Protein 3KD8 (pdb70)

Radius of gyration: 29.37 Å; Cα contacts (8 Å, |Δi|>4): 1627; chains: 2; bounding box: 70×63×68 Å

Solvent-accessible surface area: 33430 Å² total

Organism: Thermoplasma acidophilum (strain ATCC 25905 / DSM 1728 / JCM 9062 / NBRC 15155 / AMRC-C165) (NCBI:txid273075)

CATH classification: 3.40.720.10

InterPro domains:
  IPR004456 2,3-bisphosphoglycerate-independent phosphoglycerate mutase [PF10143] (39-205)
  IPR004456 2,3-bisphosphoglycerate-independent phosphoglycerate mutase [PIRSF006392] (2-398)
  IPR004456 2,3-bisphosphoglycerate-independent phosphoglycerate mutase [PTHR31209] (3-398)
  IPR004456 2,3-bisphosphoglycerate-independent phosphoglycerate mutase [TIGR00306] (5-393)
  IPR004456 2,3-bisphosphoglycerate-independent phosphoglycerate mutase [cd16011] (2-396)
  IPR006124 Metalloenzyme [PF01676] (3-393)
  IPR017850 Alkaline-phosphatase-like, core domain superfamily [G3DSA:3.40.720.10] (170-397)
  IPR017850 Alkaline-phosphatase-like, core domain superfamily [SSF53649] (1-396)
  IPR023665 2,3-bisphosphoglycerate-independent phosphoglycerate mutase, prokaryotes [MF_01402_A] (3-395)
  IPR042253 2,3-bisphosphoglycerate-independent phosphoglycerate mutase superfamily [G3DSA:3.30.70.2130] (76-169)

Structure (mmCIF, N/CA/C/O backbone):
data_3KD8
#
_entry.id   3KD8
#
_cell.length_a   87.911
_cell.length_b   137.081
_cell.length_c   67.088
_cell.angle_alpha   90.00
_cell.angle_beta   90.00
_cell.angle_gamma   90.00
#
_symmetry.space_group_name_H-M   'P 21 21 2'
#
loop_
_entity.id
_entity.type
_entity.pdbx_description
1 polymer '2,3-bisphosphoglycerate-independent phosphoglycerate mutase'
2 water water
#
loop_
_atom_site.group_PDB
_atom_site.id
_atom_site.type_symbol
_atom_site.label_atom_id
_atom_site.label_alt_id
_atom_site.label_comp_id
_atom_site.label_asym_id
_atom_site.label_entity_id
_atom_site.label_seq_id
_atom_site.pdbx_PDB_ins_code
_atom_site.Cartn_x
_atom_site.Cartn_y
_atom_site.Cartn_z
_atom_site.occupancy
_atom_site.B_iso_or_equiv
_atom_site.auth_seq_id
_atom_site.auth_comp_id
_atom_site.auth_asym_id
_atom_site.auth_atom_id
_atom_site.pdbx_PDB_model_num
ATOM 9 N N . LYS A 1 5 ? 40.753 42.062 97.686 1.00 44.17 2 LYS A N 1
ATOM 10 C CA . LYS A 1 5 ? 41.498 40.839 97.409 1.00 41.49 2 LYS A CA 1
ATOM 11 C C . LYS A 1 5 ? 40.699 39.598 97.731 1.00 40.42 2 LYS A C 1
ATOM 12 O O . LYS A 1 5 ? 39.826 39.610 98.603 1.00 40.22 2 LYS A O 1
ATOM 18 N N . SER A 1 6 ? 41.009 38.520 97.028 1.00 38.63 3 SER A N 1
ATOM 19 C CA . SER A 1 6 ? 40.481 37.227 97.389 1.00 37.30 3 SER A CA 1
ATOM 20 C C . SER A 1 6 ? 41.137 36.744 98.695 1.00 35.87 3 SER A C 1
ATOM 21 O O . SER A 1 6 ? 42.259 37.124 99.024 1.00 35.35 3 SER A O 1
ATOM 24 N N . ILE A 1 7 ? 40.411 35.914 99.436 1.00 33.95 4 ILE A N 1
ATOM 25 C CA . ILE A 1 7 ? 40.907 35.336 100.667 1.00 31.42 4 ILE A CA 1
ATOM 26 C C . ILE A 1 7 ? 40.972 33.825 100.480 1.00 30.14 4 ILE A C 1
ATOM 27 O O . ILE A 1 7 ? 40.056 33.237 99.897 1.00 29.04 4 ILE A O 1
ATOM 32 N N . ILE A 1 8 ? 42.078 33.229 100.944 1.00 28.41 5 ILE A N 1
ATOM 33 C CA . ILE A 1 8 ? 42.273 31.779 100.981 1.00 27.11 5 ILE A CA 1
ATOM 34 C C . ILE A 1 8 ? 42.674 31.312 102.397 1.00 26.91 5 ILE A C 1
ATOM 35 O O . ILE A 1 8 ? 43.811 31.565 102.873 1.00 25.99 5 ILE A O 1
ATOM 40 N N . LEU A 1 9 ? 41.746 30.606 103.042 1.00 25.84 6 LEU A N 1
ATOM 41 C CA . LEU A 1 9 ? 42.020 29.973 104.330 1.00 25.60 6 LEU A CA 1
ATOM 42 C C . LEU A 1 9 ? 42.365 28.484 104.172 1.00 25.40 6 LEU A C 1
ATOM 43 O O . LEU A 1 9 ? 41.625 27.740 103.574 1.00 24.91 6 LEU A O 1
ATOM 48 N N . ILE A 1 10 ? 43.514 28.082 104.694 1.00 25.90 7 ILE A N 1
ATOM 49 C CA . ILE A 1 10 ? 43.986 26.703 104.594 1.00 26.87 7 ILE A CA 1
ATOM 50 C C . ILE A 1 10 ? 44.131 26.091 105.988 1.00 27.62 7 ILE A C 1
ATOM 51 O O . ILE A 1 10 ? 44.923 26.572 106.815 1.00 27.19 7 ILE A O 1
ATOM 56 N N . VAL A 1 11 ? 43.358 25.033 106.215 1.00 28.30 8 VAL A N 1
ATOM 57 C CA . VAL A 1 11 ? 43.291 24.360 107.488 1.00 29.11 8 VAL A CA 1
ATOM 58 C C . VAL A 1 11 ? 43.983 23.017 107.362 1.00 30.75 8 VAL A C 1
ATOM 59 O O . VAL A 1 11 ? 43.522 22.124 106.637 1.00 30.44 8 VAL A O 1
ATOM 63 N N . LEU A 1 12 ? 45.108 22.911 108.065 1.00 32.51 9 LEU A N 1
ATOM 64 C CA . LEU A 1 12 ? 45.878 21.695 108.156 1.00 34.40 9 LEU A CA 1
ATOM 65 C C . LEU A 1 12 ? 45.295 20.883 109.294 1.00 36.89 9 LEU A C 1
ATOM 66 O O . LEU A 1 12 ? 45.544 21.161 110.459 1.00 37.19 9 LEU A O 1
ATOM 71 N N . ASP A 1 13 ? 44.498 19.882 108.948 1.00 40.10 10 ASP A N 1
ATOM 72 C CA . ASP A 1 13 ? 43.824 19.060 109.936 1.00 42.85 10 ASP A CA 1
ATOM 73 C C . ASP A 1 13 ? 44.845 18.133 110.622 1.00 44.35 10 ASP A C 1
ATOM 74 O O . ASP A 1 13 ? 45.605 17.411 109.948 1.00 44.64 10 ASP A O 1
ATOM 79 N N . GLY A 1 14 ? 44.879 18.179 111.957 1.00 45.71 11 GLY A N 1
ATOM 80 C CA . GLY A 1 14 ? 45.762 17.307 112.740 1.00 47.13 11 GLY A CA 1
ATOM 81 C C . GLY A 1 14 ? 46.975 18.029 113.302 1.00 48.48 11 GLY A C 1
ATOM 82 O O . GLY A 1 14 ? 47.253 17.939 114.514 1.00 49.03 11 GLY A O 1
ATOM 83 N N . LEU A 1 15 ? 47.683 18.733 112.405 1.00 48.93 12 LEU A N 1
ATOM 84 C CA . LEU A 1 15 ? 48.862 19.618 112.675 1.00 49.15 12 LEU A CA 1
ATOM 85 C C . LEU A 1 15 ? 49.754 19.465 113.928 1.00 49.45 12 LEU A C 1
ATOM 86 O O . LEU A 1 15 ? 50.680 18.625 113.918 1.00 49.41 12 LEU A O 1
ATOM 91 N N . GLY A 1 16 ? 49.511 20.323 114.943 1.00 49.46 13 GLY A N 1
ATOM 92 C CA . GLY A 1 16 ? 50.363 20.458 116.159 1.00 49.33 13 GLY A CA 1
ATOM 93 C C . GLY A 1 16 ? 50.490 19.153 116.921 1.00 49.12 13 GLY A C 1
ATOM 94 O O . GLY A 1 16 ? 49.524 18.407 117.023 1.00 49.50 13 GLY A O 1
ATOM 95 N N . ASP A 1 17 ? 51.666 18.840 117.447 1.00 49.14 14 ASP A N 1
ATOM 96 C CA . ASP A 1 17 ? 51.896 17.425 117.776 1.00 49.51 14 ASP A CA 1
ATOM 97 C C . ASP A 1 17 ? 52.545 16.964 119.076 1.00 48.79 14 ASP A C 1
ATOM 98 O O . ASP A 1 17 ? 52.330 15.799 119.466 1.00 49.48 14 ASP A O 1
ATOM 103 N N . ARG A 1 18 ? 53.318 17.815 119.746 1.00 46.75 15 ARG A N 1
ATOM 104 C CA . ARG A 1 18 ? 54.143 17.323 120.871 1.00 45.61 15 ARG A CA 1
ATOM 105 C C . ARG A 1 18 ? 55.527 16.891 120.407 1.00 43.34 15 ARG A C 1
ATOM 106 O O . ARG A 1 18 ? 55.650 16.094 119.478 1.00 43.50 15 ARG A O 1
ATOM 114 N N . PRO A 1 19 ? 56.574 17.406 121.059 1.00 41.41 16 PRO A N 1
ATOM 115 C CA . PRO A 1 19 ? 57.938 17.019 120.708 1.00 40.35 16 PRO A CA 1
ATOM 116 C C . PRO A 1 19 ? 58.146 15.492 120.768 1.00 39.16 16 PRO A C 1
ATOM 117 O O . PRO A 1 19 ? 57.621 14.800 121.647 1.00 38.86 16 PRO A O 1
ATOM 121 N N . GLY A 1 20 ? 58.877 14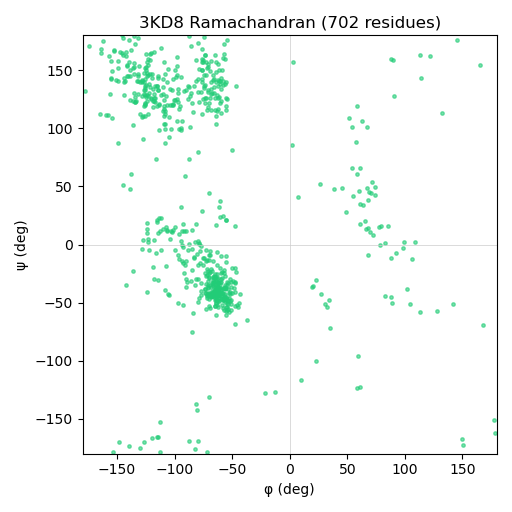.978 119.798 1.00 37.90 17 GLY A N 1
ATOM 122 C CA . GLY A 1 20 ? 59.028 13.558 119.643 1.00 36.26 17 GLY A CA 1
ATOM 123 C C . GLY A 1 20 ? 60.490 13.249 119.639 1.00 35.59 17 GLY A C 1
ATOM 124 O O . GLY A 1 20 ? 61.296 13.951 119.008 1.00 35.72 17 GLY A O 1
ATOM 125 N N . SER A 1 21 ? 60.833 12.191 120.351 1.00 34.58 18 SER A N 1
ATOM 126 C CA . SER A 1 21 ? 62.203 11.744 120.428 1.00 33.64 18 SER A CA 1
ATOM 127 C C . SER A 1 21 ? 62.782 11.352 119.056 1.00 32.46 18 SER A C 1
ATOM 128 O O . SER A 1 21 ? 63.947 11.623 118.772 1.00 31.26 18 SER A O 1
ATOM 131 N N . ASP A 1 22 ? 61.946 10.734 118.212 1.00 31.33 19 ASP A N 1
ATOM 132 C CA . ASP A 1 22 ? 62.367 10.244 116.899 1.00 30.27 19 ASP A CA 1
ATOM 133 C C . ASP A 1 22 ? 62.812 11.350 115.961 1.00 29.88 19 ASP A C 1
ATOM 134 O O . ASP A 1 22 ? 63.453 11.058 114.929 1.00 30.36 19 ASP A O 1
ATOM 139 N N . LEU A 1 23 ? 62.444 12.602 116.279 1.00 28.52 20 LEU A N 1
ATOM 140 C CA . LEU A 1 23 ? 62.870 13.748 115.474 1.00 27.59 20 LEU A CA 1
ATOM 141 C C . LEU A 1 23 ? 63.804 14.651 116.247 1.00 27.35 20 LEU A C 1
ATOM 142 O O . LEU A 1 23 ? 63.963 15.825 115.908 1.00 26.96 20 LEU A O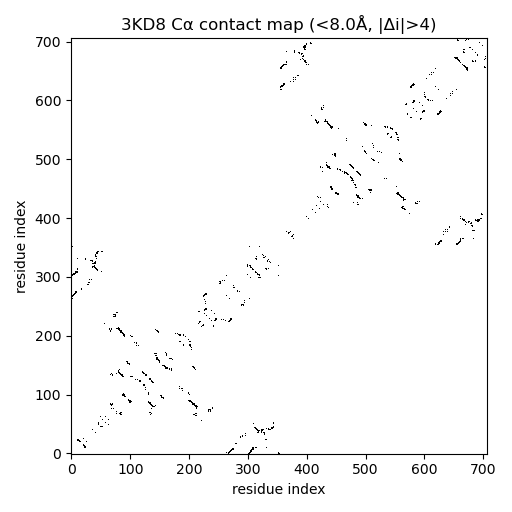 1
ATOM 147 N N . GLN A 1 24 ? 64.445 14.081 117.264 1.00 27.37 21 GLN A N 1
ATOM 148 C CA . GLN A 1 24 ? 65.497 14.756 118.043 1.00 27.55 21 GLN A CA 1
ATOM 149 C C . GLN A 1 24 ? 64.890 15.856 118.895 1.00 28.44 21 GLN A C 1
ATOM 150 O O . GLN A 1 24 ? 65.406 16.972 118.942 1.00 29.41 21 GLN A O 1
ATOM 156 N N . ASN A 1 25 ? 63.763 15.525 119.531 1.00 29.01 22 ASN A N 1
ATOM 157 C CA . ASN A 1 25 ? 63.013 16.421 120.420 1.00 29.81 22 ASN A CA 1
ATOM 158 C C . ASN A 1 25 ? 62.318 17.613 119.690 1.00 29.57 22 ASN A C 1
ATOM 159 O O . ASN A 1 25 ? 62.348 18.777 120.138 1.00 30.48 22 ASN A O 1
ATOM 164 N N . ARG A 1 26 ? 61.675 17.286 118.570 1.00 27.81 23 ARG A N 1
ATOM 165 C CA . ARG A 1 26 ? 61.014 18.260 117.719 1.00 26.14 23 ARG A CA 1
ATOM 166 C C . ARG A 1 26 ? 59.668 17.704 117.313 1.00 24.80 23 ARG A C 1
ATOM 167 O O . ARG A 1 26 ? 59.492 16.483 117.258 1.00 24.81 23 ARG A O 1
ATOM 175 N N . THR A 1 27 ? 58.713 18.591 117.057 1.00 23.00 24 THR A N 1
ATOM 176 C CA . THR A 1 27 ? 57.441 18.192 116.490 1.00 21.96 24 THR A CA 1
ATOM 177 C C . THR A 1 27 ? 57.664 17.905 114.990 1.00 21.38 24 THR A C 1
ATOM 178 O O . THR A 1 27 ? 58.639 18.385 114.381 1.00 20.44 24 THR A O 1
ATOM 182 N N . PRO A 1 28 ? 56.767 17.121 114.378 1.00 21.11 25 PRO A N 1
ATOM 183 C CA . PRO A 1 28 ? 56.865 16.993 112.923 1.00 21.12 25 PRO A CA 1
ATOM 184 C C . PRO A 1 28 ? 57.117 18.326 112.241 1.00 21.25 25 PRO A C 1
ATOM 185 O O . PRO A 1 28 ? 57.977 18.410 111.334 1.00 21.79 25 PRO A O 1
ATOM 189 N N . LEU A 1 29 ? 56.409 19.356 112.707 1.00 20.79 26 LEU A N 1
ATOM 190 C CA . LEU A 1 29 ? 56.366 20.641 112.029 1.00 20.12 26 LEU A CA 1
ATOM 191 C C . LEU A 1 29 ? 57.724 21.292 112.063 1.00 20.11 26 LEU A C 1
ATOM 192 O O . LEU A 1 29 ? 58.209 21.784 111.037 1.00 19.19 26 LEU A O 1
ATOM 197 N N . GLN A 1 30 ? 58.354 21.265 113.237 1.00 20.37 27 GLN A N 1
ATOM 198 C CA . GLN A 1 30 ? 59.679 21.847 113.365 1.00 20.83 27 GLN A CA 1
ATOM 199 C C . GLN A 1 30 ? 60.657 21.047 112.531 1.00 21.14 27 GLN A C 1
ATOM 200 O O . GLN A 1 30 ? 61.653 21.578 112.078 1.00 22.19 27 GLN A O 1
ATOM 206 N N . ALA A 1 31 ? 60.390 19.764 112.338 1.00 21.05 28 ALA A N 1
ATOM 207 C CA . ALA A 1 31 ? 61.391 18.905 111.751 1.00 21.13 28 ALA A CA 1
ATOM 208 C C . ALA A 1 31 ? 61.295 18.998 110.261 1.00 21.31 28 ALA A C 1
ATOM 209 O O . ALA A 1 31 ? 62.280 18.866 109.565 1.00 21.53 28 ALA A O 1
ATOM 211 N N . ALA A 1 32 ? 60.091 19.224 109.767 1.00 21.87 29 ALA A N 1
ATOM 212 C CA . ALA A 1 32 ? 59.876 19.245 108.341 1.00 22.19 29 ALA A CA 1
ATOM 213 C C . ALA A 1 32 ? 60.667 20.353 107.669 1.00 23.49 29 ALA A C 1
ATOM 214 O O . ALA A 1 32 ? 60.711 21.514 108.157 1.00 23.81 29 ALA A O 1
ATOM 216 N N . PHE A 1 33 ? 61.281 19.993 106.540 1.00 23.83 30 PHE A N 1
ATOM 217 C CA . PHE A 1 33 ? 61.687 20.958 105.534 1.00 23.48 30 PHE A CA 1
ATOM 218 C C . PHE A 1 33 ? 60.402 21.586 104.996 1.00 23.69 30 PHE A C 1
ATOM 219 O O . PHE A 1 33 ? 59.604 20.906 104.391 1.00 23.38 30 PHE A O 1
ATOM 227 N N . ARG A 1 34 ? 60.184 22.866 105.310 1.00 24.73 31 ARG A N 1
ATOM 228 C CA . ARG A 1 34 ? 59.053 23.668 104.795 1.00 24.80 31 ARG A CA 1
ATOM 229 C C . ARG A 1 34 ? 59.393 25.093 104.376 1.00 25.04 31 ARG A C 1
ATOM 230 O O . ARG A 1 34 ? 58.799 26.049 104.907 1.00 26.10 31 ARG A O 1
ATOM 238 N N . PRO A 1 35 ? 60.296 25.257 103.394 1.00 24.54 32 PRO A N 1
ATOM 239 C CA . PRO A 1 35 ? 60.619 26.605 102.896 1.00 23.99 32 PRO A CA 1
ATOM 240 C C . PRO A 1 35 ? 59.375 27.418 102.511 1.00 23.64 32 PRO A C 1
ATOM 241 O O . PRO A 1 35 ? 59.378 28.643 102.643 1.00 23.99 32 PRO A O 1
ATOM 245 N N . ASN A 1 36 ? 58.327 26.762 102.024 1.00 23.47 33 ASN A N 1
ATOM 246 C CA . ASN A 1 36 ? 57.172 27.517 101.527 1.00 23.91 33 ASN A CA 1
ATOM 247 C C . ASN A 1 36 ? 56.352 28.150 102.659 1.00 24.14 33 ASN A C 1
ATOM 248 O O . ASN A 1 36 ? 56.184 29.390 102.692 1.00 24.51 33 ASN A O 1
ATOM 253 N N . LEU A 1 37 ? 55.907 27.312 103.607 1.00 23.49 34 LEU A N 1
ATOM 254 C CA . LEU A 1 37 ? 55.338 27.788 104.869 1.00 22.67 34 LEU A CA 1
ATOM 255 C C . LEU A 1 37 ? 56.284 28.739 105.556 1.00 22.53 34 LEU A C 1
ATOM 256 O O . LEU A 1 37 ? 55.822 29.704 106.159 1.00 22.43 34 LEU A O 1
ATOM 261 N N . ASN A 1 38 ? 57.590 28.480 105.494 1.00 22.38 35 ASN A N 1
ATOM 262 C CA . ASN A 1 38 ? 58.528 29.428 106.132 1.00 23.37 35 ASN A CA 1
ATOM 263 C C . ASN A 1 38 ? 58.579 30.774 105.419 1.00 23.96 35 ASN A C 1
ATOM 264 O O . ASN A 1 38 ? 58.633 31.828 106.069 1.00 23.35 35 ASN A O 1
ATOM 269 N N . TRP A 1 39 ? 58.479 30.735 104.092 1.00 24.76 36 TRP A N 1
ATOM 270 C CA . TRP A 1 39 ? 58.402 31.959 103.318 1.00 25.96 36 TRP A CA 1
ATOM 271 C C . TRP A 1 39 ? 57.197 32.813 103.760 1.00 25.52 36 TRP A C 1
ATOM 272 O O . TRP A 1 39 ? 57.338 34.011 104.013 1.00 25.95 36 TRP A O 1
ATOM 283 N N . LEU A 1 40 ? 56.031 32.187 103.884 1.00 24.70 37 LEU A N 1
ATOM 284 C CA . LEU A 1 40 ? 54.848 32.884 104.308 1.00 24.23 37 LEU A CA 1
ATOM 285 C C . LEU A 1 40 ? 54.999 33.455 105.712 1.00 24.65 37 LEU A C 1
ATOM 286 O O . LEU A 1 40 ? 54.394 34.464 106.039 1.00 24.81 37 LEU A O 1
ATOM 291 N N . ALA A 1 41 ? 55.799 32.831 106.559 1.00 24.74 38 ALA A N 1
ATOM 292 C CA . ALA A 1 41 ? 55.918 33.357 107.913 1.00 24.95 38 ALA A CA 1
ATOM 293 C C . ALA A 1 41 ? 56.809 34.583 107.877 1.00 24.89 38 ALA A C 1
ATOM 294 O O . ALA A 1 41 ? 56.547 35.589 108.510 1.00 24.12 38 ALA A O 1
ATOM 296 N N . SER A 1 42 ? 57.848 34.470 107.069 1.00 26.02 39 SER A N 1
ATOM 297 C CA . SER A 1 42 ? 58.895 35.463 106.924 1.00 26.77 39 SER A CA 1
ATOM 298 C C . SER A 1 42 ? 58.360 36.755 106.364 1.00 27.08 39 SER A C 1
ATOM 299 O O . SER A 1 42 ? 58.864 37.822 106.675 1.00 27.44 39 SER A O 1
ATOM 302 N N . HIS A 1 43 ? 57.337 36.638 105.530 1.00 27.64 40 HIS A N 1
ATOM 303 C CA . HIS A 1 43 ? 56.781 37.762 104.818 1.00 28.00 40 HIS A CA 1
ATOM 304 C C . HIS A 1 43 ? 55.398 38.082 105.308 1.00 27.84 40 HIS A C 1
ATOM 305 O O . HIS A 1 43 ? 54.632 38.715 104.573 1.00 28.34 40 HIS A O 1
ATOM 312 N N . GLY A 1 44 ? 55.074 37.668 106.541 1.00 27.22 41 GLY A N 1
ATOM 313 C CA . GLY A 1 44 ? 53.693 37.686 107.017 1.00 26.27 41 GLY A CA 1
ATOM 314 C C . GLY A 1 44 ? 53.558 37.998 108.478 1.00 26.77 41 GLY A C 1
ATOM 315 O O . GLY A 1 44 ? 54.552 38.252 109.166 1.00 26.85 41 GLY A O 1
ATOM 316 N N . ILE A 1 45 ? 52.324 38.030 108.974 1.00 27.07 42 ILE A N 1
ATOM 317 C CA . ILE A 1 45 ? 52.161 38.186 110.411 1.00 27.33 42 ILE A CA 1
ATOM 318 C C . ILE A 1 45 ? 51.889 36.827 111.010 1.00 27.61 42 ILE A C 1
ATOM 319 O O . ILE A 1 45 ? 51.344 35.956 110.342 1.00 28.00 42 ILE A O 1
ATOM 324 N N . ASN A 1 46 ? 52.296 36.631 112.256 1.00 27.73 43 ASN A N 1
ATOM 325 C CA . ASN A 1 46 ? 52.341 35.298 112.820 1.00 28.03 43 ASN A CA 1
ATOM 326 C C . ASN A 1 46 ? 51.769 35.253 114.197 1.00 28.67 43 ASN A C 1
ATOM 327 O O . ASN A 1 46 ? 51.777 36.248 114.896 1.00 28.48 43 ASN A O 1
ATOM 332 N N . GLY A 1 47 ? 51.315 34.077 114.609 1.00 29.96 44 GLY A N 1
ATOM 333 C CA . GLY A 1 47 ? 50.939 33.897 115.993 1.00 31.95 44 GLY A CA 1
ATOM 334 C C . GLY A 1 47 ? 50.398 32.532 116.341 1.00 33.58 44 GLY A C 1
ATOM 335 O O . GLY A 1 47 ? 50.578 31.551 115.615 1.00 33.12 44 GLY A O 1
ATOM 336 N N . ILE A 1 48 ? 49.729 32.502 117.484 1.00 35.36 45 ILE A N 1
ATOM 337 C CA . ILE A 1 48 ? 49.127 31.309 118.051 1.00 37.03 45 ILE A CA 1
ATOM 338 C C . ILE A 1 48 ? 47.643 31.561 118.047 1.00 37.89 45 ILE A C 1
ATOM 339 O O . ILE A 1 48 ? 47.196 32.618 118.468 1.00 38.08 45 ILE A O 1
ATOM 352 N N . HIS A 1 50 ? 44.104 30.169 119.612 1.00 45.75 47 HIS A N 1
ATOM 353 C CA . HIS A 1 50 ? 43.445 29.321 120.590 1.00 48.73 47 HIS A CA 1
ATOM 354 C C . HIS A 1 50 ? 42.040 29.027 120.079 1.00 50.75 47 HIS A C 1
ATOM 355 O O . HIS A 1 50 ? 41.232 29.940 119.963 1.00 50.77 47 HIS A O 1
ATOM 362 N N . PRO A 1 51 ? 41.756 27.765 119.699 1.00 53.14 48 PRO A N 1
ATOM 363 C CA . PRO A 1 51 ? 40.370 27.575 119.251 1.00 55.15 48 PRO A CA 1
ATOM 364 C C . PRO A 1 51 ? 39.378 27.528 120.426 1.00 57.08 48 PRO A C 1
ATOM 365 O O . PRO A 1 51 ? 39.723 27.021 121.494 1.00 56.78 48 PRO A O 1
ATOM 369 N N . ILE A 1 52 ? 38.212 28.158 120.232 1.00 59.46 49 ILE A N 1
ATOM 370 C CA . ILE A 1 52 ? 36.948 27.820 120.918 1.00 61.69 49 ILE A CA 1
ATOM 371 C C . ILE A 1 52 ? 36.948 27.890 122.465 1.00 63.08 49 ILE A C 1
ATOM 372 O O . ILE A 1 52 ? 37.687 27.165 123.144 1.00 63.53 49 ILE A O 1
ATOM 377 N N . SER A 1 53 ? 36.101 28.753 123.020 1.00 64.50 50 SER A N 1
ATOM 378 C CA . SER A 1 53 ? 35.913 28.798 124.483 1.00 65.89 50 SER A CA 1
ATOM 379 C C . SER A 1 53 ? 34.970 27.674 125.017 1.00 66.68 50 SER A C 1
ATOM 380 O O . SER A 1 53 ? 34.404 26.907 124.218 1.00 66.85 50 SER A O 1
ATOM 383 N N . PRO A 1 54 ? 34.841 27.535 126.365 1.00 67.26 51 PRO A N 1
ATOM 384 C CA . PRO A 1 54 ? 33.877 26.576 126.939 1.00 67.46 51 PRO A CA 1
ATOM 385 C C . PRO A 1 54 ? 32.461 26.686 126.354 1.00 67.39 51 PRO A C 1
ATOM 386 O O . PRO A 1 54 ? 31.817 25.664 126.112 1.00 67.17 51 PRO A O 1
ATOM 390 N N . ASP A 1 61 ? 33.442 19.450 114.539 1.00 55.26 58 ASP A N 1
ATOM 391 C CA . ASP A 1 61 ? 32.212 20.001 115.111 1.00 55.48 58 ASP A CA 1
ATOM 392 C C . ASP A 1 61 ? 32.303 21.537 115.276 1.00 55.04 58 ASP A C 1
ATOM 393 O O . ASP A 1 61 ? 32.044 22.285 114.311 1.00 55.33 58 ASP A O 1
ATOM 398 N N . THR A 1 62 ? 32.663 21.995 116.481 1.00 53.93 59 THR A N 1
ATOM 399 C CA . THR A 1 62 ? 32.984 23.405 116.713 1.00 52.98 59 THR A CA 1
ATOM 400 C C . THR A 1 62 ? 34.457 23.642 116.329 1.00 52.30 59 THR A C 1
ATOM 401 O O . THR A 1 62 ? 35.370 23.074 116.963 1.00 52.70 59 THR A O 1
ATOM 405 N N . SER A 1 63 ? 34.668 24.441 115.273 1.00 50.36 60 SER A N 1
ATOM 406 C CA . SER A 1 63 ? 36.006 24.850 114.819 1.00 48.22 60 SER A CA 1
ATOM 407 C C . SER A 1 63 ? 36.005 25.501 113.437 1.00 46.43 60 SER A C 1
ATOM 408 O O . SER A 1 63 ? 36.267 26.684 113.295 1.00 45.83 60 SER A O 1
ATOM 411 N N . HIS A 1 64 ? 35.735 24.703 112.415 1.00 44.61 61 HIS A N 1
ATOM 412 C CA . HIS A 1 64 ? 35.630 25.226 111.072 1.00 42.94 61 HIS A CA 1
ATOM 413 C C . HIS A 1 64 ? 34.505 26.229 110.976 1.00 42.27 61 HIS A C 1
ATOM 414 O O . HIS A 1 64 ? 34.598 27.193 110.242 1.00 41.86 61 HIS A O 1
ATOM 429 N N . SER A 1 66 ? 33.553 28.166 113.315 1.00 39.59 63 SER A N 1
ATOM 430 C CA . SER A 1 66 ? 34.112 29.320 114.001 1.00 38.49 63 SER A CA 1
ATOM 431 C C . SER A 1 66 ? 35.007 30.185 113.084 1.00 37.24 63 SER A C 1
ATOM 432 O O . SER A 1 66 ? 34.800 31.384 112.934 1.00 36.30 63 SER A O 1
ATOM 435 N N . LEU A 1 67 ? 35.984 29.548 112.456 1.00 36.11 64 LEU A N 1
ATOM 436 C CA . LEU A 1 67 ? 36.754 30.173 111.391 1.00 35.18 64 LEU A CA 1
ATOM 437 C C . LEU A 1 67 ? 35.882 30.848 110.325 1.00 34.92 64 LEU A C 1
ATOM 438 O O . LEU A 1 67 ? 36.236 31.919 109.843 1.00 35.19 64 LEU A O 1
ATOM 443 N N . LEU A 1 68 ? 34.741 30.251 109.980 1.00 34.50 65 LEU A N 1
ATOM 444 C CA . LEU A 1 68 ? 33.882 30.813 108.927 1.00 34.46 65 LEU A CA 1
ATOM 445 C C . LEU A 1 68 ? 33.030 31.987 109.401 1.00 34.61 65 LEU A C 1
ATOM 446 O O . LEU A 1 68 ? 32.247 32.556 108.640 1.00 34.52 65 LEU A O 1
ATOM 451 N N . GLY A 1 69 ? 33.183 32.333 110.669 1.00 35.07 66 GLY A N 1
ATOM 452 C CA . GLY A 1 69 ? 32.474 33.458 111.233 1.00 35.63 66 GLY A CA 1
ATOM 453 C C . GLY A 1 69 ? 31.227 33.139 112.038 1.00 35.73 66 GLY A C 1
ATOM 454 O O . GLY A 1 69 ? 30.570 34.071 112.513 1.00 35.78 66 GLY A O 1
ATOM 455 N N . TYR A 1 70 ? 30.891 31.856 112.208 1.00 35.63 67 TYR A N 1
ATOM 456 C CA . TYR A 1 70 ? 29.676 31.511 112.966 1.00 35.73 67 TYR A CA 1
ATOM 457 C C . TYR A 1 70 ? 29.987 31.076 114.365 1.00 36.55 67 TYR A C 1
ATOM 458 O O . TYR A 1 70 ? 30.698 30.111 114.556 1.00 36.97 67 TYR A O 1
ATOM 467 N N . ASP A 1 71 ? 29.445 31.787 115.341 1.00 37.80 68 ASP A N 1
ATOM 468 C CA . ASP A 1 71 ? 29.642 31.439 116.743 1.00 39.17 68 ASP A CA 1
ATOM 469 C C . ASP A 1 71 ? 28.831 30.170 117.054 1.00 39.80 68 ASP A C 1
ATOM 470 O O . ASP A 1 71 ? 27.600 30.177 116.953 1.00 39.70 68 ASP A O 1
ATOM 475 N N . PRO A 1 72 ? 29.526 29.074 117.407 1.00 40.55 69 PRO A N 1
ATOM 476 C CA . PRO A 1 72 ? 28.953 27.737 117.664 1.00 41.40 69 PRO A CA 1
ATOM 477 C C . PRO A 1 72 ? 27.971 27.710 118.833 1.00 42.23 69 PRO A C 1
ATOM 478 O O . PRO A 1 72 ? 26.895 27.090 118.751 1.00 42.08 69 PRO A O 1
ATOM 482 N N . LYS A 1 73 ? 28.334 28.388 119.912 1.00 42.95 70 LYS A N 1
ATOM 483 C CA . LYS A 1 73 ? 27.395 28.581 120.998 1.00 43.95 70 LYS A CA 1
ATOM 484 C C . LYS A 1 73 ? 26.035 29.038 120.447 1.00 43.82 70 LYS A C 1
ATOM 485 O O . LYS A 1 73 ? 25.002 28.816 121.079 1.00 43.86 70 LYS A O 1
ATOM 491 N N . VAL A 1 74 ? 26.044 29.644 119.257 1.00 43.49 71 VAL A N 1
ATOM 492 C CA . VAL A 1 74 ? 24.830 30.209 118.662 1.00 43.24 71 VAL A CA 1
ATOM 493 C C . VAL A 1 74 ? 24.338 29.386 117.486 1.00 43.01 71 VAL A C 1
ATOM 494 O O . VAL A 1 74 ? 23.140 29.219 117.321 1.00 43.08 71 VAL A O 1
ATOM 498 N N . TYR A 1 75 ? 25.247 28.874 116.665 1.00 43.24 72 TYR A N 1
ATOM 499 C CA . TYR A 1 75 ? 24.835 28.305 115.374 1.00 43.51 72 TYR A CA 1
ATOM 500 C C . TYR A 1 75 ? 24.979 26.807 115.234 1.00 43.71 72 TYR A C 1
ATOM 501 O O . TYR A 1 75 ? 24.570 26.256 114.203 1.00 43.89 72 TYR A O 1
ATOM 510 N N . TYR A 1 76 ? 25.548 26.144 116.243 1.00 43.57 73 TYR A N 1
ATOM 511 C CA . TYR A 1 76 ? 25.677 24.680 116.208 1.00 43.60 73 TYR A CA 1
ATOM 512 C C . TYR A 1 76 ? 24.305 23.962 116.108 1.00 43.07 73 TYR A C 1
ATOM 513 O O . TYR A 1 76 ? 23.415 24.153 116.959 1.00 42.76 73 TYR A O 1
ATOM 522 N N . PRO A 1 77 ? 24.135 23.151 115.048 1.00 42.32 74 PRO A N 1
ATOM 523 C CA . PRO A 1 77 ? 22.898 22.442 114.696 1.00 41.90 74 PRO A CA 1
ATOM 524 C C . PRO A 1 77 ? 22.479 21.286 115.618 1.00 41.33 74 PRO A C 1
ATOM 525 O O . PRO A 1 77 ? 21.291 20.967 115.678 1.00 41.81 74 PRO A O 1
ATOM 529 N N . GLY A 1 78 ? 23.427 20.678 116.328 1.00 40.73 75 GLY A N 1
ATOM 530 C CA . GLY A 1 78 ? 23.155 19.569 117.253 1.00 39.85 75 GLY A CA 1
ATOM 531 C C . GLY A 1 78 ? 23.771 18.267 116.757 1.00 39.73 75 GLY A C 1
ATOM 532 O O . GLY A 1 78 ? 24.114 18.156 115.581 1.00 39.37 75 GLY A O 1
ATOM 533 N N . ARG A 1 79 ? 23.900 17.278 117.650 1.00 39.89 76 ARG A N 1
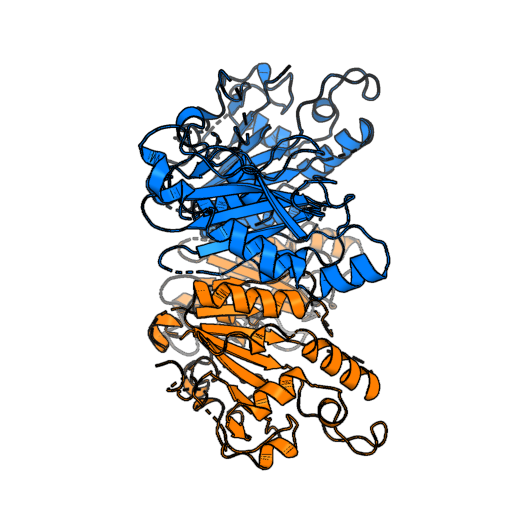ATOM 534 C CA . ARG A 1 79 ? 24.449 15.944 117.303 1.00 39.74 76 ARG A CA 1
ATOM 535 C C . ARG A 1 79 ? 23.643 15.290 116.193 1.00 38.56 76 ARG A C 1
ATOM 536 O O . ARG A 1 79 ? 24.208 14.773 115.245 1.00 38.91 76 ARG A O 1
ATOM 544 N N . GLY A 1 80 ? 22.320 15.301 116.329 1.00 37.61 77 GLY A N 1
ATOM 545 C CA . GLY A 1 80 ? 21.438 14.781 115.301 1.00 36.33 77 GLY A CA 1
ATOM 546 C C . GLY A 1 80 ? 21.812 15.291 113.920 1.00 35.81 77 GLY A C 1
ATOM 547 O O . GLY A 1 80 ? 22.280 14.523 113.087 1.00 36.12 77 GLY A O 1
ATOM 548 N N . PRO A 1 81 ? 21.623 16.597 113.667 1.00 35.35 78 PRO A N 1
ATOM 549 C CA . PRO A 1 81 ? 21.932 17.133 112.349 1.00 35.05 78 PRO A CA 1
ATOM 550 C C . PRO A 1 81 ? 23.354 16.838 111.889 1.00 35.35 78 PRO A C 1
ATOM 551 O O . PRO A 1 81 ? 23.585 16.664 110.682 1.00 34.36 78 PRO A O 1
ATOM 555 N N . PHE A 1 82 ? 24.293 16.769 112.835 1.00 36.11 79 PHE A N 1
ATOM 556 C CA . PHE A 1 82 ? 25.674 16.363 112.493 1.00 37.40 79 PHE A CA 1
ATOM 557 C C . PHE A 1 82 ? 25.850 14.956 111.964 1.00 37.38 79 PHE A C 1
ATOM 558 O O . PHE A 1 82 ? 26.699 14.734 111.086 1.00 37.61 79 PHE A O 1
ATOM 566 N N . GLU A 1 83 ? 25.061 14.014 112.474 1.00 36.87 80 GLU A N 1
ATOM 567 C CA . GLU A 1 83 ? 25.129 12.686 111.939 1.00 37.48 80 GLU A CA 1
ATOM 568 C C . GLU A 1 83 ? 24.669 12.718 110.489 1.00 37.22 80 GLU A C 1
ATOM 569 O O . GLU A 1 83 ? 25.316 12.112 109.615 1.00 38.05 80 GLU A O 1
ATOM 575 N N . ALA A 1 84 ? 23.582 13.442 110.231 1.00 36.27 81 ALA A N 1
ATOM 576 C CA . ALA A 1 84 ? 23.055 13.584 108.886 1.00 35.86 81 ALA A CA 1
ATOM 577 C C . ALA A 1 84 ? 24.132 14.085 107.945 1.00 35.91 81 ALA A C 1
ATOM 578 O O . ALA A 1 84 ? 24.405 13.462 106.914 1.00 36.54 81 ALA A O 1
ATOM 580 N N . LEU A 1 85 ? 24.759 15.199 108.312 1.00 35.72 82 LEU A N 1
ATOM 581 C CA . LEU A 1 85 ? 25.839 15.766 107.518 1.00 35.91 82 LEU A CA 1
ATOM 582 C C . LEU A 1 85 ? 26.956 14.766 107.283 1.00 35.74 82 LEU A C 1
ATOM 583 O O . LEU A 1 85 ? 27.407 14.613 106.155 1.00 34.85 82 LEU A O 1
ATOM 588 N N . GLY A 1 86 ? 27.367 14.074 108.348 1.00 36.08 83 GLY A N 1
ATOM 589 C CA . GLY A 1 86 ? 28.452 13.090 108.273 1.00 36.48 83 GLY A CA 1
ATOM 590 C C . GLY A 1 86 ? 28.176 11.965 107.301 1.00 36.90 83 GLY A C 1
ATOM 591 O O . GLY A 1 86 ? 29.062 11.156 106.989 1.00 37.31 83 GLY A O 1
ATOM 592 N N . LEU A 1 87 ? 26.941 11.915 106.816 1.00 37.12 84 LEU A N 1
ATOM 593 C CA . LEU A 1 87 ? 26.491 10.830 105.962 1.00 37.61 84 LEU A CA 1
ATOM 594 C C . LEU A 1 87 ? 26.168 11.399 104.611 1.00 37.90 84 LEU A C 1
ATOM 595 O O . LEU A 1 87 ? 25.415 10.812 103.824 1.00 38.10 84 LEU A O 1
ATOM 600 N N . GLY A 1 88 ? 26.748 12.568 104.361 1.00 38.49 85 GLY A N 1
ATOM 601 C CA . GLY A 1 88 ? 26.557 13.304 103.121 1.00 38.36 85 GLY A CA 1
ATOM 602 C C . GLY A 1 88 ? 25.107 13.625 102.849 1.00 38.64 85 GLY A C 1
ATOM 603 O O . GLY A 1 88 ? 24.712 13.727 101.683 1.00 38.84 85 GLY A O 1
ATOM 612 N N . ASP A 1 90 ? 21.606 16.189 103.254 1.00 38.76 87 ASP A N 1
ATOM 613 C CA . ASP A 1 90 ? 21.258 17.600 103.311 1.00 39.59 87 ASP A CA 1
ATOM 614 C C . ASP A 1 90 ? 20.453 17.915 104.546 1.00 39.36 87 ASP A C 1
ATOM 615 O O . ASP A 1 90 ? 19.555 17.164 104.907 1.00 39.80 87 ASP A O 1
ATOM 620 N N . ILE A 1 91 ? 20.795 19.020 105.198 1.00 39.14 88 ILE A N 1
ATOM 621 C CA . ILE A 1 91 ? 19.907 19.666 106.158 1.00 39.31 88 ILE A CA 1
ATOM 622 C C . ILE A 1 91 ? 19.665 21.147 105.818 1.00 38.84 88 ILE A C 1
ATOM 623 O O . ILE A 1 91 ? 20.531 21.812 105.240 1.00 38.70 88 ILE A O 1
ATOM 628 N N . ARG A 1 92 ? 18.479 21.642 106.187 1.00 38.48 89 ARG A N 1
ATOM 629 C CA . ARG A 1 92 ? 18.106 23.068 106.109 1.00 37.80 89 ARG A CA 1
ATOM 630 C C . ARG A 1 92 ? 17.655 23.565 107.488 1.00 36.00 89 ARG A C 1
ATOM 631 O O . ARG A 1 92 ? 17.227 22.765 108.310 1.00 35.59 89 ARG A O 1
ATOM 639 N N . PRO A 1 93 ? 17.730 24.886 107.747 1.00 34.49 90 PRO A N 1
ATOM 640 C CA . PRO A 1 93 ? 17.165 25.378 109.021 1.00 33.59 90 PRO A CA 1
ATOM 641 C C . PRO A 1 93 ? 15.670 25.101 109.172 1.00 32.60 90 PRO A C 1
ATOM 642 O O . PRO A 1 93 ? 14.912 25.229 108.209 1.00 32.31 90 PRO A O 1
ATOM 646 N N . GLY A 1 94 ? 15.257 24.693 110.371 1.00 31.96 91 GLY A N 1
ATOM 647 C CA . GLY A 1 94 ? 13.875 24.223 110.596 1.00 30.44 91 GLY A CA 1
ATOM 648 C C . GLY A 1 94 ? 13.702 22.721 110.439 1.00 29.47 91 GLY A C 1
ATOM 649 O O . GLY A 1 94 ? 12.638 22.177 110.709 1.00 30.71 91 GLY A O 1
ATOM 650 N N . ASP A 1 95 ? 14.742 22.038 109.985 1.00 28.39 92 ASP A N 1
ATOM 651 C CA . ASP A 1 95 ? 14.704 20.592 109.863 1.00 27.24 92 ASP A CA 1
ATOM 652 C C . ASP A 1 95 ? 14.867 19.941 111.248 1.00 26.74 92 ASP A C 1
ATOM 653 O O . ASP A 1 95 ? 15.518 20.497 112.157 1.00 27.28 92 ASP A O 1
ATOM 658 N N . LEU A 1 96 ? 14.274 18.773 111.411 1.00 25.40 93 LEU A N 1
ATOM 659 C CA . LEU A 1 96 ? 14.512 17.982 112.597 1.00 24.70 93 LEU A CA 1
ATOM 660 C C . LEU A 1 96 ? 15.323 16.748 112.195 1.00 24.46 93 LEU A C 1
ATOM 661 O O . LEU A 1 96 ? 14.981 16.069 111.236 1.00 25.00 93 LEU A O 1
ATOM 666 N N . ALA A 1 97 ? 16.415 16.496 112.899 1.00 23.88 94 ALA A N 1
ATOM 667 C CA . ALA A 1 97 ? 17.313 15.395 112.580 1.00 24.01 94 ALA A CA 1
ATOM 668 C C . ALA A 1 97 ? 17.628 14.559 113.796 1.00 24.13 94 ALA A C 1
ATOM 669 O O . ALA A 1 97 ? 17.831 15.090 114.897 1.00 24.52 94 ALA A O 1
ATOM 671 N N . PHE A 1 98 ? 17.671 13.243 113.589 1.00 23.91 95 PHE A N 1
ATOM 672 C CA . PHE A 1 98 ? 18.009 12.300 114.655 1.00 22.82 95 PHE A CA 1
ATOM 673 C C . PHE A 1 98 ? 19.176 11.362 114.298 1.00 22.61 95 PHE A C 1
ATOM 674 O O . PHE A 1 98 ? 19.383 11.032 113.127 1.00 22.07 95 PHE A O 1
ATOM 682 N N . ARG A 1 99 ? 19.901 10.919 115.324 1.00 22.10 96 ARG A N 1
ATOM 683 C CA . ARG A 1 99 ? 20.719 9.737 115.197 1.00 22.40 96 ARG A CA 1
ATOM 684 C C . ARG A 1 99 ? 19.768 8.545 115.204 1.00 21.28 96 ARG A C 1
ATOM 685 O O . ARG A 1 99 ? 18.767 8.560 115.926 1.00 21.21 96 ARG A O 1
ATOM 693 N N . ALA A 1 100 ? 20.116 7.515 114.442 1.00 19.79 97 ALA A N 1
ATOM 694 C CA . ALA A 1 100 ? 19.299 6.345 114.282 1.00 19.31 97 ALA A CA 1
ATOM 695 C C . ALA A 1 100 ? 20.105 5.017 114.231 1.00 19.43 97 ALA A C 1
ATOM 696 O O . ALA A 1 100 ? 21.289 4.992 113.828 1.00 18.61 97 ALA A O 1
ATOM 698 N N . ASN A 1 101 ? 19.437 3.926 114.635 1.00 18.88 98 ASN A N 1
ATOM 699 C CA . ASN A 1 101 ? 19.937 2.551 114.516 1.00 18.76 98 ASN A CA 1
ATOM 700 C C . ASN A 1 101 ? 18.922 1.666 113.805 1.00 19.49 98 ASN A C 1
ATOM 701 O O . ASN A 1 101 ? 17.734 1.648 114.154 1.00 19.56 98 ASN A O 1
ATOM 706 N N . PHE A 1 102 ? 19.383 0.892 112.843 1.00 19.46 99 PHE A N 1
ATOM 707 C CA . PHE A 1 102 ? 18.607 -0.241 112.418 1.00 19.46 99 PHE A CA 1
ATOM 708 C C . PHE A 1 102 ? 18.724 -1.300 113.516 1.00 20.17 99 PHE A C 1
ATOM 709 O O . PHE A 1 102 ? 19.842 -1.683 113.882 1.00 20.84 99 PHE A O 1
ATOM 717 N N . ALA A 1 103 ? 17.580 -1.778 114.023 1.00 20.28 100 ALA A N 1
ATOM 718 C CA . ALA A 1 103 ? 17.539 -2.689 115.160 1.00 20.37 100 ALA A CA 1
ATOM 719 C C . ALA A 1 103 ? 16.520 -3.824 114.972 1.00 20.82 100 ALA A C 1
ATOM 720 O O . ALA A 1 103 ? 15.671 -3.782 114.073 1.00 20.77 100 ALA A O 1
ATOM 722 N N . THR A 1 104 ? 16.597 -4.834 115.835 1.00 21.06 101 THR A N 1
ATOM 723 C CA . THR A 1 104 ? 15.692 -5.962 115.746 1.00 21.70 101 THR A CA 1
ATOM 724 C C . THR A 1 104 ? 14.586 -5.943 116.814 1.00 22.34 101 THR A C 1
ATOM 725 O O . THR A 1 104 ? 14.873 -5.941 118.005 1.00 22.18 101 THR A O 1
ATOM 729 N N . ASN A 1 105 ? 13.335 -5.909 116.350 1.00 23.78 102 ASN A N 1
ATOM 730 C CA . ASN A 1 105 ? 12.124 -5.962 117.172 1.00 26.02 102 ASN A CA 1
ATOM 731 C C . ASN A 1 105 ? 11.450 -7.323 116.975 1.00 27.64 102 ASN A C 1
ATOM 732 O O . ASN A 1 105 ? 10.976 -7.609 115.866 1.00 27.91 102 ASN A O 1
ATOM 737 N N . ARG A 1 106 ? 11.379 -8.154 118.023 1.00 29.28 103 ARG A N 1
ATOM 738 C CA . ARG A 1 106 ? 10.982 -9.574 117.820 1.00 31.01 103 ARG A CA 1
ATOM 739 C C . ARG A 1 106 ? 9.510 -9.853 118.079 1.00 32.19 103 ARG A C 1
ATOM 740 O O . ARG A 1 106 ? 8.830 -10.472 117.227 1.00 33.45 103 ARG A O 1
ATOM 748 N N . ASP A 1 107 ? 9.008 -9.415 119.230 1.00 32.74 104 ASP A N 1
ATOM 749 C CA . ASP A 1 107 ? 7.557 -9.483 119.513 1.00 33.48 104 ASP A CA 1
ATOM 750 C C . ASP A 1 107 ? 7.200 -8.254 120.339 1.00 32.57 104 ASP A C 1
ATOM 751 O O . ASP A 1 107 ? 6.608 -8.354 121.420 1.00 32.36 104 ASP A O 1
ATOM 756 N N . GLY A 1 108 ? 7.604 -7.094 119.828 1.00 31.23 105 GLY A N 1
ATOM 757 C CA . GLY A 1 108 ? 7.476 -5.849 120.561 1.00 29.69 105 GLY A CA 1
ATOM 758 C C . GLY A 1 108 ? 8.545 -5.611 121.618 1.00 28.43 105 GLY A C 1
ATOM 759 O O . GLY A 1 108 ? 8.352 -4.766 122.487 1.00 28.78 105 GLY A O 1
ATOM 760 N N . VAL A 1 109 ? 9.645 -6.360 121.564 1.00 26.59 106 VAL A N 1
ATOM 761 C CA . VAL A 1 109 ? 10.812 -6.081 122.394 1.00 25.23 106 VAL A CA 1
ATOM 762 C C . VAL A 1 109 ? 12.018 -5.862 121.484 1.00 24.32 106 VAL A C 1
ATOM 763 O O . VAL A 1 109 ? 12.196 -6.547 120.473 1.00 24.82 106 VAL A O 1
ATOM 767 N N . ILE A 1 110 ? 12.830 -4.877 121.808 1.00 22.74 107 ILE A N 1
ATOM 768 C CA . ILE A 1 110 ? 14.068 -4.729 121.093 1.00 21.81 107 ILE A CA 1
ATOM 769 C C . ILE A 1 110 ? 15.004 -5.803 121.621 1.00 22.51 107 ILE A C 1
ATOM 770 O O . ILE A 1 110 ? 15.426 -5.767 122.793 1.00 22.71 107 ILE A O 1
ATOM 775 N N . VAL A 1 111 ? 15.326 -6.764 120.761 1.00 22.03 108 VAL A N 1
ATOM 776 C CA . VAL A 1 111 ? 16.240 -7.827 121.154 1.00 21.36 108 VAL A CA 1
ATOM 777 C C . VAL A 1 111 ? 17.643 -7.488 120.707 1.00 21.47 108 VAL A C 1
ATOM 778 O O . VAL A 1 111 ? 18.596 -8.118 121.148 1.00 21.53 108 VAL A O 1
ATOM 782 N N . ASP A 1 112 ? 17.782 -6.483 119.846 1.00 21.09 109 ASP A N 1
ATOM 783 C CA . ASP A 1 112 ? 19.121 -6.050 119.438 1.00 20.85 109 ASP A CA 1
ATOM 784 C C . ASP A 1 112 ? 19.108 -4.633 118.878 1.00 19.99 109 ASP A C 1
ATOM 785 O O . ASP A 1 112 ? 18.582 -4.385 117.782 1.00 19.70 109 ASP A O 1
ATOM 790 N N . ARG A 1 113 ? 19.717 -3.705 119.608 1.00 19.56 110 ARG A N 1
ATOM 791 C CA . ARG A 1 113 ? 19.627 -2.309 119.220 1.00 19.38 110 ARG A CA 1
ATOM 792 C C . ARG A 1 113 ? 20.412 -2.022 117.944 1.00 20.11 110 ARG A C 1
ATOM 793 O O . ARG A 1 113 ? 20.283 -0.932 117.368 1.00 19.45 110 ARG A O 1
ATOM 801 N N . ARG A 1 114 ? 21.195 -3.010 117.484 1.00 20.50 111 ARG A N 1
ATOM 802 C CA . ARG A 1 114 ? 22.036 -2.830 116.301 1.00 20.58 111 ARG A CA 1
ATOM 803 C C . ARG A 1 114 ? 21.720 -3.747 115.102 1.00 21.13 111 ARG A C 1
ATOM 804 O O . ARG A 1 114 ? 22.379 -3.673 114.066 1.00 21.65 111 ARG A O 1
ATOM 812 N N . ALA A 1 115 ? 20.663 -4.555 115.215 1.00 21.30 112 ALA A N 1
ATOM 813 C CA . ALA A 1 115 ? 20.399 -5.664 114.280 1.00 20.57 112 ALA A CA 1
ATOM 814 C C . ALA A 1 115 ? 21.680 -6.437 114.022 1.00 20.47 112 ALA A C 1
ATOM 815 O O . ALA A 1 115 ? 22.038 -6.717 112.888 1.00 19.75 112 ALA A O 1
ATOM 817 N N . GLY A 1 116 ? 22.361 -6.768 115.108 1.00 21.26 113 GLY A N 1
ATOM 818 C CA . GLY A 1 116 ? 23.607 -7.533 115.069 1.00 22.52 113 GLY A CA 1
ATOM 819 C C . GLY A 1 116 ? 24.763 -6.904 114.309 1.00 23.58 113 GLY A C 1
ATOM 820 O O . GLY A 1 116 ? 25.716 -7.605 113.962 1.00 23.91 113 GLY A O 1
ATOM 821 N N . ARG A 1 117 ? 24.692 -5.593 114.064 1.00 24.07 114 ARG A N 1
ATOM 822 C CA . ARG A 1 117 ? 25.687 -4.869 113.239 1.00 24.75 114 ARG A CA 1
ATOM 823 C C . ARG A 1 117 ? 25.691 -5.225 111.752 1.00 24.63 114 ARG A C 1
ATOM 824 O O . ARG A 1 117 ? 26.620 -4.874 111.048 1.00 24.06 114 ARG A O 1
ATOM 832 N N . GLU A 1 118 ? 24.652 -5.900 111.278 1.00 25.31 115 GLU A N 1
ATOM 833 C CA . GLU A 1 118 ? 24.524 -6.233 109.856 1.00 26.50 115 GLU A CA 1
ATOM 834 C C . GLU A 1 118 ? 24.477 -4.967 108.991 1.00 27.53 115 GLU A C 1
ATOM 835 O O . GLU A 1 118 ? 23.855 -3.963 109.378 1.00 27.64 115 GLU A O 1
ATOM 841 N N . ASN A 1 119 ? 25.137 -4.998 107.834 1.00 28.66 116 ASN A N 1
ATOM 842 C CA . ASN A 1 119 ? 25.136 -3.819 106.954 1.00 29.63 116 ASN A CA 1
ATOM 843 C C . ASN A 1 119 ? 24.515 -4.044 105.586 1.00 30.06 116 ASN A C 1
ATOM 844 O O . ASN A 1 119 ? 23.942 -3.132 105.005 1.00 30.25 116 ASN A O 1
ATOM 849 N N . LYS A 1 120 ? 24.611 -5.270 105.098 1.00 30.88 117 LYS A N 1
ATOM 850 C CA . LYS A 1 120 ? 24.159 -5.642 103.765 1.00 31.97 117 LYS A CA 1
ATOM 851 C C . LYS A 1 120 ? 22.660 -5.384 103.547 1.00 32.13 117 LYS A C 1
ATOM 852 O O . LYS A 1 120 ? 21.823 -5.894 104.298 1.00 31.64 117 LYS A O 1
ATOM 858 N N . GLY A 1 121 ? 22.354 -4.596 102.510 1.00 32.19 118 GLY A N 1
ATOM 859 C CA . GLY A 1 121 ? 20.987 -4.189 102.200 1.00 32.46 118 GLY A CA 1
ATOM 860 C C . GLY A 1 121 ? 20.455 -2.986 102.986 1.00 33.16 118 GLY A C 1
ATOM 861 O O . GLY A 1 121 ? 19.300 -2.596 102.789 1.00 33.69 118 GLY A O 1
ATOM 862 N N . ASN A 1 122 ? 21.272 -2.382 103.859 1.00 32.53 119 ASN A N 1
ATOM 863 C CA . ASN A 1 122 ? 20.798 -1.283 104.693 1.00 31.96 119 ASN A CA 1
ATOM 864 C C . ASN A 1 122 ? 20.438 -0.040 103.939 1.00 32.23 119 ASN A C 1
ATOM 865 O O . ASN A 1 122 ? 19.538 0.690 104.363 1.00 32.85 119 ASN A O 1
ATOM 870 N N . GLU A 1 123 ? 21.123 0.220 102.834 1.00 32.00 120 GLU A N 1
ATOM 871 C CA . GLU A 1 123 ? 20.755 1.357 101.964 1.00 32.13 120 GLU A CA 1
ATOM 872 C C . GLU A 1 123 ? 19.372 1.205 101.326 1.00 31.50 120 GLU A C 1
ATOM 873 O O . GLU A 1 123 ? 18.590 2.146 101.255 1.00 31.08 120 GLU A O 1
ATOM 879 N N . GLU A 1 124 ? 19.067 -0.003 100.895 1.00 31.67 121 GLU A N 1
ATOM 880 C CA . GLU A 1 124 ? 17.761 -0.303 100.367 1.00 32.33 121 GLU A CA 1
ATOM 881 C C . GLU A 1 124 ? 16.725 -0.143 101.480 1.00 31.57 121 GLU A C 1
ATOM 882 O O . GLU A 1 124 ? 15.612 0.334 101.239 1.00 31.52 121 GLU A O 1
ATOM 888 N N . LEU A 1 125 ? 17.101 -0.519 102.704 1.00 30.74 122 LEU A N 1
ATOM 889 C CA . LEU A 1 125 ? 16.214 -0.338 103.863 1.00 29.79 122 LEU A CA 1
ATOM 890 C C . LEU A 1 125 ? 15.940 1.131 104.085 1.00 29.30 122 LEU A C 1
ATOM 891 O O . LEU A 1 125 ? 14.777 1.561 104.135 1.00 28.60 122 LEU A O 1
ATOM 896 N N . ALA A 1 126 ? 17.032 1.883 104.192 1.00 28.93 123 ALA A N 1
ATOM 897 C CA . ALA A 1 126 ? 17.007 3.322 104.317 1.00 28.89 123 ALA A CA 1
ATOM 898 C C . ALA A 1 126 ? 16.172 3.953 103.232 1.00 29.38 123 ALA A C 1
ATOM 899 O O . ALA A 1 126 ? 15.412 4.883 103.494 1.00 29.16 123 ALA A O 1
ATOM 901 N N . ASP A 1 127 ? 16.296 3.431 102.011 1.00 30.65 124 ASP A N 1
ATOM 902 C CA . ASP A 1 127 ? 15.560 3.996 100.880 1.00 31.36 124 ASP A CA 1
ATOM 903 C C . ASP A 1 127 ? 14.088 3.750 101.071 1.00 30.31 124 ASP A C 1
ATOM 904 O O . ASP A 1 127 ? 13.296 4.654 100.874 1.00 30.90 124 ASP A O 1
ATOM 909 N N . ALA A 1 128 ? 13.731 2.531 101.470 1.00 29.40 125 ALA A N 1
ATOM 910 C CA . ALA A 1 128 ? 12.326 2.140 101.588 1.00 28.53 125 ALA A CA 1
ATOM 911 C C . ALA A 1 128 ? 11.531 2.995 102.579 1.00 28.56 125 ALA A C 1
ATOM 912 O O . ALA A 1 128 ? 10.301 3.124 102.460 1.00 28.04 125 ALA A O 1
ATOM 914 N N . ILE A 1 129 ? 12.236 3.596 103.541 1.00 29.04 126 ILE A N 1
ATOM 915 C CA . ILE A 1 129 ? 11.579 4.363 104.617 1.00 29.05 126 ILE A CA 1
ATOM 916 C C . ILE A 1 129 ? 11.816 5.868 104.510 1.00 29.49 126 ILE A C 1
ATOM 917 O O . ILE A 1 129 ? 11.530 6.649 105.436 1.00 29.59 126 ILE A O 1
ATOM 922 N N . SER A 1 130 ? 12.315 6.257 103.352 1.00 29.63 127 SER A N 1
ATOM 923 C CA . SER A 1 130 ? 12.335 7.637 102.959 1.00 30.75 127 SER A CA 1
ATOM 924 C C . SER A 1 130 ? 11.064 7.908 102.141 1.00 31.34 127 SER A C 1
ATOM 925 O O . SER A 1 130 ? 10.958 7.484 101.001 1.00 32.09 127 SER A O 1
ATOM 928 N N . LEU A 1 131 ? 10.113 8.616 102.744 1.00 31.93 128 LEU A N 1
ATOM 929 C CA . LEU A 1 131 ? 8.781 8.825 102.180 1.00 32.32 128 LEU A CA 1
ATOM 930 C C . LEU A 1 131 ? 8.182 10.139 102.712 1.00 32.75 128 LEU A C 1
ATOM 931 O O . LEU A 1 131 ? 8.841 10.837 103.493 1.00 32.16 128 LEU A O 1
ATOM 936 N N . ASP A 1 132 ? 6.943 10.455 102.296 1.00 33.44 129 ASP A N 1
ATOM 937 C CA . ASP A 1 132 ? 6.203 11.624 102.806 1.00 34.20 129 ASP A CA 1
ATOM 938 C C . ASP A 1 132 ? 4.908 11.229 103.470 1.00 34.54 129 ASP A C 1
ATOM 939 O O . ASP A 1 132 ? 4.315 10.228 103.130 1.00 34.87 129 ASP A O 1
ATOM 952 N N . GLY A 1 134 ? 1.632 13.594 104.602 1.00 37.65 131 GLY A N 1
ATOM 953 C CA . GLY A 1 134 ? 1.093 14.953 104.620 1.00 37.43 131 GLY A CA 1
ATOM 954 C C . GLY A 1 134 ? 2.160 15.988 104.298 1.00 37.78 131 GLY A C 1
ATOM 955 O O . GLY A 1 134 ? 2.873 15.878 103.288 1.00 37.80 131 GLY A O 1
ATOM 956 N N . GLU A 1 135 ? 2.274 16.980 105.187 1.00 37.72 132 GLU A N 1
ATOM 957 C CA . GLU A 1 135 ? 3.202 18.104 105.057 1.00 37.25 132 GLU A CA 1
ATOM 958 C C . GLU A 1 135 ? 4.617 17.761 105.516 1.00 35.90 132 GLU A C 1
ATOM 959 O O . GLU A 1 135 ? 5.524 18.593 105.492 1.00 35.82 132 GLU A O 1
ATOM 965 N N . TYR A 1 136 ? 4.817 16.518 105.908 1.00 34.75 133 TYR A N 1
ATOM 966 C CA . TYR A 1 136 ? 6.111 16.099 106.408 1.00 33.34 133 TYR A CA 1
ATOM 967 C C . TYR A 1 136 ? 6.778 15.178 105.438 1.00 32.69 133 TYR A C 1
ATOM 968 O O . TYR A 1 136 ? 6.113 14.387 104.780 1.00 33.13 133 TYR A O 1
ATOM 977 N N . SER A 1 137 ? 8.086 15.316 105.318 1.00 31.93 134 SER A N 1
ATOM 978 C CA . SER A 1 137 ? 8.867 14.365 104.557 1.00 32.00 134 SER A CA 1
ATOM 979 C C . SER A 1 137 ? 9.932 13.752 105.473 1.00 31.41 134 SER A C 1
ATOM 980 O O . SER A 1 137 ? 10.428 14.413 106.378 1.00 31.86 134 SER A O 1
ATOM 983 N N . PHE A 1 138 ? 10.254 12.485 105.245 1.00 30.72 135 PHE A N 1
ATOM 984 C CA . PHE A 1 138 ? 11.242 11.775 106.037 1.00 30.03 135 PHE A CA 1
ATOM 985 C C . PHE A 1 138 ? 12.346 11.195 105.173 1.00 29.94 135 PHE A C 1
ATOM 986 O O . PHE A 1 138 ? 12.073 10.417 104.247 1.00 29.78 135 PHE A O 1
ATOM 994 N N . ARG A 1 139 ? 13.588 11.575 105.489 1.00 29.57 136 ARG A N 1
ATOM 995 C CA . ARG A 1 139 ? 14.771 11.057 104.805 1.00 29.50 136 ARG A CA 1
ATOM 996 C C . ARG A 1 139 ? 15.757 10.333 105.725 1.00 29.19 136 ARG A C 1
ATOM 997 O O . ARG A 1 139 ? 16.221 10.880 106.739 1.00 28.94 136 ARG A O 1
ATOM 1005 N N . VAL A 1 140 ? 16.069 9.092 105.345 1.00 28.75 137 VAL A N 1
ATOM 1006 C CA . VAL A 1 140 ? 17.023 8.266 106.034 1.00 28.40 137 VAL A CA 1
ATOM 1007 C C . VAL A 1 140 ? 18.126 7.870 105.049 1.00 29.65 137 VAL A C 1
ATOM 1008 O O . VAL A 1 140 ? 17.846 7.490 103.900 1.00 30.70 137 VAL A O 1
ATOM 1012 N N . LYS A 1 141 ? 19.377 7.949 105.494 1.00 30.15 138 LYS A N 1
ATOM 1013 C CA . LYS A 1 141 ? 20.492 7.316 104.795 1.00 30.61 138 LYS A CA 1
ATOM 1014 C C . LYS A 1 141 ? 21.238 6.386 105.798 1.00 30.10 138 LYS A C 1
ATOM 1015 O O . LYS A 1 141 ? 21.212 6.594 107.016 1.00 29.65 138 LYS A O 1
ATOM 1021 N N . SER A 1 142 ? 21.882 5.350 105.271 1.00 29.70 139 SER A N 1
ATOM 1022 C CA . SER A 1 142 ? 22.532 4.326 106.076 1.00 28.52 139 SER A CA 1
ATOM 1023 C C . SER A 1 142 ? 23.989 4.633 106.173 1.00 27.62 139 SER A C 1
ATOM 1024 O O . SER A 1 142 ? 24.572 5.110 105.205 1.00 27.23 139 SER A O 1
ATOM 1027 N N . GLY A 1 143 ? 24.579 4.313 107.325 1.00 27.01 140 GLY A N 1
ATOM 1028 C CA . GLY A 1 143 ? 26.020 4.503 107.566 1.00 26.37 140 GLY A CA 1
ATOM 1029 C C . GLY A 1 143 ? 26.789 3.198 107.712 1.00 26.16 140 GLY A C 1
ATOM 1030 O O . GLY A 1 143 ? 26.396 2.166 107.154 1.00 25.90 140 GLY A O 1
ATOM 1031 N N . VAL A 1 144 ? 27.892 3.240 108.459 1.00 26.04 141 VAL A N 1
ATOM 1032 C CA . VAL A 1 144 ? 28.630 2.028 108.783 1.00 26.33 141 VAL A CA 1
ATOM 1033 C C . VAL A 1 144 ? 27.845 1.157 109.777 1.00 25.73 141 VAL A C 1
ATOM 1034 O O . VAL A 1 144 ? 27.349 1.644 110.801 1.00 25.66 141 VAL A O 1
ATOM 1038 N N . GLU A 1 145 ? 27.733 -0.128 109.459 1.00 24.96 142 GLU A N 1
ATOM 1039 C CA . GLU A 1 145 ? 27.003 -1.093 110.288 1.00 24.17 142 GLU A CA 1
ATOM 1040 C C . GLU A 1 145 ? 25.543 -0.698 110.492 1.00 23.50 142 GLU A C 1
ATOM 1041 O O . GLU A 1 145 ? 24.792 -0.525 109.519 1.00 23.43 142 GLU A O 1
ATOM 1047 N N . HIS A 1 146 ? 25.134 -0.565 111.751 1.00 22.35 143 HIS A N 1
ATOM 1048 C CA . HIS A 1 146 ? 23.740 -0.313 112.079 1.00 21.58 143 HIS A CA 1
ATOM 1049 C C . HIS A 1 146 ? 23.384 1.177 112.009 1.00 21.49 143 HIS A C 1
ATOM 1050 O O . HIS A 1 146 ? 22.234 1.551 112.211 1.00 20.97 143 HIS A O 1
ATOM 1057 N N . ARG A 1 147 ? 24.375 2.025 111.748 1.00 21.45 144 ARG A N 1
ATOM 1058 C CA . ARG A 1 147 ? 24.194 3.473 111.914 1.00 21.49 144 ARG A CA 1
ATOM 1059 C C . ARG A 1 147 ? 23.351 4.126 110.813 1.00 21.33 144 ARG A C 1
ATOM 1060 O O . ARG A 1 147 ? 23.510 3.817 109.638 1.00 22.34 144 ARG A O 1
ATOM 1068 N N . ALA A 1 148 ? 22.444 5.008 111.205 1.00 19.98 145 ALA A N 1
ATOM 1069 C CA . ALA A 1 148 ? 21.759 5.840 110.255 1.00 19.61 145 ALA A CA 1
ATOM 1070 C C . ALA A 1 148 ? 21.486 7.235 110.840 1.00 19.39 145 ALA A C 1
ATOM 1071 O O . ALA A 1 148 ? 21.798 7.534 111.999 1.00 18.68 145 ALA A O 1
ATOM 1073 N N . ALA A 1 149 ? 20.902 8.086 110.007 1.00 19.38 146 ALA A N 1
ATOM 1074 C CA . ALA A 1 149 ? 20.394 9.391 110.407 1.00 19.09 146 ALA A CA 1
ATOM 1075 C C . ALA A 1 149 ? 19.100 9.622 109.689 1.00 19.20 146 ALA A C 1
ATOM 1076 O O . ALA A 1 149 ? 18.904 9.194 108.546 1.00 18.07 146 ALA A O 1
ATOM 1078 N N . LEU A 1 150 ? 18.204 10.290 110.393 1.00 20.70 147 LEU A N 1
ATOM 1079 C CA . LEU A 1 150 ? 16.882 10.616 109.875 1.00 21.07 147 LEU A CA 1
ATOM 1080 C C . LEU A 1 150 ? 16.771 12.114 110.005 1.00 22.07 147 LEU A C 1
ATOM 1081 O O . LEU A 1 150 ? 17.053 12.675 111.085 1.00 21.83 147 LEU A O 1
ATOM 1086 N N . VAL A 1 151 ? 16.389 12.731 108.884 1.00 22.86 148 VAL A N 1
ATOM 1087 C CA . VAL A 1 151 ? 16.113 14.149 108.767 1.00 22.56 148 VAL A CA 1
ATOM 1088 C C . VAL A 1 151 ? 14.661 14.308 108.400 1.00 23.06 148 VAL A C 1
ATOM 1089 O O . VAL A 1 151 ? 14.200 13.711 107.440 1.00 22.65 148 VAL A O 1
ATOM 1093 N N . VAL A 1 152 ? 13.953 15.108 109.196 1.00 23.74 149 VAL A N 1
ATOM 1094 C CA . VAL A 1 152 ? 12.548 15.407 108.962 1.00 24.32 149 VAL A CA 1
ATOM 1095 C C . VAL A 1 152 ? 12.343 16.885 108.641 1.00 25.29 149 VAL A C 1
ATOM 1096 O O . VAL A 1 152 ? 12.900 17.770 109.283 1.00 25.12 149 VAL A O 1
ATOM 1100 N N . SER A 1 153 ? 11.509 17.124 107.641 1.00 26.31 150 SER A N 1
ATOM 1101 C CA . SER A 1 153 ? 11.238 18.450 107.151 1.00 26.87 150 SER A CA 1
ATOM 1102 C C . SER A 1 153 ? 9.773 18.693 107.173 1.00 26.67 150 SER A C 1
ATOM 1103 O O . SER A 1 153 ? 8.992 17.812 106.858 1.00 26.98 150 SER A O 1
ATOM 1106 N N . GLY A 1 154 ? 9.394 19.915 107.513 1.00 27.36 151 GLY A N 1
ATOM 1107 C CA . GLY A 1 154 ? 8.000 20.305 107.491 1.00 26.64 151 GLY A CA 1
ATOM 1108 C C . GLY A 1 154 ? 7.809 21.361 108.526 1.00 27.12 151 GLY A C 1
ATOM 1109 O O . GLY A 1 154 ? 8.772 21.828 109.111 1.00 26.40 151 GLY A O 1
ATOM 1110 N N . PRO A 1 155 ? 6.554 21.732 108.766 1.00 28.25 152 PRO A N 1
ATOM 1111 C CA . PRO A 1 155 ? 6.190 22.926 109.527 1.00 29.12 152 PRO A CA 1
ATOM 1112 C C . PRO A 1 155 ? 6.200 22.734 111.034 1.00 30.04 152 PRO A C 1
ATOM 1113 O O . PRO A 1 155 ? 5.675 21.735 111.522 1.00 30.88 152 PRO A O 1
ATOM 1117 N N . ASP A 1 156 ? 6.758 23.697 111.760 1.00 30.90 153 ASP A N 1
ATOM 1118 C CA . ASP A 1 156 ? 6.669 23.750 113.238 1.00 32.16 153 ASP A CA 1
ATOM 1119 C C . ASP A 1 156 ? 7.280 22.553 113.985 1.00 31.67 153 ASP A C 1
ATOM 1120 O O . ASP A 1 156 ? 6.755 22.139 115.022 1.00 32.11 153 ASP A O 1
ATOM 1125 N N . LEU A 1 157 ? 8.369 21.994 113.462 1.00 30.76 154 LEU A N 1
ATOM 1126 C CA . LEU A 1 157 ? 9.069 20.909 114.140 1.00 29.68 154 LEU A CA 1
ATOM 1127 C C . LEU A 1 157 ? 9.744 21.387 115.434 1.00 30.03 154 LEU A C 1
ATOM 1128 O O . LEU A 1 157 ? 10.297 22.504 115.498 1.00 29.91 154 LEU A O 1
ATOM 1133 N N . SER A 1 158 ? 9.670 20.545 116.467 1.00 29.77 155 SER A N 1
ATOM 1134 C CA . SER A 1 158 ? 10.281 20.815 117.764 1.00 29.08 155 SER A CA 1
ATOM 1135 C C . SER A 1 158 ? 11.248 19.694 118.155 1.00 29.80 155 SER A C 1
ATOM 1136 O O . SER A 1 158 ? 11.024 18.510 117.865 1.00 29.68 155 SER A O 1
ATOM 1139 N N . ASP A 1 159 ? 12.319 20.058 118.847 1.00 30.30 156 ASP A N 1
ATOM 1140 C CA . ASP A 1 159 ? 13.202 19.029 119.390 1.00 30.23 156 ASP A CA 1
ATOM 1141 C C . ASP A 1 159 ? 12.973 18.855 120.882 1.00 29.79 156 ASP A C 1
ATOM 1142 O O . ASP A 1 159 ? 13.815 18.292 121.598 1.00 29.31 156 ASP A O 1
ATOM 1155 N N . ILE A 1 161 ? 11.312 16.695 122.426 1.00 27.65 158 ILE A N 1
ATOM 1156 C CA . ILE A 1 161 ? 10.761 15.349 122.385 1.00 26.10 158 ILE A CA 1
ATOM 1157 C C . ILE A 1 161 ? 11.792 14.334 122.909 1.00 25.72 158 ILE A C 1
ATOM 1158 O O . ILE A 1 161 ? 12.993 14.610 122.957 1.00 25.35 158 ILE A O 1
ATOM 1163 N N . GLY A 1 162 ? 11.308 13.168 123.324 1.00 25.23 159 GLY A N 1
ATOM 1164 C CA . GLY A 1 162 ? 12.182 12.092 123.796 1.00 24.02 159 GLY A CA 1
ATOM 1165 C C . GLY A 1 162 ? 12.662 11.202 122.662 1.00 23.72 159 GLY A C 1
ATOM 1166 O O . GLY A 1 162 ? 12.333 11.423 121.489 1.00 23.34 159 GLY A O 1
ATOM 1167 N N . ASP A 1 163 ? 13.478 10.208 123.020 1.00 23.35 160 ASP A N 1
ATOM 1168 C CA . ASP A 1 163 ? 13.985 9.202 122.084 1.00 21.88 160 ASP A CA 1
ATOM 1169 C C . ASP A 1 163 ? 12.940 8.074 121.851 1.00 21.09 160 ASP A C 1
ATOM 1170 O O . ASP A 1 163 ? 12.023 7.885 122.679 1.00 20.96 160 ASP A O 1
ATOM 1175 N N . SER A 1 164 ? 13.055 7.336 120.742 1.00 19.88 161 SER A N 1
ATOM 1176 C CA . SER A 1 164 ? 12.305 6.081 120.611 1.00 19.30 161 SER A CA 1
ATOM 1177 C C . SER A 1 164 ? 13.191 4.957 121.164 1.00 19.70 161 SER A C 1
ATOM 1178 O O . SER A 1 164 ? 12.704 3.953 121.702 1.00 19.52 161 SER A O 1
ATOM 1181 N N . ASP A 1 165 ? 14.493 5.147 121.038 1.00 19.65 162 ASP A N 1
ATOM 1182 C CA . ASP A 1 165 ? 15.457 4.212 121.571 1.00 21.05 162 ASP A CA 1
ATOM 1183 C C . ASP A 1 165 ? 15.227 3.971 123.076 1.00 21.60 162 ASP A C 1
ATOM 1184 O O . ASP A 1 165 ? 15.176 4.913 123.859 1.00 22.48 162 ASP A O 1
ATOM 1189 N N . PRO A 1 166 ? 15.090 2.702 123.493 1.00 22.21 163 PRO A N 1
ATOM 1190 C CA . PRO A 1 166 ? 14.950 2.516 124.941 1.00 22.22 163 PRO A CA 1
ATOM 1191 C C . PRO A 1 166 ? 16.319 2.375 125.619 1.00 22.58 163 PRO A C 1
ATOM 1192 O O . PRO A 1 166 ? 16.381 2.302 126.824 1.00 23.56 163 PRO A O 1
ATOM 1196 N N . HIS A 1 167 ? 17.393 2.332 124.827 1.00 22.59 164 HIS A N 1
ATOM 1197 C CA . HIS A 1 167 ? 18.801 2.384 125.270 1.00 22.49 164 HIS A CA 1
ATOM 1198 C C . HIS A 1 167 ? 19.387 1.105 125.826 1.00 22.14 164 HIS A C 1
ATOM 1199 O O . HIS A 1 167 ? 20.569 1.024 126.167 1.00 20.75 164 HIS A O 1
ATOM 1206 N N . ARG A 1 168 ? 18.549 0.086 125.861 1.00 22.39 165 ARG A N 1
ATOM 1207 C CA . ARG A 1 168 ? 19.011 -1.231 126.179 1.00 22.79 165 ARG A CA 1
ATOM 1208 C C . ARG A 1 168 ? 18.053 -2.226 125.562 1.00 23.35 165 ARG A C 1
ATOM 1209 O O . ARG A 1 168 ? 16.908 -1.889 125.243 1.00 22.97 165 ARG A O 1
ATOM 1217 N N . GLU A 1 169 ? 18.573 -3.437 125.368 1.00 23.33 166 GLU A N 1
ATOM 1218 C CA . GLU A 1 169 ? 17.835 -4.562 124.861 1.00 23.51 166 GLU A CA 1
ATOM 1219 C C . GLU A 1 169 ? 16.841 -4.970 125.948 1.00 22.17 166 GLU A C 1
ATOM 1220 O O . GLU A 1 169 ? 17.141 -4.805 127.123 1.00 22.30 166 GLU A O 1
ATOM 1226 N N . GLY A 1 170 ? 15.681 -5.501 125.570 1.00 21.34 167 GLY A N 1
ATOM 1227 C CA . GLY A 1 170 ? 14.757 -6.092 126.529 1.00 20.48 167 GLY A CA 1
ATOM 1228 C C . GLY A 1 170 ? 13.540 -5.224 126.791 1.00 21.00 167 GLY A C 1
ATOM 1229 O O . GLY A 1 170 ? 12.531 -5.662 127.411 1.00 20.51 167 GLY A O 1
ATOM 1230 N N . LEU A 1 171 ? 13.637 -3.981 126.329 1.00 20.50 168 LEU A N 1
ATOM 1231 C CA . LEU A 1 171 ? 12.538 -3.042 126.419 1.00 20.21 168 LEU A CA 1
ATOM 1232 C C . LEU A 1 171 ? 11.872 -2.844 125.045 1.00 20.53 168 LEU A C 1
ATOM 1233 O O . LEU A 1 171 ? 12.526 -2.984 124.025 1.00 21.48 168 LEU A O 1
ATOM 1238 N N . PRO A 1 172 ? 10.571 -2.534 125.005 1.00 20.63 169 PRO A N 1
ATOM 1239 C CA . PRO A 1 172 ? 9.950 -2.122 123.713 1.00 21.21 169 PRO A CA 1
ATOM 1240 C C . PRO A 1 172 ? 10.535 -0.803 123.198 1.00 21.64 169 PRO A C 1
ATOM 1241 O O . PRO A 1 172 ? 11.156 -0.086 123.975 1.00 22.45 169 PRO A O 1
ATOM 1245 N N . PRO A 1 173 ? 10.340 -0.473 121.906 1.00 22.13 170 PRO A N 1
ATOM 1246 C CA . PRO A 1 173 ? 10.661 0.883 121.485 1.00 22.26 170 PRO A CA 1
ATOM 1247 C C . PRO A 1 173 ? 9.724 1.820 122.239 1.00 23.25 170 PRO A C 1
ATOM 1248 O O . PRO A 1 173 ? 8.556 1.488 122.454 1.00 23.50 170 PRO A O 1
ATOM 1252 N N . GLU A 1 174 ? 10.236 2.955 122.693 1.00 24.33 171 GLU A N 1
ATOM 1253 C CA . GLU A 1 174 ? 9.420 3.929 123.426 1.00 25.21 171 GLU A CA 1
ATOM 1254 C C . GLU A 1 174 ? 8.523 4.693 122.452 1.00 25.55 171 GLU A C 1
ATOM 1255 O O . GLU A 1 174 ? 8.876 4.899 121.297 1.00 24.90 171 GLU A O 1
ATOM 1261 N N . LYS A 1 175 ? 7.371 5.132 122.918 1.00 26.78 172 LYS A N 1
ATOM 1262 C CA . LYS A 1 175 ? 6.624 6.091 122.139 1.00 28.63 172 LYS A CA 1
ATOM 1263 C C . LYS A 1 175 ? 7.245 7.458 122.384 1.00 28.84 172 LYS A C 1
ATOM 1264 O O . LYS A 1 175 ? 7.485 7.809 123.523 1.00 29.32 172 LYS A O 1
ATOM 1270 N N . ILE A 1 176 ? 7.522 8.219 121.325 1.00 29.58 173 ILE A N 1
ATOM 1271 C CA . ILE A 1 176 ? 7.980 9.606 121.471 1.00 29.96 173 ILE A CA 1
ATOM 1272 C C . ILE A 1 176 ? 7.002 10.436 122.297 1.00 30.42 173 ILE A C 1
ATOM 1273 O O . ILE A 1 176 ? 5.852 10.559 121.896 1.00 29.80 173 ILE A O 1
ATOM 1278 N N . ARG A 1 177 ? 7.475 10.977 123.436 1.00 31.34 174 ARG A N 1
ATOM 1279 C CA . ARG A 1 177 ? 6.733 11.924 124.309 1.00 32.18 174 ARG A CA 1
ATOM 1280 C C . ARG A 1 177 ? 7.246 13.368 124.211 1.00 31.86 174 ARG A C 1
ATOM 1281 O O . ARG A 1 177 ? 8.458 13.588 124.156 1.00 32.58 174 ARG A O 1
ATOM 1289 N N . PRO A 1 178 ? 6.345 14.369 124.201 1.00 31.65 175 PRO A N 1
ATOM 1290 C CA . PRO A 1 178 ? 6.863 15.747 124.225 1.00 31.40 175 PRO A CA 1
ATOM 1291 C C . PRO A 1 178 ? 7.544 15.988 125.551 1.00 31.56 175 PRO A C 1
ATOM 1292 O O . PRO A 1 178 ? 7.025 15.507 126.561 1.00 31.69 175 PRO A O 1
ATOM 1296 N N . THR A 1 179 ? 8.667 16.711 125.586 1.00 31.39 176 THR A N 1
ATOM 1297 C CA . THR A 1 179 ? 9.266 17.028 126.878 1.00 31.63 176 THR A CA 1
ATOM 1298 C C . THR A 1 179 ? 8.804 18.355 127.408 1.00 31.76 176 THR A C 1
ATOM 1299 O O . THR A 1 179 ? 9.027 18.660 128.580 1.00 32.78 176 THR A O 1
ATOM 1303 N N . ASP A 1 180 ? 8.190 19.155 126.541 1.00 31.73 177 ASP A N 1
ATOM 1304 C CA . ASP A 1 180 ? 7.524 20.402 126.921 1.00 31.39 177 ASP A CA 1
ATOM 1305 C C . ASP A 1 180 ? 6.413 20.655 125.901 1.00 31.33 177 ASP A C 1
ATOM 1306 O O . ASP A 1 180 ? 6.381 20.010 124.862 1.00 31.16 177 ASP A O 1
ATOM 1311 N N . PRO A 1 181 ? 5.486 21.584 126.190 1.00 31.83 178 PRO A N 1
ATOM 1312 C CA . PRO A 1 181 ? 4.336 21.736 125.276 1.00 31.39 178 PRO A CA 1
ATOM 1313 C C . PRO A 1 181 ? 4.611 22.010 123.795 1.00 31.00 178 PRO A C 1
ATOM 1314 O O . PRO A 1 181 ? 3.712 21.851 122.994 1.00 31.36 178 PRO A O 1
ATOM 1318 N N . SER A 1 182 ? 5.814 22.404 123.403 1.00 31.09 179 SER A N 1
ATOM 1319 C CA . SER A 1 182 ? 6.033 22.709 121.973 1.00 30.90 179 SER A CA 1
ATOM 1320 C C . SER A 1 182 ? 6.261 21.446 121.154 1.00 30.68 179 SER A C 1
ATOM 1321 O O . SER A 1 182 ? 6.313 21.498 119.923 1.00 30.22 179 SER A O 1
ATOM 1324 N N . GLY A 1 183 ? 6.389 20.321 121.853 1.00 30.70 180 GLY A N 1
ATOM 1325 C CA . GLY A 1 183 ? 6.728 19.051 121.235 1.00 31.34 180 GLY A CA 1
ATOM 1326 C C . GLY A 1 183 ? 5.550 18.182 120.833 1.00 32.17 180 GLY A C 1
ATOM 1327 O O . GLY A 1 183 ? 5.731 17.251 120.036 1.00 31.88 180 GLY A O 1
ATOM 1328 N N . ASP A 1 184 ? 4.354 18.494 121.360 1.00 32.48 181 ASP A N 1
ATOM 1329 C CA . ASP A 1 184 ? 3.143 17.659 121.164 1.00 33.27 181 ASP A CA 1
ATOM 1330 C C . ASP A 1 184 ? 2.845 17.214 119.735 1.00 32.42 181 ASP A C 1
ATOM 1331 O O . ASP A 1 184 ? 2.675 16.037 119.483 1.00 33.47 181 ASP A O 1
ATOM 1336 N N . ARG A 1 185 ? 2.785 18.142 118.802 1.00 31.92 182 ARG A N 1
ATOM 1337 C CA . ARG A 1 185 ? 2.421 17.798 117.442 1.00 31.24 182 ARG A CA 1
ATOM 1338 C C . ARG A 1 185 ? 3.528 16.958 116.800 1.00 30.54 182 ARG A C 1
ATOM 1339 O O . ARG A 1 185 ? 3.250 15.933 116.160 1.00 31.07 182 ARG A O 1
ATOM 1347 N N . THR A 1 186 ? 4.778 17.389 116.983 1.00 29.15 183 THR A N 1
ATOM 1348 C CA . THR A 1 186 ? 5.941 16.652 116.518 1.00 27.88 183 THR A CA 1
ATOM 1349 C C . THR A 1 186 ? 5.920 15.180 117.014 1.00 27.75 183 THR A C 1
ATOM 1350 O O . THR A 1 186 ? 6.210 14.263 116.247 1.00 26.69 183 THR A O 1
ATOM 1354 N N . ALA A 1 187 ? 5.549 14.963 118.271 1.00 27.41 184 ALA A N 1
ATOM 1355 C CA . ALA A 1 187 ? 5.540 13.607 118.812 1.00 28.19 184 ALA A CA 1
ATOM 1356 C C . ALA A 1 187 ? 4.508 12.746 118.093 1.00 28.80 184 ALA A C 1
ATOM 1357 O O . ALA A 1 187 ? 4.756 11.568 117.815 1.00 29.42 184 ALA A O 1
ATOM 1359 N N . GLU A 1 188 ? 3.363 13.328 117.766 1.00 28.89 185 GLU A N 1
ATOM 1360 C CA . GLU A 1 188 ? 2.363 12.578 117.025 1.00 29.13 185 GLU A CA 1
ATOM 1361 C C . GLU A 1 188 ? 2.865 12.234 115.654 1.00 27.53 185 GLU A C 1
ATOM 1362 O O . GLU A 1 188 ? 2.759 11.118 115.241 1.00 27.48 185 GLU A O 1
ATOM 1368 N N . VAL A 1 189 ? 3.414 13.207 114.957 1.00 27.14 186 VAL A N 1
ATOM 1369 C CA . VAL A 1 189 ? 3.906 12.974 113.612 1.00 27.09 186 VAL A CA 1
ATOM 1370 C C . VAL A 1 189 ? 5.005 11.923 113.584 1.00 27.40 186 VAL A C 1
ATOM 1371 O O . VAL A 1 189 ? 5.093 11.165 112.626 1.00 28.19 186 VAL A O 1
ATOM 1383 N N . ASN A 1 191 ? 5.627 9.312 115.997 1.00 25.37 188 ASN A N 1
ATOM 1384 C CA . ASN A 1 191 ? 5.054 8.010 116.239 1.00 25.10 188 ASN A CA 1
ATOM 1385 C C . ASN A 1 191 ? 4.304 7.495 115.018 1.00 24.77 188 ASN A C 1
ATOM 1386 O O . ASN A 1 191 ? 4.326 6.301 114.734 1.00 25.32 188 ASN A O 1
ATOM 1391 N N . ALA A 1 192 ? 3.639 8.380 114.287 1.00 23.47 189 ALA A N 1
ATOM 1392 C CA . ALA A 1 192 ? 2.937 7.900 113.111 1.00 22.32 189 ALA A CA 1
ATOM 1393 C C . ALA A 1 192 ? 3.979 7.399 112.115 1.00 21.18 189 ALA A C 1
ATOM 1394 O O . ALA A 1 192 ? 3.783 6.356 111.540 1.00 21.36 189 ALA A O 1
ATOM 1396 N N . TYR A 1 193 ? 5.104 8.104 111.990 1.00 19.97 190 TYR A N 1
ATOM 1397 C CA . TYR A 1 193 ? 6.153 7.741 111.051 1.00 19.52 190 TYR A CA 1
ATOM 1398 C C . TYR A 1 193 ? 6.954 6.480 111.427 1.00 20.71 190 TYR A C 1
ATOM 1399 O O . TYR A 1 193 ? 7.272 5.656 110.549 1.00 20.95 190 TYR A O 1
ATOM 1408 N N . LEU A 1 194 ? 7.310 6.335 112.702 1.00 21.05 191 LEU A N 1
ATOM 1409 C CA . LEU A 1 194 ? 7.956 5.112 113.140 1.00 21.78 191 LEU A CA 1
ATOM 1410 C C . LEU A 1 194 ? 7.059 3.880 113.051 1.00 23.06 191 LEU A C 1
ATOM 1411 O O . LEU A 1 194 ? 7.580 2.804 112.794 1.00 23.75 191 LEU A O 1
ATOM 1416 N N . GLU A 1 195 ? 5.745 4.016 113.251 1.00 24.33 192 GLU A N 1
ATOM 1417 C CA . GLU A 1 195 ? 4.808 2.909 112.933 1.00 26.28 192 GLU A CA 1
ATOM 1418 C C . GLU A 1 195 ? 4.954 2.461 111.471 1.00 26.74 192 GLU A C 1
ATOM 1419 O O . GLU A 1 195 ? 5.201 1.276 111.229 1.00 26.70 192 GLU A O 1
ATOM 1425 N N . GLU A 1 196 ? 4.852 3.405 110.519 1.00 26.93 193 GLU A N 1
ATOM 1426 C CA . GLU A 1 196 ? 5.014 3.102 109.087 1.00 28.01 193 GLU A CA 1
ATOM 1427 C C . GLU A 1 196 ? 6.351 2.456 108.769 1.00 28.07 193 GLU A C 1
ATOM 1428 O O . GLU A 1 196 ? 6.436 1.595 107.895 1.00 28.37 193 GLU A O 1
ATOM 1434 N N . ALA A 1 197 ? 7.397 2.900 109.458 1.00 28.34 194 ALA A N 1
ATOM 1435 C CA . ALA A 1 197 ? 8.735 2.387 109.229 1.00 28.26 194 ALA A CA 1
ATOM 1436 C C . ALA A 1 197 ? 8.836 0.944 109.660 1.00 28.22 194 ALA A C 1
ATOM 1437 O O . ALA A 1 197 ? 9.412 0.156 108.930 1.00 29.01 194 ALA A O 1
ATOM 1439 N N . ARG A 1 198 ? 8.248 0.587 110.807 1.00 27.80 195 ARG A N 1
ATOM 1440 C CA . ARG A 1 198 ? 8.222 -0.820 111.253 1.00 27.58 195 ARG A CA 1
ATOM 1441 C C . ARG A 1 198 ? 7.682 -1.717 110.158 1.00 28.01 195 ARG A C 1
ATOM 1442 O O . ARG A 1 198 ? 8.249 -2.767 109.859 1.00 28.53 195 ARG A O 1
ATOM 1450 N N . ARG A 1 199 ? 6.556 -1.304 109.600 1.00 27.73 196 ARG A N 1
ATOM 1451 C CA . ARG A 1 199 ? 5.782 -2.156 108.763 1.00 28.39 196 ARG A CA 1
ATOM 1452 C C . ARG A 1 199 ? 6.483 -2.367 107.456 1.00 28.24 196 ARG A C 1
ATOM 1453 O O . ARG A 1 199 ? 6.565 -3.479 106.967 1.00 28.24 196 ARG A O 1
ATOM 1461 N N . ILE A 1 200 ? 7.013 -1.286 106.908 1.00 28.20 197 ILE A N 1
ATOM 1462 C CA . ILE A 1 200 ? 7.791 -1.362 105.693 1.00 27.87 197 ILE A CA 1
ATOM 1463 C C . ILE A 1 200 ? 9.024 -2.218 105.909 1.00 29.15 197 ILE A C 1
ATOM 1464 O O . ILE A 1 200 ? 9.383 -3.013 105.029 1.00 29.41 197 ILE A O 1
ATOM 1469 N N . LEU A 1 201 ? 9.667 -2.066 107.075 1.00 29.88 198 LEU A N 1
ATOM 1470 C CA . LEU A 1 201 ? 10.922 -2.759 107.316 1.00 30.49 198 LEU A CA 1
ATOM 1471 C C . LEU A 1 201 ? 10.684 -4.253 107.551 1.00 31.37 198 LEU A C 1
ATOM 1472 O O . LEU A 1 201 ? 11.419 -5.094 107.022 1.00 31.36 198 LEU A O 1
ATOM 1477 N N . SER A 1 202 ? 9.647 -4.584 108.313 1.00 32.19 199 SER A N 1
ATOM 1478 C CA . SER A 1 202 ? 9.355 -5.978 108.626 1.00 33.45 199 SER A CA 1
ATOM 1479 C C . SER A 1 202 ? 8.938 -6.730 107.375 1.00 34.42 199 SER A C 1
ATOM 1480 O O . SER A 1 202 ? 9.181 -7.939 107.255 1.00 34.83 199 SER A O 1
ATOM 1483 N N . ASP A 1 203 ? 8.319 -6.016 106.438 1.00 34.98 200 ASP A N 1
ATOM 1484 C CA . ASP A 1 203 ? 7.856 -6.655 105.228 1.00 35.58 200 ASP A CA 1
ATOM 1485 C C . ASP A 1 203 ? 8.838 -6.571 104.059 1.00 35.24 200 ASP A C 1
ATOM 1486 O O . ASP A 1 203 ? 8.551 -7.036 102.955 1.00 35.73 200 ASP A O 1
ATOM 1491 N N . HIS A 1 204 ? 10.002 -5.989 104.292 1.00 34.53 201 HIS A N 1
ATOM 1492 C CA . HIS A 1 204 ? 10.911 -5.752 103.195 1.00 34.27 201 HIS A CA 1
ATOM 1493 C C . HIS A 1 204 ? 11.633 -7.017 102.753 1.00 34.85 201 HIS A C 1
ATOM 1494 O O . HIS A 1 204 ? 12.000 -7.844 103.599 1.00 35.31 201 HIS A O 1
ATOM 1501 N N . ARG A 1 205 ? 11.847 -7.155 101.442 1.00 34.81 202 ARG A N 1
ATOM 1502 C CA . ARG A 1 205 ? 12.632 -8.268 100.884 1.00 35.65 202 ARG A CA 1
ATOM 1503 C C . ARG A 1 205 ? 13.970 -8.519 101.581 1.00 34.35 202 ARG A C 1
ATOM 1504 O O . ARG A 1 205 ? 14.353 -9.678 101.774 1.00 34.14 202 ARG A O 1
ATOM 1512 N N . VAL A 1 206 ? 14.674 -7.441 101.928 1.00 32.96 203 VAL A N 1
ATOM 1513 C CA . VAL A 1 206 ? 15.972 -7.524 102.623 1.00 32.01 203 VAL A CA 1
ATOM 1514 C C . VAL A 1 206 ? 15.906 -8.237 103.991 1.00 31.46 203 VAL A C 1
ATOM 1515 O O . VAL A 1 206 ? 16.792 -9.012 104.349 1.00 30.98 203 VAL A O 1
ATOM 1519 N N . ASN A 1 207 ? 14.839 -7.988 104.736 1.00 30.91 204 ASN A N 1
ATOM 1520 C CA . ASN A 1 207 ? 14.700 -8.574 106.044 1.00 30.30 204 ASN A CA 1
ATOM 1521 C C . ASN A 1 207 ? 14.191 -9.974 106.030 1.00 30.45 204 ASN A C 1
ATOM 1522 O O . ASN A 1 207 ? 14.542 -10.750 106.905 1.00 30.52 204 ASN A O 1
ATOM 1527 N N . LYS A 1 208 ? 13.392 -10.317 105.025 1.00 31.48 205 LYS A N 1
ATOM 1528 C CA . LYS A 1 208 ? 12.884 -11.685 104.874 1.00 32.37 205 LYS A CA 1
ATOM 1529 C C . LYS A 1 208 ? 13.978 -12.689 104.532 1.00 32.27 205 LYS A C 1
ATOM 1530 O O . LYS A 1 208 ? 13.992 -13.772 105.113 1.00 32.02 205 LYS A O 1
ATOM 1536 N N . GLU A 1 209 ? 14.899 -12.305 103.631 1.00 32.49 206 GLU A N 1
ATOM 1537 C CA . GLU A 1 209 ? 16.138 -13.050 103.383 1.00 33.32 206 GLU A CA 1
ATOM 1538 C C . GLU A 1 209 ? 17.073 -13.144 104.590 1.00 33.29 206 GLU A C 1
ATOM 1539 O O . GLU A 1 209 ? 17.749 -14.154 104.721 1.00 34.24 206 GLU A O 1
ATOM 1545 N N . ARG A 1 210 ? 17.143 -12.123 105.450 1.00 32.67 207 ARG A N 1
ATOM 1546 C CA . ARG A 1 210 ? 17.998 -12.200 106.630 1.00 32.70 207 ARG A CA 1
ATOM 1547 C C . ARG A 1 210 ? 17.425 -13.191 107.642 1.00 33.09 207 ARG A C 1
ATOM 1548 O O . ARG A 1 210 ? 18.173 -13.975 108.228 1.00 32.86 207 ARG A O 1
ATOM 1556 N N . VAL A 1 211 ? 16.108 -13.164 107.827 1.00 33.56 208 VAL A N 1
ATOM 1557 C CA . VAL A 1 211 ? 15.425 -14.091 108.733 1.00 34.22 208 VAL A CA 1
ATOM 1558 C C . VAL A 1 211 ? 15.593 -15.518 108.203 1.00 35.50 208 VAL A C 1
ATOM 1559 O O . VAL A 1 211 ? 15.907 -16.447 108.969 1.00 35.30 208 VAL A O 1
ATOM 1563 N N . LYS A 1 212 ? 15.411 -15.675 106.883 1.00 36.54 209 LYS A N 1
ATOM 1564 C CA . LYS A 1 212 ? 15.542 -16.983 106.239 1.00 37.09 209 LYS A CA 1
ATOM 1565 C C . LYS A 1 212 ? 16.981 -17.470 106.326 1.00 36.55 209 LYS A C 1
ATOM 1566 O O . LYS A 1 212 ? 17.227 -18.649 106.482 1.00 37.47 209 LYS A O 1
ATOM 1572 N N . ASN A 1 213 ? 17.937 -16.559 106.268 1.00 35.52 210 ASN A N 1
ATOM 1573 C CA . ASN A 1 213 ? 19.324 -16.956 106.443 1.00 34.19 210 ASN A CA 1
ATOM 1574 C C . ASN A 1 213 ? 19.871 -16.897 107.890 1.00 33.49 210 ASN A C 1
ATOM 1575 O O . ASN A 1 213 ? 21.081 -17.011 108.112 1.00 33.02 210 ASN A O 1
ATOM 1580 N N . GLY A 1 214 ? 18.974 -16.729 108.866 1.00 32.58 211 GLY A N 1
ATOM 1581 C CA . GLY A 1 214 ? 19.375 -16.615 110.274 1.00 31.90 211 GLY A CA 1
ATOM 1582 C C . GLY A 1 214 ? 20.193 -15.385 110.677 1.00 31.47 211 GLY A C 1
ATOM 1583 O O . GLY A 1 214 ? 20.783 -15.343 111.774 1.00 31.75 211 GLY A O 1
ATOM 1584 N N . ARG A 1 215 ? 20.247 -14.392 109.794 1.00 30.06 212 ARG A N 1
ATOM 1585 C CA . ARG A 1 215 ? 20.791 -13.092 110.123 1.00 29.04 212 ARG A CA 1
ATOM 1586 C C . ARG A 1 215 ? 19.724 -12.318 110.905 1.00 28.21 212 ARG A C 1
ATOM 1587 O O . ARG A 1 215 ? 18.510 -12.514 110.688 1.00 27.89 212 ARG A O 1
ATOM 1595 N N . LEU A 1 216 ? 20.163 -11.415 111.784 1.00 26.88 213 LEU A N 1
ATOM 1596 C CA . LEU A 1 216 ? 19.239 -10.519 112.501 1.00 25.33 213 LEU A CA 1
ATOM 1597 C C . LEU A 1 216 ? 18.604 -9.489 111.575 1.00 24.29 213 LEU A C 1
ATOM 1598 O O . LEU A 1 216 ? 19.320 -8.774 110.875 1.00 24.70 213 LEU A O 1
ATOM 1603 N N . PRO A 1 217 ? 17.260 -9.409 111.555 1.00 23.33 214 PRO A N 1
ATOM 1604 C CA . PRO A 1 217 ? 16.637 -8.396 110.666 1.00 22.94 214 PRO A CA 1
ATOM 1605 C C . PRO A 1 217 ? 16.635 -6.991 111.239 1.00 22.43 214 PRO A C 1
ATOM 1606 O O . PRO A 1 217 ? 16.463 -6.791 112.447 1.00 21.93 214 PRO A O 1
ATOM 1610 N N . GLY A 1 218 ? 16.853 -6.015 110.372 1.00 22.59 215 GLY A N 1
ATOM 1611 C CA . GLY A 1 218 ? 16.703 -4.623 110.781 1.00 22.64 215 GLY A CA 1
ATOM 1612 C C . GLY A 1 218 ? 15.272 -4.176 110.604 1.00 22.53 215 GLY A C 1
ATOM 1613 O O . GLY A 1 218 ? 14.984 -3.435 109.663 1.00 22.80 215 GLY A O 1
ATOM 1614 N N . ASN A 1 219 ? 14.367 -4.633 111.475 1.00 22.36 216 ASN A N 1
ATOM 1615 C CA . ASN A 1 219 ? 12.927 -4.463 111.193 1.00 22.71 216 ASN A CA 1
ATOM 1616 C C . ASN A 1 219 ? 12.324 -3.243 111.858 1.00 22.77 216 ASN A C 1
ATOM 1617 O O . ASN A 1 219 ? 11.116 -3.044 111.791 1.00 23.21 216 ASN A O 1
ATOM 1622 N N . GLU A 1 220 ? 13.192 -2.409 112.435 1.00 22.50 217 GLU A N 1
ATOM 1623 C CA . GLU A 1 220 ? 12.816 -1.292 113.280 1.00 21.57 217 GLU A CA 1
ATOM 1624 C C . GLU A 1 220 ? 13.941 -0.274 113.221 1.00 21.56 217 GLU A C 1
ATOM 1625 O O . GLU A 1 220 ? 15.118 -0.653 113.205 1.00 20.56 217 GLU A O 1
ATOM 1631 N N . LEU A 1 221 ? 13.567 1.008 113.225 1.00 21.34 218 LEU A N 1
ATOM 1632 C CA . LEU A 1 221 ? 14.496 2.132 113.297 1.00 21.36 218 LEU A CA 1
ATOM 1633 C C . LEU A 1 221 ? 14.432 2.847 114.651 1.00 21.70 218 LEU A C 1
ATOM 1634 O O . LEU A 1 221 ? 13.496 3.609 114.905 1.00 22.19 218 LEU A O 1
ATOM 1639 N N . LEU A 1 222 ? 15.414 2.610 115.517 1.00 21.60 219 LEU A N 1
ATOM 1640 C CA . LEU A 1 222 ? 15.534 3.351 116.775 1.00 21.19 219 LEU A CA 1
ATOM 1641 C C . LEU A 1 222 ? 16.077 4.784 116.578 1.00 21.97 219 LEU A C 1
ATOM 1642 O O . LEU A 1 222 ? 17.183 5.022 116.016 1.00 21.65 219 LEU A O 1
ATOM 1647 N N . VAL A 1 223 ? 15.313 5.739 117.089 1.00 21.69 220 VAL A N 1
ATOM 1648 C CA . VAL A 1 223 ? 15.642 7.129 116.910 1.00 21.76 220 VAL A CA 1
ATOM 1649 C C . VAL A 1 223 ? 15.985 7.796 118.259 1.00 22.15 220 VAL A C 1
ATOM 1650 O O . VAL A 1 223 ? 15.407 7.475 119.297 1.00 21.24 220 VAL A O 1
ATOM 1654 N N . ARG A 1 224 ? 16.930 8.730 118.213 1.00 23.27 221 ARG A N 1
ATOM 1655 C CA . ARG A 1 224 ? 17.707 9.210 119.393 1.00 24.06 221 ARG A CA 1
ATOM 1656 C C . ARG A 1 224 ? 18.191 10.659 119.067 1.00 24.14 221 ARG A C 1
ATOM 1657 O O . ARG A 1 224 ? 18.517 10.947 117.907 1.00 24.00 221 ARG A O 1
ATOM 1665 N N . SER A 1 225 ? 18.227 11.549 120.061 1.00 24.32 222 SER A N 1
ATOM 1666 C CA . SER A 1 225 ? 18.963 12.830 119.964 1.00 24.94 222 SER A CA 1
ATOM 1667 C C . SER A 1 225 ? 18.372 13.802 118.955 1.00 24.98 222 SER A C 1
ATOM 1668 O O . SER A 1 225 ? 19.081 14.342 118.131 1.00 25.55 222 SER A O 1
ATOM 1671 N N . ALA A 1 226 ? 17.070 14.018 119.013 1.00 25.14 223 ALA A N 1
ATOM 1672 C CA . ALA A 1 226 ? 16.402 14.952 118.141 1.00 24.44 223 ALA A CA 1
ATOM 1673 C C . ALA A 1 226 ? 17.062 16.331 118.241 1.00 24.69 223 ALA A C 1
ATOM 1674 O O . ALA A 1 226 ? 17.195 16.882 119.335 1.00 25.52 223 ALA A O 1
ATOM 1676 N N . GLY A 1 227 ? 17.482 16.886 117.107 1.00 23.88 224 GLY A N 1
ATOM 1677 C CA . GLY A 1 227 ? 17.914 18.268 117.088 1.00 23.51 224 GLY A CA 1
ATOM 1678 C C . GLY A 1 227 ? 17.310 19.078 115.955 1.00 23.62 224 GLY A C 1
ATOM 1679 O O . GLY A 1 227 ? 17.363 18.671 114.806 1.00 22.47 224 GLY A O 1
ATOM 1680 N N . LYS A 1 228 ? 16.747 20.242 116.284 1.00 24.51 225 LYS A N 1
ATOM 1681 C CA . LYS A 1 228 ? 16.203 21.124 115.271 1.00 24.96 225 LYS A CA 1
ATOM 1682 C C . LYS A 1 228 ? 17.308 22.001 114.753 1.00 25.49 225 LYS A C 1
ATOM 1683 O O . LYS A 1 228 ? 18.018 22.637 115.531 1.00 25.69 225 LYS A O 1
ATOM 1689 N N . VAL A 1 229 ? 17.478 22.038 113.436 1.00 26.51 226 VAL A N 1
ATOM 1690 C CA . VAL A 1 229 ? 18.459 22.958 112.848 1.00 26.85 226 VAL A CA 1
ATOM 1691 C C . VAL A 1 229 ? 18.011 24.426 113.017 1.00 27.87 226 VAL A C 1
ATOM 1692 O O . VAL A 1 229 ? 16.973 24.852 112.471 1.00 27.71 226 VAL A O 1
ATOM 1696 N N . PRO A 1 230 ? 18.789 25.209 113.778 1.00 28.54 227 PRO A N 1
ATOM 1697 C CA . PRO A 1 230 ? 18.364 26.576 114.010 1.00 29.47 227 PRO A CA 1
ATOM 1698 C C . PRO A 1 230 ? 18.594 27.422 112.749 1.00 30.38 227 PRO A C 1
ATOM 1699 O O . PRO A 1 230 ? 19.080 26.907 111.754 1.00 30.65 227 PRO A O 1
ATOM 1703 N N . ALA A 1 231 ? 18.231 28.701 112.783 1.00 31.71 228 ALA A N 1
ATOM 1704 C CA . ALA A 1 231 ? 18.368 29.563 111.611 1.00 32.32 228 ALA A CA 1
ATOM 1705 C C . ALA A 1 231 ? 19.840 29.811 111.362 1.00 32.57 228 ALA A C 1
ATOM 1706 O O . ALA A 1 231 ? 20.528 30.282 112.235 1.00 33.48 228 ALA A O 1
ATOM 1708 N N . ILE A 1 232 ? 20.334 29.455 110.189 1.00 32.95 229 ILE A N 1
ATOM 1709 C CA . ILE A 1 232 ? 21.729 29.701 109.871 1.00 32.94 229 ILE A CA 1
ATOM 1710 C C . ILE A 1 232 ? 21.823 30.548 108.603 1.00 32.95 229 ILE A C 1
ATOM 1711 O O . ILE A 1 232 ? 21.477 30.074 107.511 1.00 32.69 229 ILE A O 1
ATOM 1716 N N . PRO A 1 233 ? 22.291 31.801 108.748 1.00 32.65 230 PRO A N 1
ATOM 1717 C CA . PRO A 1 233 ? 22.571 32.630 107.580 1.00 32.81 230 PRO A CA 1
ATOM 1718 C C . PRO A 1 233 ? 23.550 31.956 106.625 1.00 32.81 230 PRO A C 1
ATOM 1719 O O . PRO A 1 233 ? 24.549 31.356 107.058 1.00 32.45 230 PRO A O 1
ATOM 1723 N N . SER A 1 234 ? 23.258 32.067 105.335 1.00 32.61 231 SER A N 1
ATOM 1724 C CA . SER A 1 234 ? 24.169 31.616 104.327 1.00 33.01 231 SER A CA 1
ATOM 1725 C C . SER A 1 234 ? 25.492 32.337 104.536 1.00 32.90 231 SER A C 1
ATOM 1726 O O . SER A 1 234 ? 25.598 33.224 105.369 1.00 32.08 231 SER A O 1
ATOM 1729 N N . PHE A 1 235 ? 26.502 31.932 103.781 1.00 33.76 232 PHE A N 1
ATOM 1730 C CA . PHE A 1 235 ? 27.823 32.525 103.895 1.00 34.53 232 PHE A CA 1
ATOM 1731 C C . PHE A 1 235 ? 27.844 33.980 103.400 1.00 35.57 232 PHE A C 1
ATOM 1732 O O . PHE A 1 235 ? 28.423 34.858 104.050 1.00 35.14 232 PHE A O 1
ATOM 1740 N N . THR A 1 236 ? 27.202 34.205 102.252 1.00 37.16 233 THR A N 1
ATOM 1741 C CA . THR A 1 236 ? 26.934 35.535 101.708 1.00 38.60 233 THR A CA 1
ATOM 1742 C C . THR A 1 236 ? 26.185 36.454 102.693 1.00 39.84 233 THR A C 1
ATOM 1743 O O . THR A 1 236 ? 26.715 37.491 103.075 1.00 40.87 233 THR A O 1
ATOM 1747 N N . GLU A 1 237 ? 24.976 36.087 103.117 1.00 40.60 234 GLU A N 1
ATOM 1748 C CA . GLU A 1 237 ? 24.255 36.889 104.100 1.00 41.31 234 GLU A CA 1
ATOM 1749 C C . GLU A 1 237 ? 25.207 37.259 105.223 1.00 41.55 234 GLU A C 1
ATOM 1750 O O . GLU A 1 237 ? 25.335 38.421 105.557 1.00 42.88 234 GLU A O 1
ATOM 1756 N N . LYS A 1 238 ? 25.889 36.269 105.792 1.00 41.50 235 LYS A N 1
ATOM 1757 C CA . LYS A 1 238 ? 26.628 36.438 107.044 1.00 40.85 235 LYS A CA 1
ATOM 1758 C C . LYS A 1 238 ? 27.883 37.249 106.878 1.00 40.75 235 LYS A C 1
ATOM 1759 O O . LYS A 1 238 ? 28.291 37.945 107.798 1.00 40.46 235 LYS A O 1
ATOM 1765 N N . ASN A 1 239 ? 28.524 37.124 105.725 1.00 40.87 236 ASN A N 1
ATOM 1766 C CA . ASN A 1 239 ? 29.879 37.639 105.582 1.00 41.32 236 ASN A CA 1
ATOM 1767 C C . ASN A 1 239 ? 30.037 38.543 104.394 1.00 41.77 236 ASN A C 1
ATOM 1768 O O . ASN A 1 239 ? 31.136 38.989 104.107 1.00 42.23 236 ASN A O 1
ATOM 1773 N N . ARG A 1 240 ? 28.932 38.802 103.700 1.00 42.36 237 ARG A N 1
ATOM 1774 C CA . ARG A 1 240 ? 28.920 39.647 102.497 1.00 42.76 237 ARG A CA 1
ATOM 1775 C C . ARG A 1 240 ? 29.922 39.183 101.447 1.00 42.26 237 ARG A C 1
ATOM 1776 O O . ARG A 1 240 ? 30.459 39.993 100.698 1.00 41.70 237 ARG A O 1
ATOM 1792 N N . LYS A 1 242 ? 31.156 35.915 98.469 1.00 39.65 239 LYS A N 1
ATOM 1793 C CA . LYS A 1 242 ? 30.915 34.748 97.656 1.00 38.94 239 LYS A CA 1
ATOM 1794 C C . LYS A 1 242 ? 32.031 33.754 97.944 1.00 38.13 239 LYS A C 1
ATOM 1795 O O . LYS A 1 242 ? 33.195 33.984 97.625 1.00 37.93 239 LYS A O 1
ATOM 1801 N N . GLY A 1 243 ? 31.650 32.652 98.574 1.00 37.68 240 GLY A N 1
ATOM 1802 C CA . GLY A 1 243 ? 32.588 31.698 99.145 1.00 36.39 240 GLY A CA 1
ATOM 1803 C C . GLY A 1 243 ? 32.488 30.282 98.610 1.00 35.55 240 GLY A C 1
ATOM 1804 O O . GLY A 1 243 ? 31.450 29.864 98.078 1.00 35.22 240 GLY A O 1
ATOM 1805 N N . ALA A 1 244 ? 33.594 29.555 98.785 1.00 34.45 241 ALA A N 1
ATOM 1806 C CA . ALA A 1 244 ? 33.775 28.214 98.289 1.00 33.29 241 ALA A CA 1
ATOM 1807 C C . ALA A 1 244 ? 34.549 27.373 99.315 1.00 32.83 241 ALA A C 1
ATOM 1808 O O . ALA A 1 244 ? 35.140 27.924 100.249 1.00 32.13 241 ALA A O 1
ATOM 1810 N N . CYS A 1 245 ? 34.517 26.045 99.117 1.00 32.22 242 CYS A N 1
ATOM 1811 C CA . CYS A 1 245 ? 35.176 25.041 99.951 1.00 31.51 242 CYS A CA 1
ATOM 1812 C C . CYS A 1 245 ? 35.850 24.001 99.080 1.00 31.34 242 CYS A C 1
ATOM 1813 O O . CYS A 1 245 ? 35.209 23.346 98.232 1.00 31.26 242 CYS A O 1
ATOM 1816 N N . VAL A 1 246 ? 37.143 23.837 99.274 1.00 30.66 243 VAL A N 1
ATOM 1817 C CA . VAL A 1 246 ? 37.827 22.773 98.592 1.00 30.59 243 VAL A CA 1
ATOM 1818 C C . VAL A 1 246 ? 38.053 21.726 99.651 1.00 31.32 243 VAL A C 1
ATOM 1819 O O . VAL A 1 246 ? 39.058 21.771 100.370 1.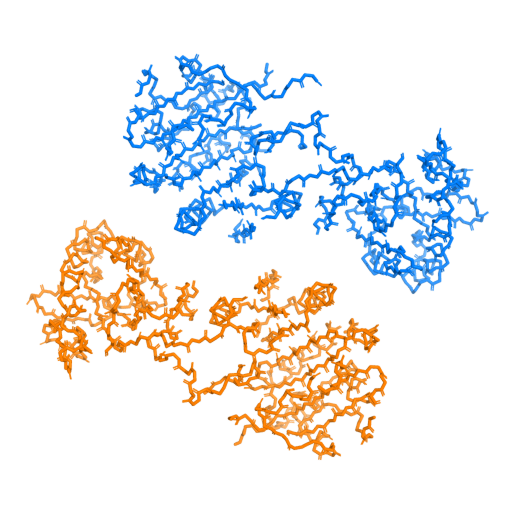00 32.07 243 VAL A O 1
ATOM 1823 N N . VAL A 1 247 ? 37.104 20.796 99.754 1.00 31.43 244 VAL A N 1
ATOM 1824 C CA . VAL A 1 247 ? 37.064 19.857 100.862 1.00 31.43 244 VAL A CA 1
ATOM 1825 C C . VAL A 1 247 ? 36.677 18.433 100.424 1.00 32.41 244 VAL A C 1
ATOM 1826 O O . VAL A 1 247 ? 36.034 18.244 99.396 1.00 32.55 244 VAL A O 1
ATOM 1830 N N . GLY A 1 248 ? 37.057 17.434 101.217 1.00 33.25 245 GLY A N 1
ATOM 1831 C CA . GLY A 1 248 ? 36.694 16.043 100.930 1.00 33.85 245 GLY A CA 1
ATOM 1832 C C . GLY A 1 248 ? 35.753 15.417 101.964 1.00 34.39 245 GLY A C 1
ATOM 1833 O O . GLY A 1 248 ? 34.951 14.535 101.618 1.00 34.58 245 GLY A O 1
ATOM 1834 N N . SER A 1 249 ? 35.843 15.860 103.227 1.00 34.29 246 SER A N 1
ATOM 1835 C CA . SER A 1 249 ? 35.061 15.254 104.308 1.00 34.39 246 SER A CA 1
ATOM 1836 C C . SER A 1 249 ? 33.582 15.444 104.067 1.00 34.81 246 SER A C 1
ATOM 1837 O O . SER A 1 249 ? 33.110 16.570 103.804 1.00 34.69 246 SER A O 1
ATOM 1840 N N . PRO A 1 250 ? 32.840 14.332 104.131 1.00 35.15 247 PRO A N 1
ATOM 1841 C CA . PRO A 1 250 ? 31.422 14.457 103.791 1.00 35.11 247 PRO A CA 1
ATOM 1842 C C . PRO A 1 250 ? 30.725 15.412 104.765 1.00 35.04 247 PRO A C 1
ATOM 1843 O O . PRO A 1 250 ? 29.878 16.210 104.337 1.00 35.42 247 PRO A O 1
ATOM 1847 N N . TRP A 1 251 ? 31.101 15.392 106.043 1.00 34.69 248 TRP A N 1
ATOM 1848 C CA . TRP A 1 251 ? 30.503 16.355 106.964 1.00 35.01 248 TRP A CA 1
ATOM 1849 C C . TRP A 1 251 ? 30.837 17.808 106.593 1.00 33.89 248 TRP A C 1
ATOM 1850 O O . TRP A 1 251 ? 29.953 18.663 106.632 1.00 33.92 248 TRP A O 1
ATOM 1861 N N . LEU A 1 252 ? 32.093 18.070 106.207 1.00 32.81 249 LEU A N 1
ATOM 1862 C CA . LEU A 1 252 ? 32.523 19.382 105.708 1.00 31.31 249 LEU A CA 1
ATOM 1863 C C . LEU A 1 252 ? 31.871 19.797 104.388 1.00 30.79 249 LEU A C 1
ATOM 1864 O O . LEU A 1 252 ? 31.479 20.950 104.236 1.00 29.98 249 LEU A O 1
ATOM 1869 N N . LYS A 1 253 ? 31.779 18.879 103.425 1.00 30.32 250 LYS A N 1
ATOM 1870 C CA . LYS A 1 253 ? 30.955 19.134 102.242 1.00 30.30 250 LYS A CA 1
ATOM 1871 C C . LYS A 1 253 ? 29.542 19.543 102.642 1.00 30.17 250 LYS A C 1
ATOM 1872 O O . LYS A 1 253 ? 28.978 20.502 102.117 1.00 29.84 250 LYS A O 1
ATOM 1878 N N . GLY A 1 254 ? 28.974 18.811 103.588 1.00 30.21 251 GLY A N 1
ATOM 1879 C CA . GLY A 1 254 ? 27.651 19.132 104.063 1.00 30.89 251 GLY A CA 1
ATOM 1880 C C . GLY A 1 254 ? 27.540 20.509 104.691 1.00 31.03 251 GLY A C 1
ATOM 1881 O O . GLY A 1 254 ? 26.625 21.268 104.370 1.00 31.42 251 GLY A O 1
ATOM 1882 N N . LEU A 1 255 ? 28.464 20.825 105.594 1.00 31.20 252 LEU A N 1
ATOM 1883 C CA . LEU A 1 255 ? 28.504 22.130 106.246 1.00 31.51 252 LEU A CA 1
ATOM 1884 C C . LEU A 1 255 ? 28.532 23.251 105.228 1.00 31.88 252 LEU A C 1
ATOM 1885 O O . LEU A 1 255 ? 27.795 24.225 105.342 1.00 31.59 252 LEU A O 1
ATOM 1890 N N . CYS A 1 256 ? 29.406 23.105 104.241 1.00 32.52 253 CYS A N 1
ATOM 1891 C CA . CYS A 1 256 ? 29.520 24.062 103.169 1.00 33.24 253 CYS A CA 1
ATOM 1892 C C . CYS A 1 256 ? 28.224 24.145 102.365 1.00 33.99 253 CYS A C 1
ATOM 1893 O O . CYS A 1 256 ? 27.810 25.242 101.995 1.00 34.34 253 CYS A O 1
ATOM 1896 N N . ARG A 1 257 ? 27.574 23.009 102.104 1.00 34.63 254 ARG A N 1
ATOM 1897 C CA . ARG A 1 257 ? 26.257 23.063 101.463 1.00 35.60 254 ARG A CA 1
ATOM 1898 C C . ARG A 1 257 ? 25.248 23.735 102.383 1.00 35.51 254 ARG A C 1
ATOM 1899 O O . ARG A 1 257 ? 24.434 24.519 101.924 1.00 35.87 254 ARG A O 1
ATOM 1907 N N . LEU A 1 258 ? 25.308 23.456 103.680 1.00 35.64 255 LEU A N 1
ATOM 1908 C CA . LEU A 1 258 ? 24.380 24.095 104.608 1.00 36.35 255 LEU A CA 1
ATOM 1909 C C . LEU A 1 258 ? 24.482 25.597 104.484 1.00 36.82 255 LEU A C 1
ATOM 1910 O O . LEU A 1 258 ? 23.482 26.288 104.602 1.00 38.04 255 LEU A O 1
ATOM 1915 N N . LEU A 1 259 ? 25.688 26.093 104.219 1.00 37.25 256 LEU A N 1
ATOM 1916 C CA . LEU A 1 259 ? 25.964 27.533 104.162 1.00 37.27 256 LEU A CA 1
ATOM 1917 C C . LEU A 1 259 ? 25.868 28.121 102.755 1.00 37.83 256 LEU A C 1
ATOM 1918 O O . LEU A 1 259 ? 26.041 29.317 102.575 1.00 37.74 256 LEU A O 1
ATOM 1923 N N . ARG A 1 260 ? 25.564 27.271 101.778 1.00 38.60 257 ARG A N 1
ATOM 1924 C CA . ARG A 1 260 ? 25.421 27.655 100.362 1.00 39.97 257 ARG A CA 1
ATOM 1925 C C . ARG A 1 260 ? 26.733 28.179 99.808 1.00 39.68 257 ARG A C 1
ATOM 1926 O O . ARG A 1 260 ? 26.754 29.141 99.043 1.00 40.35 257 ARG A O 1
ATOM 1942 N N . ASP A 1 262 ? 29.692 26.966 97.343 1.00 37.67 259 ASP A N 1
ATOM 1943 C CA . ASP A 1 262 ? 30.012 25.925 96.358 1.00 37.60 259 ASP A CA 1
ATOM 1944 C C . ASP A 1 262 ? 31.148 25.027 96.860 1.00 37.33 259 ASP A C 1
ATOM 1945 O O . ASP A 1 262 ? 32.099 25.473 97.511 1.00 37.30 259 ASP A O 1
ATOM 1950 N N . VAL A 1 263 ? 31.024 23.753 96.542 1.00 37.15 260 VAL A N 1
ATOM 1951 C CA . VAL A 1 263 ? 31.873 22.718 97.089 1.00 37.38 260 VAL A CA 1
ATOM 1952 C C . VAL A 1 263 ? 32.644 22.026 95.956 1.00 37.55 260 VAL A C 1
ATOM 1953 O O . VAL A 1 263 ? 32.049 21.679 94.937 1.00 37.35 260 VAL A O 1
ATOM 1957 N N . PHE A 1 264 ? 33.953 21.823 96.138 1.00 37.75 261 PHE A N 1
ATOM 1958 C CA . PHE A 1 264 ? 34.784 21.139 95.130 1.00 38.08 261 PHE A CA 1
ATOM 1959 C C . PHE A 1 264 ? 35.540 19.946 95.726 1.00 39.15 261 PHE A C 1
ATOM 1960 O O . PHE A 1 264 ? 36.286 20.073 96.692 1.00 38.92 261 PHE A O 1
ATOM 1968 N N . ASP A 1 265 ? 35.300 18.770 95.167 1.00 40.67 262 ASP A N 1
ATOM 1969 C CA . ASP A 1 265 ? 35.916 17.569 95.683 1.00 42.33 262 ASP A CA 1
ATOM 1970 C C . ASP A 1 265 ? 36.964 17.133 94.692 1.00 43.18 262 ASP A C 1
ATOM 1971 O O . ASP A 1 265 ? 36.654 16.509 93.671 1.00 43.77 262 ASP A O 1
ATOM 1976 N N . VAL A 1 266 ? 38.207 17.476 94.988 1.00 43.93 263 VAL A N 1
ATOM 1977 C CA . VAL A 1 266 ? 39.315 17.158 94.107 1.00 44.84 263 VAL A CA 1
ATOM 1978 C C . VAL A 1 266 ? 39.689 15.683 94.318 1.00 46.35 263 VAL A C 1
ATOM 1979 O O . VAL A 1 266 ? 39.966 15.268 95.448 1.00 46.75 263 VAL A O 1
ATOM 1983 N N . PRO A 1 267 ? 39.657 14.874 93.238 1.00 47.56 264 PRO A N 1
ATOM 1984 C CA . PRO A 1 267 ? 40.071 13.472 93.343 1.00 48.38 264 PRO A CA 1
ATOM 1985 C C . PRO A 1 267 ? 41.523 13.399 93.809 1.00 49.00 264 PRO A C 1
ATOM 1986 O O . PRO A 1 267 ? 42.321 14.257 93.433 1.00 49.01 264 PRO A O 1
ATOM 1990 N N . GLY A 1 268 ? 41.842 12.412 94.643 1.00 49.73 265 GLY A N 1
ATOM 1991 C CA . GLY A 1 268 ? 43.192 12.255 95.180 1.00 50.57 265 GLY A CA 1
ATOM 1992 C C . GLY A 1 268 ? 43.198 11.633 96.566 1.00 51.25 265 GLY A C 1
ATOM 1993 O O . GLY A 1 268 ? 42.776 12.265 97.545 1.00 51.77 265 GLY A O 1
ATOM 1994 N N . SER A 1 275 ? 47.209 11.795 98.935 1.00 48.02 272 SER A N 1
ATOM 1995 C CA . SER A 1 275 ? 47.937 13.026 98.613 1.00 47.84 272 SER A CA 1
ATOM 1996 C C . SER A 1 275 ? 47.082 14.007 97.798 1.00 47.47 272 SER A C 1
ATOM 1997 O O . SER A 1 275 ? 46.030 14.469 98.270 1.00 47.90 272 SER A O 1
ATOM 2000 N N . ASN A 1 276 ? 47.515 14.293 96.570 1.00 46.34 273 ASN A N 1
ATOM 2001 C CA . ASN A 1 276 ? 46.967 15.414 95.789 1.00 45.22 273 ASN A CA 1
ATOM 2002 C C . ASN A 1 276 ? 46.648 16.688 96.606 1.00 44.02 273 ASN A C 1
ATOM 2003 O O . ASN A 1 276 ? 45.556 17.292 96.503 1.00 43.64 273 ASN A O 1
ATOM 2008 N N . TYR A 1 277 ? 47.635 17.063 97.418 1.00 42.05 274 TYR A N 1
ATOM 2009 C CA . TYR A 1 277 ? 47.683 18.353 98.071 1.00 40.24 274 TYR A CA 1
ATOM 2010 C C . TYR A 1 277 ? 47.746 19.429 96.997 1.00 39.85 274 TYR A C 1
ATOM 2011 O O . TYR A 1 277 ? 47.067 20.468 97.104 1.00 39.58 274 TYR A O 1
ATOM 2020 N N . ARG A 1 278 ? 48.538 19.142 95.957 1.00 38.80 275 ARG A N 1
ATOM 2021 C CA . ARG A 1 278 ? 48.763 20.042 94.845 1.00 38.08 275 ARG A CA 1
ATOM 2022 C C . ARG A 1 278 ? 47.435 20.532 94.289 1.00 37.08 275 ARG A C 1
ATOM 2023 O O . ARG A 1 278 ? 47.182 21.741 94.235 1.00 37.73 275 ARG A O 1
ATOM 2031 N N . GLY A 1 279 ? 46.584 19.591 93.898 1.00 35.69 276 GLY A N 1
ATOM 2032 C CA . GLY A 1 279 ? 45.378 19.888 93.151 1.00 34.16 276 GLY A CA 1
ATOM 2033 C C . GLY A 1 279 ? 44.456 20.772 93.941 1.00 33.67 276 GLY A C 1
ATOM 2034 O O . GLY A 1 279 ? 43.797 21.658 93.377 1.00 33.42 276 GLY A O 1
ATOM 2035 N N . LYS A 1 280 ? 44.419 20.520 95.250 1.00 32.85 277 LYS A N 1
ATOM 2036 C CA . LYS A 1 280 ? 43.635 21.307 96.197 1.00 32.04 277 LYS A CA 1
ATOM 2037 C C . LYS A 1 280 ? 44.134 22.747 96.284 1.00 31.49 277 LYS A C 1
ATOM 2038 O O . LYS A 1 280 ? 43.349 23.693 96.204 1.00 30.55 277 LYS A O 1
ATOM 2044 N N . ILE A 1 281 ? 45.441 22.910 96.432 1.00 31.48 278 ILE A N 1
ATOM 2045 C CA . ILE A 1 281 ? 45.998 24.253 96.471 1.00 31.98 278 ILE A CA 1
ATOM 2046 C C . ILE A 1 281 ? 45.836 24.875 95.098 1.00 33.21 278 ILE A C 1
ATOM 2047 O O . ILE A 1 281 ? 45.397 26.019 94.984 1.00 33.11 278 ILE A O 1
ATOM 2052 N N . GLU A 1 282 ? 46.140 24.103 94.056 1.00 34.61 279 GLU A N 1
ATOM 2053 C CA . GLU A 1 282 ? 45.965 24.599 92.688 1.00 36.55 279 GLU A CA 1
ATOM 2054 C C . GLU A 1 282 ? 44.518 24.993 92.309 1.00 36.53 279 GLU A C 1
ATOM 2055 O O . GLU A 1 282 ? 44.305 26.012 91.656 1.00 37.17 279 GLU A O 1
ATOM 2061 N N . LYS A 1 283 ? 43.548 24.189 92.730 1.00 36.44 280 LYS A N 1
ATOM 2062 C CA . LYS A 1 283 ? 42.143 24.484 92.510 1.00 36.28 280 LYS A CA 1
ATOM 2063 C C . LYS A 1 283 ? 41.717 25.696 93.311 1.00 36.18 280 LYS A C 1
ATOM 2064 O O . LYS A 1 283 ? 41.004 26.571 92.796 1.00 36.47 280 LYS A O 1
ATOM 2070 N N . ALA A 1 284 ? 42.139 25.743 94.568 1.00 35.84 281 ALA A N 1
ATOM 2071 C CA . ALA A 1 284 ? 41.796 26.864 95.423 1.00 35.80 281 ALA A CA 1
ATOM 2072 C C . ALA A 1 284 ? 42.269 28.164 94.791 1.00 35.85 281 ALA A C 1
ATOM 2073 O O . ALA A 1 284 ? 41.516 29.117 94.733 1.00 35.50 281 ALA A O 1
ATOM 2075 N N . VAL A 1 285 ? 43.516 28.187 94.317 1.00 36.41 282 VAL A N 1
ATOM 2076 C CA . VAL A 1 285 ? 44.071 29.345 93.603 1.00 37.38 282 VAL A CA 1
ATOM 2077 C C . VAL A 1 285 ? 43.212 29.773 92.413 1.00 37.64 282 VAL A C 1
ATOM 2078 O O . VAL A 1 285 ? 42.951 30.952 92.251 1.00 37.36 282 VAL A O 1
ATOM 2082 N N . ASP A 1 286 ? 42.776 28.817 91.595 1.00 38.37 283 ASP A N 1
ATOM 2083 C CA . ASP A 1 286 ? 41.930 29.116 90.437 1.00 39.88 283 ASP A CA 1
ATOM 2084 C C . ASP A 1 286 ? 40.581 29.720 90.808 1.00 39.84 283 ASP A C 1
ATOM 2085 O O . ASP A 1 286 ? 39.974 30.426 89.998 1.00 40.23 283 ASP A O 1
ATOM 2090 N N . LEU A 1 287 ? 40.110 29.435 92.020 1.00 39.57 284 LEU A N 1
ATOM 2091 C CA . LEU A 1 287 ? 38.813 29.915 92.456 1.00 39.27 284 LEU A CA 1
ATOM 2092 C C . LEU A 1 287 ? 38.847 31.370 92.901 1.00 39.38 284 LEU A C 1
ATOM 2093 O O . LEU A 1 287 ? 37.797 32.015 92.975 1.00 40.46 284 LEU A O 1
ATOM 2098 N N . THR A 1 288 ? 40.026 31.903 93.187 1.00 38.88 285 THR A N 1
ATOM 2099 C CA . THR A 1 288 ? 40.149 33.333 93.512 1.00 38.74 285 THR A CA 1
ATOM 2100 C C . THR A 1 288 ? 39.650 34.258 92.380 1.00 38.91 285 THR A C 1
ATOM 2101 O O . THR A 1 288 ? 39.268 35.422 92.621 1.00 38.43 285 THR A O 1
ATOM 2105 N N . SER A 1 289 ? 39.657 33.734 91.156 1.00 38.80 286 SER A N 1
ATOM 2106 C CA . SER A 1 289 ? 39.079 34.446 90.034 1.00 39.48 286 SER A CA 1
ATOM 2107 C C . SER A 1 289 ? 37.542 34.513 90.169 1.00 39.58 286 SER A C 1
ATOM 2108 O O . SER A 1 289 ? 36.958 35.580 89.960 1.00 40.26 286 SER A O 1
ATOM 2111 N N . SER A 1 290 ? 36.901 33.415 90.587 1.00 39.12 287 SER A N 1
ATOM 2112 C CA . SER A 1 290 ? 35.430 33.396 90.714 1.00 38.80 287 SER A CA 1
ATOM 2113 C C . SER A 1 290 ? 34.854 33.810 92.066 1.00 38.20 287 SER A C 1
ATOM 2114 O O . SER A 1 290 ? 33.815 34.466 92.101 1.00 38.55 287 SER A O 1
ATOM 2117 N N . HIS A 1 291 ? 35.517 33.451 93.165 1.00 37.40 288 HIS A N 1
ATOM 2118 C CA . HIS A 1 291 ? 34.947 33.661 94.509 1.00 36.21 288 HIS A CA 1
ATOM 2119 C C . HIS A 1 291 ? 35.778 34.601 95.342 1.00 35.46 288 HIS A C 1
ATOM 2120 O O . HIS A 1 291 ? 36.928 34.863 95.005 1.00 35.81 288 HIS A O 1
ATOM 2127 N N . ASP A 1 292 ? 35.214 35.083 96.444 1.00 34.30 289 ASP A N 1
ATOM 2128 C CA . ASP A 1 292 ? 35.933 36.023 97.296 1.00 34.07 289 ASP A CA 1
ATOM 2129 C C . ASP A 1 292 ? 36.698 35.305 98.401 1.00 33.80 289 ASP A C 1
ATOM 2130 O O . ASP A 1 292 ? 37.687 35.839 98.913 1.00 34.25 289 ASP A O 1
ATOM 2135 N N . PHE A 1 293 ? 36.229 34.100 98.753 1.00 32.64 290 PHE A N 1
ATOM 2136 C CA . PHE A 1 293 ? 36.715 33.332 99.889 1.00 31.32 290 PHE A CA 1
ATOM 2137 C C . PHE A 1 293 ? 36.724 31.833 99.576 1.00 31.19 290 PHE A C 1
ATOM 2138 O O . PHE A 1 293 ? 35.729 31.272 99.122 1.00 31.08 290 PHE A O 1
ATOM 2146 N N . VAL A 1 294 ? 37.867 31.197 99.824 1.00 30.67 291 VAL A N 1
ATOM 2147 C CA . VAL A 1 294 ? 38.040 29.770 99.622 1.00 29.89 291 VAL A CA 1
ATOM 2148 C C . VAL A 1 294 ? 38.547 29.181 100.922 1.00 30.09 291 VAL A C 1
ATOM 2149 O O . VAL A 1 294 ? 39.613 29.583 101.425 1.00 30.94 291 VAL A O 1
ATOM 2153 N N . LEU A 1 295 ? 37.796 28.245 101.482 1.00 29.26 292 LEU A N 1
ATOM 2154 C CA . LEU A 1 295 ? 38.320 27.438 102.546 1.00 28.85 292 LEU A CA 1
ATOM 2155 C C . LEU A 1 295 ? 38.918 26.212 101.897 1.00 28.96 292 LEU A C 1
ATOM 2156 O O . LEU A 1 295 ? 38.280 25.603 101.037 1.00 29.73 292 LEU A O 1
ATOM 2161 N N . VAL A 1 296 ? 40.140 25.865 102.284 1.00 28.75 293 VAL A N 1
ATOM 2162 C CA . VAL A 1 296 ? 40.779 24.608 101.899 1.00 28.92 293 VAL A CA 1
ATOM 2163 C C . VAL A 1 296 ? 41.058 23.777 103.146 1.00 29.74 293 VAL A C 1
ATOM 2164 O O . VAL A 1 296 ? 41.725 24.253 104.080 1.00 29.20 293 VAL A O 1
ATOM 2168 N N . ASN A 1 297 ? 40.587 22.534 103.163 1.00 30.66 294 ASN A N 1
ATOM 2169 C CA . ASN A 1 297 ? 40.905 21.655 104.283 1.00 31.96 294 ASN A CA 1
ATOM 2170 C C . ASN A 1 297 ? 41.809 20.521 103.858 1.00 32.78 294 ASN A C 1
ATOM 2171 O O . ASN A 1 297 ? 41.528 19.854 102.894 1.00 33.13 294 ASN A O 1
ATOM 2176 N N . ILE A 1 298 ? 42.904 20.328 104.577 1.00 34.55 295 ILE A N 1
ATOM 2177 C CA . ILE A 1 298 ? 43.912 19.344 104.220 1.00 36.67 295 ILE A CA 1
ATOM 2178 C C . ILE A 1 298 ? 44.120 18.358 105.358 1.00 38.71 295 ILE A C 1
ATOM 2179 O O . ILE A 1 298 ? 44.300 18.775 106.503 1.00 39.22 295 ILE A O 1
ATOM 2184 N N . LYS A 1 299 ? 44.097 17.060 105.040 1.00 41.47 296 LYS A N 1
ATOM 2185 C CA . LYS A 1 299 ? 44.320 15.982 106.031 1.00 43.94 296 LYS A CA 1
ATOM 2186 C C . LYS A 1 299 ? 45.753 15.480 106.055 1.00 45.73 296 LYS A C 1
ATOM 2187 O O . LYS A 1 299 ? 46.259 14.939 105.071 1.00 45.86 296 LYS A O 1
ATOM 2193 N N . ALA A 1 300 ? 46.394 15.681 107.204 1.00 48.29 297 ALA A N 1
ATOM 2194 C CA . ALA A 1 300 ? 47.738 15.194 107.492 1.00 49.90 297 ALA A CA 1
ATOM 2195 C C . ALA A 1 300 ? 47.654 13.836 108.215 1.00 51.44 297 ALA A C 1
ATOM 2196 O O . ALA A 1 300 ? 48.524 13.512 109.046 1.00 52.33 297 ALA A O 1
ATOM 2198 N N . THR A 1 301 ? 46.614 13.050 107.887 1.00 52.63 298 THR A N 1
ATOM 2199 C CA . THR A 1 301 ? 46.255 11.804 108.607 1.00 53.32 298 THR A CA 1
ATOM 2200 C C . THR A 1 301 ? 45.720 10.693 107.677 1.00 53.45 298 THR A C 1
ATOM 2201 O O . THR A 1 301 ? 44.551 10.696 107.265 1.00 53.35 298 THR A O 1
ATOM 2205 N N . GLY A 1 308 ? 50.068 6.119 112.314 1.00 45.07 305 GLY A N 1
ATOM 2206 C CA . GLY A 1 308 ? 51.365 6.454 111.699 1.00 45.21 305 GLY A CA 1
ATOM 2207 C C . GLY A 1 308 ? 52.333 7.216 112.641 1.00 44.76 305 GLY A C 1
ATOM 2208 O O . GLY A 1 308 ? 51.906 8.062 113.447 1.00 45.42 305 GLY A O 1
ATOM 2209 N N . ASN A 1 309 ? 53.626 6.901 112.529 1.00 43.01 306 ASN A N 1
ATOM 2210 C CA . ASN A 1 309 ? 54.663 7.481 113.371 1.00 41.42 306 ASN A CA 1
ATOM 2211 C C . ASN A 1 309 ? 55.130 8.887 112.958 1.00 40.47 306 ASN A C 1
ATOM 2212 O O . ASN A 1 309 ? 54.549 9.530 112.074 1.00 40.22 306 ASN A O 1
ATOM 2217 N N . TYR A 1 310 ? 56.221 9.316 113.580 1.00 39.03 307 TYR A N 1
ATOM 2218 C CA . TYR A 1 310 ? 56.705 10.682 113.509 1.00 38.08 307 TYR A CA 1
ATOM 2219 C C . TYR A 1 310 ? 57.475 11.051 112.233 1.00 36.97 307 TYR A C 1
ATOM 2220 O O . TYR A 1 310 ? 57.199 12.092 111.640 1.00 36.54 307 TYR A O 1
ATOM 2229 N N . PRO A 1 311 ? 58.422 10.200 111.787 1.00 35.94 308 PRO A N 1
ATOM 2230 C CA . PRO A 1 311 ? 59.037 10.494 110.496 1.00 34.92 308 PRO A CA 1
ATOM 2231 C C . PRO A 1 311 ? 58.004 10.623 109.384 1.00 34.30 308 PRO A C 1
ATOM 2232 O O . PRO A 1 311 ? 58.157 11.467 108.506 1.00 33.79 308 PRO A O 1
ATOM 2236 N N . LEU A 1 312 ? 56.961 9.796 109.432 1.00 34.20 309 LEU A N 1
ATOM 2237 C CA . LEU A 1 312 ? 55.929 9.832 108.417 1.00 34.22 309 LEU A CA 1
ATOM 2238 C C . LEU A 1 312 ? 55.200 11.156 108.440 1.00 34.23 309 LEU A C 1
ATOM 2239 O O . LEU A 1 312 ? 55.070 11.798 107.395 1.00 34.92 309 LEU A O 1
ATOM 2244 N N . LYS A 1 313 ? 54.746 11.563 109.630 1.00 33.41 310 LYS A N 1
ATOM 2245 C CA . LYS A 1 313 ? 54.036 12.828 109.816 1.00 32.75 310 LYS A CA 1
ATOM 2246 C C . LYS A 1 313 ? 54.874 14.001 109.306 1.00 31.71 310 LYS A C 1
ATOM 2247 O O . LYS A 1 313 ? 54.373 14.885 108.624 1.00 31.74 310 LYS A O 1
ATOM 2253 N N . ARG A 1 314 ? 56.157 13.992 109.633 1.00 30.25 311 ARG A N 1
ATOM 2254 C CA . ARG A 1 314 ? 57.080 14.973 109.107 1.00 29.34 311 ARG A CA 1
ATOM 2255 C C . ARG A 1 314 ? 57.018 14.976 107.582 1.00 29.25 311 ARG A C 1
ATOM 2256 O O . ARG A 1 314 ? 56.852 16.043 106.967 1.00 29.66 311 ARG A O 1
ATOM 2264 N N . ASP A 1 315 ? 57.131 13.785 106.987 1.00 28.13 312 ASP A N 1
ATOM 2265 C CA . ASP A 1 315 ? 57.146 13.611 105.528 1.00 27.43 312 ASP A CA 1
ATOM 2266 C C . ASP A 1 315 ? 55.872 14.123 104.827 1.00 26.58 312 ASP A C 1
ATOM 2267 O O . ASP A 1 315 ? 55.980 14.692 103.726 1.00 26.46 312 ASP A O 1
ATOM 2272 N N . VAL A 1 316 ? 54.690 13.939 105.439 1.00 24.96 313 VAL A N 1
ATOM 2273 C CA . VAL A 1 316 ? 53.471 14.471 104.833 1.00 23.81 313 VAL A CA 1
ATOM 2274 C C . VAL A 1 316 ? 53.426 16.002 104.932 1.00 23.85 313 VAL A C 1
ATOM 2275 O O . VAL A 1 316 ? 52.929 16.679 104.001 1.00 23.94 313 VAL A O 1
ATOM 2279 N N . ILE A 1 317 ? 53.951 16.551 106.029 1.00 22.74 314 ILE A N 1
ATOM 2280 C CA . ILE A 1 317 ? 54.080 18.000 106.135 1.00 22.07 314 ILE A CA 1
ATOM 2281 C C . ILE A 1 317 ? 54.998 18.541 105.022 1.00 22.64 314 ILE A C 1
ATOM 2282 O O . ILE A 1 317 ? 54.677 19.527 104.351 1.00 21.87 314 ILE A O 1
ATOM 2287 N N . GLU A 1 318 ? 56.106 17.848 104.783 1.00 23.32 315 GLU A N 1
ATOM 2288 C CA . GLU A 1 318 ? 56.990 18.226 103.691 1.00 23.90 315 GLU A CA 1
ATOM 2289 C C . GLU A 1 318 ? 56.291 18.147 102.332 1.00 24.78 315 GLU A C 1
ATOM 2290 O O . GLU A 1 318 ? 56.454 19.058 101.522 1.00 24.76 315 GLU A O 1
ATOM 2296 N N . ASP A 1 319 ? 55.488 17.097 102.115 1.00 25.84 316 ASP A N 1
ATOM 2297 C CA . ASP A 1 319 ? 54.651 16.942 100.906 1.00 27.09 316 ASP A CA 1
ATOM 2298 C C . ASP A 1 319 ? 53.657 18.110 100.791 1.00 27.30 316 ASP A C 1
ATOM 2299 O O . ASP A 1 319 ? 53.457 18.665 99.716 1.00 27.11 316 ASP A O 1
ATOM 2304 N N . ILE A 1 320 ? 53.052 18.491 101.914 1.00 27.76 317 ILE A N 1
ATOM 2305 C CA . ILE A 1 320 ? 52.123 19.621 101.967 1.00 27.77 317 ILE A CA 1
ATOM 2306 C C . ILE A 1 320 ? 52.828 20.967 101.660 1.00 28.21 317 ILE A C 1
ATOM 2307 O O . ILE A 1 320 ? 52.288 21.801 100.932 1.00 27.83 317 ILE A O 1
ATOM 2312 N N . ASP A 1 321 ? 54.024 21.176 102.216 1.00 28.29 318 ASP A N 1
ATOM 2313 C CA . ASP A 1 321 ? 54.797 22.371 101.912 1.00 29.02 318 ASP A CA 1
ATOM 2314 C C . ASP A 1 321 ? 55.071 22.460 100.430 1.00 30.15 318 ASP A C 1
ATOM 2315 O O . ASP A 1 321 ? 54.976 23.526 99.861 1.00 30.84 318 ASP A O 1
ATOM 2320 N N . ARG A 1 322 ? 55.416 21.341 99.801 1.00 31.32 319 ARG A N 1
ATOM 2321 C CA . ARG A 1 322 ? 55.789 21.340 98.402 1.00 31.98 319 ARG A CA 1
ATOM 2322 C C . ARG A 1 322 ? 54.624 21.870 97.610 1.00 32.96 319 ARG A C 1
ATOM 2323 O O . ARG A 1 322 ? 54.809 22.665 96.680 1.00 33.57 319 ARG A O 1
ATOM 2331 N N . ALA A 1 323 ? 53.422 21.467 98.023 1.00 33.82 320 ALA A N 1
ATOM 2332 C CA . ALA A 1 323 ? 52.183 21.752 97.299 1.00 34.72 320 ALA A CA 1
ATOM 2333 C C . ALA A 1 323 ? 51.817 23.222 97.362 1.00 35.45 320 ALA A C 1
ATOM 2334 O O . ALA A 1 323 ? 50.938 23.703 96.635 1.00 35.26 320 ALA A O 1
ATOM 2344 N N . GLU A 1 325 ? 53.688 25.939 96.986 1.00 38.95 322 GLU A N 1
ATOM 2345 C CA . GLU A 1 325 ? 54.514 26.888 96.238 1.00 39.61 322 GLU A CA 1
ATOM 2346 C C . GLU A 1 325 ? 53.761 28.046 95.532 1.00 39.12 322 GLU A C 1
ATOM 2347 O O . GLU A 1 325 ? 54.187 29.188 95.632 1.00 38.96 322 GLU A O 1
ATOM 2353 N N . PRO A 1 326 ? 52.643 27.764 94.828 1.00 39.15 323 PRO A N 1
ATOM 2354 C CA . PRO A 1 326 ? 51.975 28.864 94.119 1.00 39.24 323 PRO A CA 1
ATOM 2355 C C . PRO A 1 326 ? 51.612 29.988 95.035 1.00 39.58 323 PRO A C 1
ATOM 2356 O O . PRO A 1 326 ? 51.727 31.142 94.654 1.00 40.87 323 PRO A O 1
ATOM 2360 N N . LEU A 1 327 ? 51.202 29.668 96.253 1.00 39.37 324 LEU A N 1
ATOM 2361 C CA . LEU A 1 327 ? 50.865 30.705 97.221 1.00 39.31 324 LEU A CA 1
ATOM 2362 C C . LEU A 1 327 ? 51.924 31.816 97.408 1.00 39.37 324 LEU A C 1
ATOM 2363 O O . LEU A 1 327 ? 51.607 32.901 97.891 1.00 39.71 324 LEU A O 1
ATOM 2368 N N . LYS A 1 328 ? 53.171 31.576 97.030 1.00 39.05 325 LYS A N 1
ATOM 2369 C CA . LYS A 1 328 ? 54.152 32.629 97.188 1.00 39.13 325 LYS A CA 1
ATOM 2370 C C . LYS A 1 328 ? 53.884 33.731 96.188 1.00 39.13 325 LYS A C 1
ATOM 2371 O O . LYS A 1 328 ? 54.299 34.861 96.384 1.00 39.23 325 LYS A O 1
ATOM 2377 N N . SER A 1 329 ? 53.192 33.408 95.105 1.00 39.04 326 SER A N 1
ATOM 2378 C CA . SER A 1 329 ? 53.113 34.355 93.996 1.00 38.99 326 SER A CA 1
ATOM 2379 C C . SER A 1 329 ? 51.841 35.234 93.862 1.00 38.15 326 SER A C 1
ATOM 2380 O O . SER A 1 329 ? 51.815 36.109 93.010 1.00 38.10 326 SER A O 1
ATOM 2383 N N . ILE A 1 330 ? 50.824 35.034 94.704 1.00 37.16 327 ILE A N 1
ATOM 2384 C CA . ILE A 1 330 ? 49.500 35.633 94.458 1.00 36.06 327 ILE A CA 1
ATOM 2385 C C . ILE A 1 330 ? 49.044 36.680 95.476 1.00 36.03 327 ILE A C 1
ATOM 2386 O O . ILE A 1 330 ? 47.889 37.124 95.455 1.00 35.03 327 ILE A O 1
ATOM 2391 N N . GLY A 1 331 ? 49.970 37.079 96.348 1.00 36.57 328 GLY A N 1
ATOM 2392 C CA . GLY A 1 331 ? 49.717 38.072 97.393 1.00 36.74 328 GLY A CA 1
ATOM 2393 C C . GLY A 1 331 ? 49.292 39.426 96.854 1.00 37.56 328 GLY A C 1
ATOM 2394 O O . GLY A 1 331 ? 48.687 40.242 97.592 1.00 37.34 328 GLY A O 1
ATOM 2395 N N . ASP A 1 332 ? 49.607 39.678 95.577 1.00 37.84 329 ASP A N 1
ATOM 2396 C CA . ASP A 1 332 ? 49.158 40.914 94.922 1.00 38.58 329 ASP A CA 1
ATOM 2397 C C . ASP A 1 332 ? 47.636 41.010 94.845 1.00 37.96 329 ASP A C 1
ATOM 2398 O O . ASP A 1 332 ? 47.087 42.097 94.972 1.00 38.16 329 ASP A O 1
ATOM 2403 N N . HIS A 1 333 ? 46.967 39.870 94.694 1.00 37.35 330 HIS A N 1
ATOM 2404 C CA . HIS A 1 333 ? 45.510 39.844 94.572 1.00 37.14 330 HIS A CA 1
ATOM 2405 C C . HIS A 1 333 ? 44.793 38.975 95.595 1.00 35.78 330 HIS A C 1
ATOM 2406 O O . HIS A 1 333 ? 43.598 38.726 95.484 1.00 36.14 330 HIS A O 1
ATOM 2413 N N . ALA A 1 334 ? 45.513 38.561 96.627 1.00 34.35 331 ALA A N 1
ATOM 2414 C CA . ALA A 1 334 ? 44.966 37.602 97.571 1.00 32.57 331 ALA A CA 1
ATOM 2415 C C . ALA A 1 334 ? 45.584 37.676 98.957 1.00 31.36 331 ALA A C 1
ATOM 2416 O O . ALA A 1 334 ? 46.741 38.048 99.115 1.00 30.33 331 ALA A O 1
ATOM 2418 N N . VAL A 1 335 ? 44.773 37.344 99.955 1.00 30.72 332 VAL A N 1
ATOM 2419 C CA . VAL A 1 335 ? 45.246 37.091 101.317 1.00 31.11 332 VAL A CA 1
ATOM 2420 C C . VAL A 1 335 ? 45.353 35.588 101.591 1.00 30.79 332 VAL A C 1
ATOM 2421 O O . VAL A 1 335 ? 44.376 34.874 101.451 1.00 32.15 332 VAL A O 1
ATOM 2425 N N . ILE A 1 336 ? 46.521 35.108 101.995 1.00 30.04 333 ILE A N 1
ATOM 2426 C CA . ILE A 1 336 ? 46.672 33.707 102.376 1.00 29.25 333 ILE A CA 1
ATOM 2427 C C . ILE A 1 336 ? 46.697 33.493 103.899 1.00 28.88 333 ILE A C 1
ATOM 2428 O O . ILE A 1 336 ? 47.418 34.193 104.625 1.00 28.98 333 ILE A O 1
ATOM 2433 N N . CYS A 1 337 ? 45.922 32.519 104.375 1.00 28.04 334 CYS A N 1
ATOM 2434 C CA . CYS A 1 337 ? 45.992 32.104 105.774 1.00 27.37 334 CYS A CA 1
ATOM 2435 C C . CYS A 1 337 ? 46.247 30.608 105.911 1.00 26.86 334 CYS A C 1
ATOM 2436 O O . CYS A 1 337 ? 45.540 29.795 105.313 1.00 26.94 334 CYS A O 1
ATOM 2439 N N . VAL A 1 338 ? 47.246 30.241 106.702 1.00 26.27 335 VAL A N 1
ATOM 2440 C CA . VAL A 1 338 ? 47.456 28.833 107.031 1.00 26.05 335 VAL A CA 1
ATOM 2441 C C . VAL A 1 338 ? 47.299 28.605 108.527 1.00 26.55 335 VAL A C 1
ATOM 2442 O O . VAL A 1 338 ? 48.005 29.195 109.324 1.00 26.32 335 VAL A O 1
ATOM 2446 N N . THR A 1 339 ? 46.390 27.730 108.915 1.00 27.54 336 THR A N 1
ATOM 2447 C CA . THR A 1 339 ? 46.347 27.347 110.313 1.00 29.01 336 THR A CA 1
ATOM 2448 C C . THR A 1 339 ? 46.089 25.863 110.471 1.00 30.50 336 THR A C 1
ATOM 2449 O O . THR A 1 339 ? 45.920 25.151 109.480 1.00 29.65 336 THR A O 1
ATOM 2453 N N . GLY A 1 340 ? 46.107 25.393 111.717 1.00 32.95 337 GLY A N 1
ATOM 2454 C CA . GLY A 1 340 ? 45.790 23.992 112.052 1.00 36.11 337 GLY A CA 1
ATOM 2455 C C . GLY A 1 340 ? 44.503 23.902 112.843 1.00 38.44 337 GLY A C 1
ATOM 2456 O O . GLY A 1 340 ? 43.877 24.916 113.095 1.00 38.23 337 GLY A O 1
ATOM 2457 N N . ASP A 1 341 ? 44.105 22.701 113.251 1.00 41.60 338 ASP A N 1
ATOM 2458 C CA . ASP A 1 341 ? 42.938 22.559 114.126 1.00 45.12 338 ASP A CA 1
ATOM 2459 C C . ASP A 1 341 ? 43.047 21.366 115.058 1.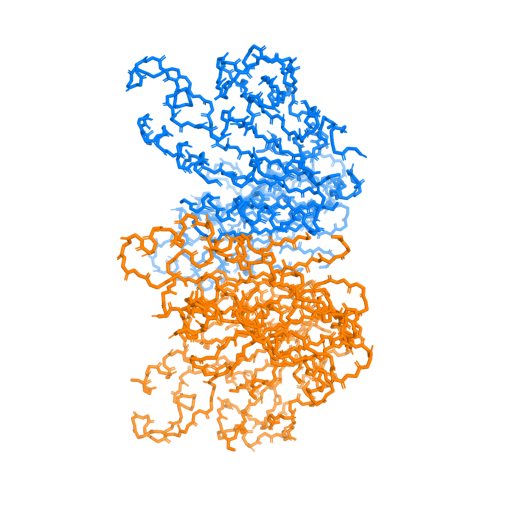00 46.79 338 ASP A C 1
ATOM 2460 O O . ASP A 1 341 ? 43.878 20.471 114.842 1.00 46.91 338 ASP A O 1
ATOM 2465 N N . GLY A 1 353 ? 48.463 21.513 126.265 1.00 47.26 350 GLY A N 1
ATOM 2466 C CA . GLY A 1 353 ? 47.997 21.384 124.871 1.00 47.43 350 GLY A CA 1
ATOM 2467 C C . GLY A 1 353 ? 46.669 22.067 124.514 1.00 47.31 350 GLY A C 1
ATOM 2468 O O . GLY A 1 353 ? 45.829 22.337 125.411 1.00 47.11 350 GLY A O 1
ATOM 2469 N N . ASP A 1 354 ? 46.514 22.353 123.200 1.00 46.56 351 ASP A N 1
ATOM 2470 C CA . ASP A 1 354 ? 45.285 22.898 122.518 1.00 44.89 351 ASP A CA 1
ATOM 2471 C C . ASP A 1 354 ? 45.597 23.933 121.398 1.00 42.62 351 ASP A C 1
ATOM 2472 O O . ASP A 1 354 ? 45.105 23.793 120.280 1.00 42.98 351 ASP A O 1
ATOM 2477 N N . PRO A 1 355 ? 46.414 24.971 121.689 1.00 40.06 352 PRO A N 1
ATOM 2478 C CA . PRO A 1 355 ? 46.643 26.071 120.723 1.00 37.60 352 PRO A CA 1
ATOM 2479 C C . PRO A 1 355 ? 47.521 25.750 119.469 1.00 35.01 352 PRO A C 1
ATOM 2480 O O . PRO A 1 355 ? 48.357 24.855 119.484 1.00 34.51 352 PRO A O 1
ATOM 2484 N N . VAL A 1 356 ? 47.349 26.521 118.406 1.00 31.94 353 VAL A N 1
ATOM 2485 C CA . VAL A 1 356 ? 47.821 26.108 117.088 1.00 29.34 353 VAL A CA 1
ATOM 2486 C C . VAL A 1 356 ? 48.531 27.257 116.344 1.00 27.46 353 VAL A C 1
ATOM 2487 O O . VAL A 1 356 ? 48.197 28.400 116.519 1.00 27.07 353 VAL A O 1
ATOM 2491 N N . PRO A 1 357 ? 49.539 26.958 115.529 1.00 26.36 354 PRO A N 1
ATOM 2492 C CA . PRO A 1 357 ? 50.206 28.059 114.815 1.00 25.10 354 PRO A CA 1
ATOM 2493 C C . PRO A 1 357 ? 49.328 28.656 113.714 1.00 23.74 354 PRO A C 1
ATOM 2494 O O . PRO A 1 357 ? 48.445 27.962 113.197 1.00 23.20 354 PRO A O 1
ATOM 2498 N N . ILE A 1 358 ? 49.585 29.918 113.361 1.00 22.10 355 ILE A N 1
ATOM 2499 C CA . ILE A 1 358 ? 48.821 30.607 112.309 1.00 21.23 355 ILE A CA 1
ATOM 2500 C C . ILE A 1 358 ? 49.665 31.641 111.563 1.00 21.00 355 ILE A C 1
ATOM 2501 O O . ILE A 1 358 ? 50.500 32.315 112.173 1.00 21.42 355 ILE A O 1
ATOM 2506 N N . VAL A 1 359 ? 49.482 31.732 110.251 1.00 20.64 356 VAL A N 1
ATOM 2507 C CA . VAL A 1 359 ? 50.109 32.782 109.450 1.00 21.05 356 VAL A CA 1
ATOM 2508 C C . VAL A 1 359 ? 49.122 33.423 108.530 1.00 21.88 356 VAL A C 1
ATOM 2509 O O . VAL A 1 359 ? 48.298 32.734 107.903 1.00 21.67 356 VAL A O 1
ATOM 2513 N N . PHE A 1 360 ? 49.257 34.744 108.415 1.00 22.73 357 PHE A N 1
ATOM 2514 C CA . PHE A 1 360 ? 48.537 35.544 107.436 1.00 23.46 357 PHE A CA 1
ATOM 2515 C C . PHE A 1 360 ? 49.571 36.176 106.546 1.00 24.16 357 PHE A C 1
ATOM 2516 O O . PHE A 1 360 ? 50.483 36.854 107.018 1.00 24.46 357 PHE A O 1
ATOM 2524 N N . TYR A 1 361 ? 49.461 35.947 105.257 1.00 25.35 358 TYR A N 1
ATOM 2525 C CA . TYR A 1 361 ? 50.335 36.655 104.351 1.00 27.56 358 TYR A CA 1
ATOM 2526 C C . TYR A 1 361 ? 49.521 37.365 103.286 1.00 28.77 358 TYR A C 1
ATOM 2527 O O . TYR A 1 361 ? 48.644 36.768 102.655 1.00 29.13 358 TYR A O 1
ATOM 2536 N N . THR A 1 362 ? 49.787 38.646 103.101 1.00 29.75 359 THR A N 1
ATOM 2537 C CA . THR A 1 362 ? 49.393 39.258 101.857 1.00 31.31 359 THR A CA 1
ATOM 2538 C C . THR A 1 362 ? 50.438 40.237 101.432 1.00 32.58 359 THR A C 1
ATOM 2539 O O . THR A 1 362 ? 51.255 40.681 102.234 1.00 32.84 359 THR A O 1
ATOM 2543 N N . ASP A 1 363 ? 50.406 40.592 100.163 1.00 34.10 360 ASP A N 1
ATOM 2544 C CA . ASP A 1 363 ? 51.511 41.340 99.622 1.00 35.57 360 ASP A CA 1
ATOM 2545 C C . ASP A 1 363 ? 51.876 42.675 100.320 1.00 35.77 360 ASP A C 1
ATOM 2546 O O . ASP A 1 363 ? 53.026 43.077 100.244 1.00 37.40 360 ASP A O 1
ATOM 2551 N N . GLY A 1 364 ? 50.968 43.375 100.983 1.00 35.23 361 GLY A N 1
ATOM 2552 C CA . GLY A 1 364 ? 51.418 44.619 101.626 1.00 35.23 361 GLY A CA 1
ATOM 2553 C C . GLY A 1 364 ? 51.975 44.524 103.043 1.00 35.56 361 GLY A C 1
ATOM 2554 O O . GLY A 1 364 ? 52.358 45.521 103.645 1.00 35.80 361 GLY A O 1
ATOM 2555 N N . VAL A 1 365 ? 52.031 43.324 103.593 1.00 35.83 362 VAL A N 1
ATOM 2556 C CA . VAL A 1 365 ? 52.084 43.176 105.040 1.00 35.69 362 VAL A CA 1
ATOM 2557 C C . VAL A 1 365 ? 53.479 43.367 105.672 1.00 35.25 362 VAL A C 1
ATOM 2558 O O . VAL A 1 365 ? 54.516 43.190 105.035 1.00 34.82 362 VAL A O 1
ATOM 2570 N N . ASN A 1 367 ? 55.990 42.066 108.220 1.00 31.73 364 ASN A N 1
ATOM 2571 C CA . ASN A 1 367 ? 56.380 40.939 109.002 1.00 29.88 364 ASN A CA 1
ATOM 2572 C C . ASN A 1 367 ? 56.614 41.384 110.449 1.00 28.74 364 ASN A C 1
ATOM 2573 O O . ASN A 1 367 ? 57.016 42.521 110.692 1.00 28.30 364 ASN A O 1
ATOM 2578 N N . ASP A 1 368 ? 56.311 40.507 111.407 1.00 27.34 365 ASP A N 1
ATOM 2579 C CA . ASP A 1 368 ? 56.368 40.878 112.815 1.00 25.65 365 ASP A CA 1
ATOM 2580 C C . ASP A 1 368 ? 57.626 40.330 113.444 1.00 25.93 365 ASP A C 1
ATOM 2581 O O . ASP A 1 368 ? 57.789 40.348 114.665 1.00 25.79 365 ASP A O 1
ATOM 2586 N N . GLY A 1 369 ? 58.523 39.827 112.596 1.00 25.75 366 GLY A N 1
ATOM 2587 C CA . GLY A 1 369 ? 59.798 39.340 113.067 1.00 25.68 366 GLY A CA 1
ATOM 2588 C C . GLY A 1 369 ? 59.996 37.856 113.293 1.00 25.64 366 GLY A C 1
ATOM 2589 O O . GLY A 1 369 ? 61.111 37.451 113.639 1.00 25.21 366 GLY A O 1
ATOM 2590 N N . VAL A 1 370 ? 58.956 37.027 113.115 1.00 25.81 367 VAL A N 1
ATOM 2591 C CA . VAL A 1 370 ? 59.212 35.560 113.130 1.00 25.38 367 VAL A CA 1
ATOM 2592 C C . VAL A 1 370 ? 59.411 35.032 111.713 1.00 25.85 367 VAL A C 1
ATOM 2593 O O . VAL A 1 370 ? 58.796 35.529 110.779 1.00 25.36 367 VAL A O 1
ATOM 2597 N N . HIS A 1 371 ? 60.302 34.050 111.575 1.00 26.62 368 HIS A N 1
ATOM 2598 C CA . HIS A 1 371 ? 60.761 33.600 110.260 1.00 27.84 368 HIS A CA 1
ATOM 2599 C C . HIS A 1 371 ? 60.406 32.156 109.921 1.00 27.31 368 HIS A C 1
ATOM 2600 O O . HIS A 1 371 ? 60.592 31.720 108.782 1.00 27.46 368 HIS A O 1
ATOM 2607 N N . LEU A 1 372 ? 59.862 31.435 110.901 1.00 26.50 369 LEU A N 1
ATOM 2608 C CA . LEU A 1 372 ? 59.537 30.042 110.735 1.00 26.28 369 LEU A CA 1
ATOM 2609 C C . LEU A 1 372 ? 58.091 29.772 111.094 1.00 26.79 369 LEU A C 1
ATOM 2610 O O . LEU A 1 372 ? 57.522 30.427 111.973 1.00 27.39 369 LEU A O 1
ATOM 2615 N N . PHE A 1 373 ? 57.486 28.804 110.412 1.00 26.40 370 PHE A N 1
ATOM 2616 C CA . PHE A 1 373 ? 56.169 28.373 110.803 1.00 26.07 370 PHE A CA 1
ATOM 2617 C C . PHE A 1 373 ? 56.331 27.150 111.691 1.00 26.86 370 PHE A C 1
ATOM 2618 O O . PHE A 1 373 ? 56.536 26.054 111.174 1.00 27.59 370 PHE A O 1
ATOM 2626 N N . ASP A 1 374 ? 56.264 27.321 113.010 1.00 26.91 371 ASP A N 1
ATOM 2627 C CA . ASP A 1 374 ? 56.124 26.163 113.928 1.00 27.94 371 ASP A CA 1
ATOM 2628 C C . ASP A 1 374 ? 55.508 26.477 115.311 1.00 27.37 371 ASP A C 1
ATOM 2629 O O . ASP A 1 374 ? 55.459 27.615 115.727 1.00 27.04 371 ASP A O 1
ATOM 2634 N N . GLU A 1 375 ? 55.038 25.447 116.002 1.00 27.31 372 GLU A N 1
ATOM 2635 C CA . GLU A 1 375 ? 54.491 25.585 117.345 1.00 27.48 372 GLU A CA 1
ATOM 2636 C C . GLU A 1 375 ? 55.323 26.413 118.342 1.00 27.51 372 GLU A C 1
ATOM 2637 O O . GLU A 1 375 ? 54.769 26.894 119.317 1.00 27.71 372 GLU A O 1
ATOM 2643 N N . LEU A 1 376 ? 56.620 26.593 118.090 1.00 27.55 373 LEU A N 1
ATOM 2644 C CA . LEU A 1 376 ? 57.472 27.410 118.937 1.00 27.73 373 LEU A CA 1
ATOM 2645 C C . LEU A 1 376 ? 57.850 28.749 118.359 1.00 28.19 373 LEU A C 1
ATOM 2646 O O . LEU A 1 376 ? 57.870 29.739 119.081 1.00 28.20 373 LEU A O 1
ATOM 2651 N N . SER A 1 377 ? 58.190 28.785 117.072 1.00 28.10 374 SER A N 1
ATOM 2652 C CA . SER A 1 377 ? 58.573 30.033 116.438 1.00 27.79 374 SER A CA 1
ATOM 2653 C C . SER A 1 377 ? 57.380 30.986 116.463 1.00 28.10 374 SER A C 1
ATOM 2654 O O . SER A 1 377 ? 57.492 32.173 116.879 1.00 28.23 374 SER A O 1
ATOM 2657 N N . SER A 1 378 ? 56.235 30.440 116.063 1.00 27.09 375 SER A N 1
ATOM 2658 C CA . SER A 1 378 ? 55.034 31.214 115.807 1.00 26.71 375 SER A CA 1
ATOM 2659 C C . SER A 1 378 ? 54.469 31.738 117.116 1.00 26.81 375 SER A C 1
ATOM 2660 O O . SER A 1 378 ? 53.606 32.647 117.131 1.00 26.11 375 SER A O 1
ATOM 2663 N N . ALA A 1 379 ? 54.982 31.177 118.214 1.00 26.18 376 ALA A N 1
ATOM 2664 C CA . ALA A 1 379 ? 54.600 31.650 119.525 1.00 26.37 376 ALA A CA 1
ATOM 2665 C C . ALA A 1 379 ? 55.247 32.977 119.871 1.00 26.80 376 ALA A C 1
ATOM 2666 O O . ALA A 1 379 ? 54.853 33.581 120.854 1.00 27.64 376 ALA A O 1
ATOM 2668 N N . SER A 1 380 ? 56.229 33.418 119.081 1.00 26.98 377 SER A N 1
ATOM 2669 C CA . SER A 1 380 ? 56.805 34.763 119.186 1.00 27.31 377 SER A CA 1
ATOM 2670 C C . SER A 1 380 ? 56.121 35.793 118.263 1.00 27.44 377 SER A C 1
ATOM 2671 O O . SER A 1 380 ? 56.481 36.980 118.278 1.00 27.08 377 SER A O 1
ATOM 2674 N N . GLY A 1 381 ? 55.146 35.338 117.473 1.00 27.06 378 GLY A N 1
ATOM 2675 C CA . GLY A 1 381 ? 54.323 36.233 116.661 1.00 27.58 378 GLY A CA 1
ATOM 2676 C C . GLY A 1 381 ? 53.425 37.234 117.404 1.00 27.49 378 GLY A C 1
ATOM 2677 O O . GLY A 1 381 ? 53.044 37.041 118.553 1.00 27.73 378 GLY A O 1
ATOM 2678 N N . SER A 1 382 ? 53.063 38.303 116.719 1.00 27.54 379 SER A N 1
ATOM 2679 C CA . SER A 1 382 ? 52.255 39.358 117.310 1.00 28.19 379 SER A CA 1
ATOM 2680 C C . SER A 1 382 ? 50.836 38.901 117.637 1.00 28.27 379 SER A C 1
ATOM 2681 O O . SER A 1 382 ? 50.188 39.485 118.515 1.00 28.17 379 SER A O 1
ATOM 2684 N N . LEU A 1 383 ? 50.370 37.846 116.966 1.00 27.63 380 LEU A N 1
ATOM 2685 C CA . LEU A 1 383 ? 48.988 37.457 117.106 1.00 27.80 380 LEU A CA 1
ATOM 2686 C C . LEU A 1 383 ? 48.708 36.492 118.246 1.00 28.49 380 LEU A C 1
ATOM 2687 O O . LEU A 1 383 ? 49.310 35.438 118.349 1.00 29.77 380 LEU A O 1
ATOM 2692 N N . ARG A 1 384 ? 47.783 36.885 119.103 1.00 29.02 381 ARG A N 1
ATOM 2693 C CA . ARG A 1 384 ? 47.261 36.046 120.162 1.00 29.50 381 ARG A CA 1
ATOM 2694 C C . ARG A 1 384 ? 45.785 36.096 119.996 1.00 29.30 381 ARG A C 1
ATOM 2695 O O . ARG A 1 384 ? 45.146 36.973 120.540 1.00 30.05 381 ARG A O 1
ATOM 2703 N N . ILE A 1 385 ? 45.232 35.176 119.229 1.00 29.31 382 ILE A N 1
ATOM 2704 C CA . ILE A 1 385 ? 43.837 35.275 118.838 1.00 29.22 382 ILE A CA 1
ATOM 2705 C C . ILE A 1 385 ? 43.106 33.942 118.985 1.00 30.21 382 ILE A C 1
ATOM 2706 O O . ILE A 1 385 ? 43.715 32.928 119.302 1.00 30.55 382 ILE A O 1
ATOM 2711 N N . THR A 1 386 ? 41.794 33.964 118.803 1.00 30.90 383 THR A N 1
ATOM 2712 C CA . THR A 1 386 ? 41.024 32.736 118.752 1.00 31.96 383 THR A CA 1
ATOM 2713 C C . THR A 1 386 ? 40.485 32.544 117.333 1.00 32.41 383 THR A C 1
ATOM 2714 O O . THR A 1 386 ? 40.547 33.458 116.503 1.00 31.90 383 THR A O 1
ATOM 2718 N N . SER A 1 387 ? 39.946 31.359 117.059 1.00 32.77 384 SER A N 1
ATOM 2719 C CA . SER A 1 387 ? 39.409 31.088 115.753 1.00 33.61 384 SER A CA 1
ATOM 2720 C C . SER A 1 387 ? 38.341 32.095 115.385 1.00 34.33 384 SER A C 1
ATOM 2721 O O . SER A 1 387 ? 38.080 32.314 114.207 1.00 34.28 384 SER A O 1
ATOM 2724 N N . TYR A 1 388 ? 37.716 32.693 116.392 1.00 35.33 385 TYR A N 1
ATOM 2725 C CA . TYR A 1 388 ? 36.664 33.677 116.161 1.00 36.70 385 TYR A CA 1
ATOM 2726 C C . TYR A 1 388 ? 37.180 34.986 115.537 1.00 35.92 385 TYR A C 1
ATOM 2727 O O . TYR A 1 388 ? 36.412 35.742 114.947 1.00 36.29 385 TYR A O 1
ATOM 2736 N N . ASN A 1 389 ? 38.476 35.250 115.691 1.00 35.06 386 ASN A N 1
ATOM 2737 C CA . ASN A 1 389 ? 39.075 36.472 115.218 1.00 34.16 386 ASN A CA 1
ATOM 2738 C C . ASN A 1 389 ? 39.457 36.379 113.762 1.00 34.36 386 ASN A C 1
ATOM 2739 O O . ASN A 1 389 ? 39.597 37.396 113.089 1.00 35.54 386 ASN A O 1
ATOM 2744 N N . VAL A 1 390 ? 39.624 35.163 113.266 1.00 34.07 387 VAL A N 1
ATOM 2745 C CA . VAL A 1 390 ? 40.236 34.944 111.976 1.00 33.96 387 VAL A CA 1
ATOM 2746 C C . VAL A 1 390 ? 39.536 35.705 110.844 1.00 34.89 387 VAL A C 1
ATOM 2747 O O . VAL A 1 390 ? 40.180 36.452 110.127 1.00 34.85 387 VAL A O 1
ATOM 2759 N N . ASP A 1 392 ? 37.600 38.314 110.807 1.00 38.23 389 ASP A N 1
ATOM 2760 C CA . ASP A 1 392 ? 37.817 39.752 110.925 1.00 38.78 389 ASP A CA 1
ATOM 2761 C C . ASP A 1 392 ? 39.191 40.168 110.354 1.00 38.31 389 ASP A C 1
ATOM 2762 O O . ASP A 1 392 ? 39.299 41.084 109.518 1.00 37.98 389 ASP A O 1
ATOM 2767 N N . ILE A 1 393 ? 40.236 39.480 110.796 1.00 37.70 390 ILE A N 1
ATOM 2768 C CA . ILE A 1 393 ? 41.594 39.807 110.374 1.00 37.25 390 ILE A CA 1
ATOM 2769 C C . ILE A 1 393 ? 41.782 39.560 108.888 1.00 37.60 390 ILE A C 1
ATOM 2770 O O . ILE A 1 393 ? 42.608 40.219 108.239 1.00 37.82 390 ILE A O 1
ATOM 2775 N N . LEU A 1 394 ? 41.014 38.614 108.360 1.00 37.56 391 LEU A N 1
ATOM 2776 C CA . LEU A 1 394 ? 41.037 38.309 106.955 1.00 38.06 391 LEU A CA 1
ATOM 2777 C C . LEU A 1 394 ? 40.288 39.360 106.143 1.00 39.40 391 LEU A C 1
ATOM 2778 O O . LEU A 1 394 ? 40.669 39.629 105.015 1.00 38.93 391 LEU A O 1
ATOM 2791 N N . GLN A 1 396 ? 39.978 42.556 107.074 1.00 44.49 393 GLN A N 1
ATOM 2792 C CA . GLN A 1 396 ? 40.804 43.723 107.244 1.00 45.15 393 GLN A CA 1
ATOM 2793 C C . GLN A 1 396 ? 41.914 43.724 106.176 1.00 45.52 393 GLN A C 1
ATOM 2794 O O . GLN A 1 396 ? 41.828 44.499 105.229 1.00 46.00 393 GLN A O 1
ATOM 2800 N N . LEU A 1 397 ? 42.921 42.854 106.266 1.00 46.17 394 LEU A N 1
ATOM 2801 C CA . LEU A 1 397 ? 43.807 42.642 105.102 1.00 46.72 394 LEU A CA 1
ATOM 2802 C C . LEU A 1 397 ? 42.870 42.170 104.008 1.00 47.18 394 LEU A C 1
ATOM 2803 O O . LEU A 1 397 ? 41.870 41.541 104.314 1.00 47.87 394 LEU A O 1
ATOM 2808 N N . ALA A 1 398 ? 43.160 42.452 102.749 1.00 47.62 395 ALA A N 1
ATOM 2809 C CA . ALA A 1 398 ? 42.172 42.217 101.663 1.00 48.69 395 ALA A CA 1
ATOM 2810 C C . ALA A 1 398 ? 41.477 43.499 101.214 1.00 49.39 395 ALA A C 1
ATOM 2811 O O . ALA A 1 398 ? 41.216 43.658 100.013 1.00 49.71 395 ALA A O 1
ATOM 2813 N N . GLY A 1 399 ? 41.178 44.388 102.175 1.00 49.88 396 GLY A N 1
ATOM 2814 C CA . GLY A 1 399 ? 40.599 45.714 101.904 1.00 50.66 396 GLY A CA 1
ATOM 2815 C C . GLY A 1 399 ? 39.097 45.752 101.621 1.00 51.38 396 GLY A C 1
ATOM 2816 O O . GLY A 1 399 ? 38.598 46.648 100.910 1.00 51.70 396 GLY A O 1
ATOM 2826 N N . LYS B 1 5 ? 5.715 18.138 86.836 1.00 42.62 2 LYS B N 1
ATOM 2827 C CA . LYS B 1 5 ? 6.697 17.114 87.199 1.00 39.68 2 LYS B CA 1
ATOM 2828 C C . LYS B 1 5 ? 8.120 17.484 86.801 1.00 37.38 2 LYS B C 1
ATOM 2829 O O . LYS B 1 5 ? 8.352 18.386 86.002 1.00 36.77 2 LYS B O 1
ATOM 2835 N N . SER B 1 6 ? 9.079 16.770 87.356 1.00 34.75 3 SER B N 1
ATOM 2836 C CA . SER B 1 6 ? 10.449 16.921 86.904 1.00 33.11 3 SER B CA 1
ATOM 2837 C C . SER B 1 6 ? 10.763 16.033 85.692 1.00 30.80 3 SER B C 1
ATOM 2838 O O . SER B 1 6 ? 9.970 15.175 85.317 1.00 30.60 3 SER B O 1
ATOM 2841 N N . ILE B 1 7 ? 11.921 16.244 85.089 1.00 28.56 4 ILE B N 1
ATOM 2842 C CA . ILE B 1 7 ? 12.304 15.569 83.852 1.00 26.55 4 ILE B CA 1
ATOM 2843 C C . ILE B 1 7 ? 13.724 15.079 83.962 1.00 25.39 4 ILE B C 1
ATOM 2844 O O . ILE B 1 7 ? 14.611 15.875 84.207 1.00 24.48 4 ILE B O 1
ATOM 2849 N N . ILE B 1 8 ? 13.925 13.773 83.787 1.00 24.45 5 ILE B N 1
ATOM 2850 C CA . ILE B 1 8 ? 15.257 13.178 83.625 1.00 23.84 5 ILE B CA 1
ATOM 2851 C C . ILE B 1 8 ? 15.421 12.708 82.173 1.00 23.69 5 ILE B C 1
ATOM 2852 O O . ILE B 1 8 ? 14.594 11.915 81.684 1.00 23.23 5 ILE B O 1
ATOM 2857 N N . LEU B 1 9 ? 16.465 13.169 81.481 1.00 23.17 6 LEU B N 1
ATOM 2858 C CA . LEU B 1 9 ? 16.729 12.682 80.116 1.00 23.34 6 LEU B CA 1
ATOM 2859 C C . LEU B 1 9 ? 18.020 11.901 80.158 1.00 23.87 6 LEU B C 1
ATOM 2860 O O . LEU B 1 9 ? 19.051 12.458 80.552 1.00 25.00 6 LEU B O 1
ATOM 2865 N N . ILE B 1 10 ? 17.977 10.617 79.792 1.00 23.73 7 ILE B N 1
ATOM 2866 C CA . ILE B 1 10 ? 19.169 9.747 79.828 1.00 23.43 7 ILE B CA 1
ATOM 2867 C C . ILE B 1 10 ? 19.670 9.409 78.433 1.00 24.07 7 ILE B C 1
ATOM 2868 O O . ILE B 1 10 ? 18.967 8.790 77.624 1.00 23.59 7 ILE B O 1
ATOM 2873 N N . VAL B 1 11 ? 20.882 9.851 78.150 1.00 25.31 8 VAL B N 1
ATOM 2874 C CA . VAL B 1 11 ? 21.515 9.590 76.876 1.00 27.41 8 VAL B CA 1
ATOM 2875 C C . VAL B 1 11 ? 22.456 8.433 77.100 1.00 29.04 8 VAL B C 1
ATOM 2876 O O . VAL B 1 11 ? 23.329 8.492 77.973 1.00 29.10 8 VAL B O 1
ATOM 2880 N N . LEU B 1 12 ? 22.281 7.381 76.315 1.00 31.72 9 LEU B N 1
ATOM 2881 C CA . LEU B 1 12 ? 23.211 6.264 76.321 1.00 34.74 9 LEU B CA 1
ATOM 2882 C C . LEU B 1 12 ? 24.201 6.415 75.171 1.00 37.25 9 LEU B C 1
ATOM 2883 O O . LEU B 1 12 ? 23.848 6.214 74.023 1.00 37.87 9 LEU B O 1
ATOM 2888 N N . ASP B 1 13 ? 25.438 6.779 75.502 1.00 41.23 10 ASP B N 1
ATOM 2889 C CA . ASP B 1 13 ? 26.494 7.132 74.530 1.00 44.93 10 ASP B CA 1
ATOM 2890 C C . ASP B 1 13 ? 26.994 5.857 73.863 1.00 46.42 10 ASP B C 1
ATOM 2891 O O . ASP B 1 13 ? 27.451 4.956 74.556 1.00 47.21 10 ASP B O 1
ATOM 2896 N N . GLY B 1 14 ? 26.908 5.773 72.536 1.00 48.08 11 GLY B N 1
ATOM 2897 C CA . GLY B 1 14 ? 27.257 4.536 71.838 1.00 49.73 11 GLY B CA 1
ATOM 2898 C C . GLY B 1 14 ? 26.200 3.453 72.021 1.00 51.11 11 GLY B C 1
ATOM 2899 O O . GLY B 1 14 ? 26.510 2.315 72.398 1.00 51.57 11 GLY B O 1
ATOM 2900 N N . LEU B 1 15 ? 24.939 3.819 71.790 1.00 51.93 12 LEU B N 1
ATOM 2901 C CA . LEU B 1 15 ? 23.871 2.837 71.569 1.00 52.58 12 LEU B CA 1
ATOM 2902 C C . LEU B 1 15 ? 23.883 2.370 70.118 1.00 53.02 12 LEU B C 1
ATOM 2903 O O . LEU B 1 15 ? 24.768 2.747 69.332 1.00 53.71 12 LEU B O 1
ATOM 2908 N N . GLY B 1 16 ? 22.893 1.543 69.783 1.00 53.04 13 GLY B N 1
ATOM 2909 C CA . GLY B 1 16 ? 22.427 1.356 68.404 1.00 52.47 13 GLY B CA 1
ATOM 2910 C C . GLY B 1 16 ? 23.359 0.780 67.359 1.00 51.97 13 GLY B C 1
ATOM 2911 O O . GLY B 1 16 ? 23.274 1.166 66.181 1.00 52.43 13 GLY B O 1
ATOM 2912 N N . ASP B 1 17 ? 24.233 -0.140 67.770 1.00 51.17 14 ASP B N 1
ATOM 2913 C CA . ASP B 1 17 ? 25.199 -0.782 66.851 1.00 50.73 14 ASP B CA 1
ATOM 2914 C C . ASP B 1 17 ? 24.564 -1.449 65.612 1.00 49.71 14 ASP B C 1
ATOM 2915 O O . ASP B 1 17 ? 23.339 -1.484 65.436 1.00 49.38 14 ASP B O 1
ATOM 2920 N N . ARG B 1 18 ? 25.420 -1.958 64.738 1.00 48.90 15 ARG B N 1
ATOM 2921 C CA . ARG B 1 18 ? 24.970 -2.892 63.719 1.00 47.92 15 ARG B CA 1
ATOM 2922 C C . ARG B 1 18 ? 24.757 -4.261 64.411 1.00 46.05 15 ARG B C 1
ATOM 2923 O O . ARG B 1 18 ? 25.288 -4.497 65.501 1.00 45.64 15 ARG B O 1
ATOM 2931 N N . PRO B 1 19 ? 23.932 -5.146 63.829 1.00 44.52 16 PRO B N 1
ATOM 2932 C CA . PRO B 1 19 ? 23.883 -6.444 64.488 1.00 43.56 16 PRO B CA 1
ATOM 2933 C C . PRO B 1 19 ? 25.129 -7.316 64.188 1.00 42.91 16 PRO B C 1
ATOM 2934 O O . PRO B 1 19 ? 25.942 -6.983 63.302 1.00 42.47 16 PRO B O 1
ATOM 2938 N N . GLY B 1 20 ? 25.274 -8.402 64.948 1.00 41.99 17 GLY B N 1
ATOM 2939 C CA . GLY B 1 20 ? 26.425 -9.297 64.841 1.00 41.07 17 GLY B CA 1
ATOM 2940 C C . GLY B 1 20 ? 26.057 -10.753 65.065 1.00 40.42 17 GLY B C 1
ATOM 2941 O O . GLY B 1 20 ? 25.204 -11.062 65.908 1.00 39.70 17 GLY B O 1
ATOM 2942 N N . SER B 1 21 ? 26.722 -11.635 64.308 1.00 39.80 18 SER B N 1
ATOM 2943 C CA . SER B 1 21 ? 26.543 -13.095 64.410 1.00 38.91 18 SER B CA 1
ATOM 2944 C C . SER B 1 21 ? 26.879 -13.694 65.780 1.00 38.21 18 SER B C 1
ATOM 2945 O O . SER B 1 21 ? 26.248 -14.678 66.182 1.00 37.80 18 SER B O 1
ATOM 2948 N N . ASP B 1 22 ? 27.859 -13.104 66.477 1.00 37.41 19 ASP B N 1
ATOM 2949 C CA . ASP B 1 22 ? 28.174 -13.445 67.881 1.00 36.64 19 ASP B CA 1
ATOM 2950 C C . ASP B 1 22 ? 26.967 -13.400 68.810 1.00 35.96 19 ASP B C 1
ATOM 2951 O O . ASP B 1 22 ? 26.927 -14.112 69.811 1.00 35.24 19 ASP B O 1
ATOM 2956 N N . LEU B 1 23 ? 26.004 -12.535 68.496 1.00 35.83 20 LEU B N 1
ATOM 2957 C CA . LEU B 1 23 ? 24.792 -12.408 69.322 1.00 35.74 20 LEU B CA 1
ATOM 2958 C C . LEU B 1 23 ? 23.574 -13.011 68.637 1.00 36.09 20 LEU B C 1
ATOM 2959 O O . LEU B 1 23 ? 22.422 -12.784 69.055 1.00 35.89 20 LEU B O 1
ATOM 2964 N N . GLN B 1 24 ? 23.855 -13.805 67.600 1.00 36.46 21 GLN B N 1
ATOM 2965 C CA . GLN B 1 24 ? 22.843 -14.543 66.852 1.00 36.97 21 GLN B CA 1
ATOM 2966 C C . GLN B 1 24 ? 22.073 -13.549 65.977 1.00 37.14 21 GLN B C 1
ATOM 2967 O O . GLN B 1 24 ? 20.842 -13.595 65.835 1.00 37.28 21 GLN B O 1
ATOM 2973 N N . ASN B 1 25 ? 22.862 -12.663 65.379 1.00 37.09 22 ASN B N 1
ATOM 2974 C CA . ASN B 1 25 ? 22.393 -11.570 64.543 1.00 37.04 22 ASN B CA 1
ATOM 2975 C C . ASN B 1 25 ? 21.461 -10.586 65.284 1.00 36.36 22 ASN B C 1
ATOM 2976 O O . ASN B 1 25 ? 20.392 -10.198 64.771 1.00 36.46 22 ASN B O 1
ATOM 2981 N N . ARG B 1 26 ? 21.878 -10.198 66.495 1.00 34.38 23 ARG B N 1
ATOM 2982 C CA . ARG B 1 26 ? 21.188 -9.167 67.246 1.00 32.47 23 ARG B CA 1
ATOM 2983 C C . ARG B 1 26 ? 22.171 -8.045 67.587 1.00 31.38 23 ARG B C 1
ATOM 2984 O O . ARG B 1 26 ? 23.389 -8.235 67.542 1.00 31.27 23 ARG B O 1
ATOM 2992 N N . THR B 1 27 ? 21.661 -6.862 67.890 1.00 29.57 24 THR B N 1
ATOM 2993 C CA . THR B 1 27 ? 22.533 -5.837 68.415 1.00 28.37 24 THR B CA 1
ATOM 2994 C C . THR B 1 27 ? 22.832 -6.142 69.886 1.00 27.74 24 THR B C 1
ATOM 2995 O O . THR B 1 27 ? 22.107 -6.905 70.532 1.00 27.55 24 THR B O 1
ATOM 2999 N N . PRO B 1 28 ? 23.916 -5.567 70.424 1.00 27.25 25 PRO B N 1
ATOM 3000 C CA . PRO B 1 28 ? 24.112 -5.652 71.861 1.00 26.90 25 PRO B CA 1
ATOM 3001 C C . PRO B 1 28 ? 22.811 -5.353 72.620 1.00 27.13 25 PRO B C 1
ATOM 3002 O O . PRO B 1 28 ? 22.346 -6.187 73.417 1.00 27.36 25 PRO B O 1
ATOM 3006 N N . LEU B 1 29 ? 22.195 -4.208 72.333 1.00 26.55 26 LEU B N 1
ATOM 3007 C CA . LEU B 1 29 ? 20.963 -3.838 73.012 1.00 26.16 26 LEU B CA 1
ATOM 3008 C C . LEU B 1 29 ? 19.877 -4.942 72.898 1.00 26.03 26 LEU B C 1
ATOM 3009 O O . LEU B 1 29 ? 19.384 -5.419 73.911 1.00 26.00 26 LEU B O 1
ATOM 3014 N N . GLN B 1 30 ? 19.534 -5.336 71.669 1.00 25.73 27 GLN B N 1
ATOM 3015 C CA . GLN B 1 30 ? 18.619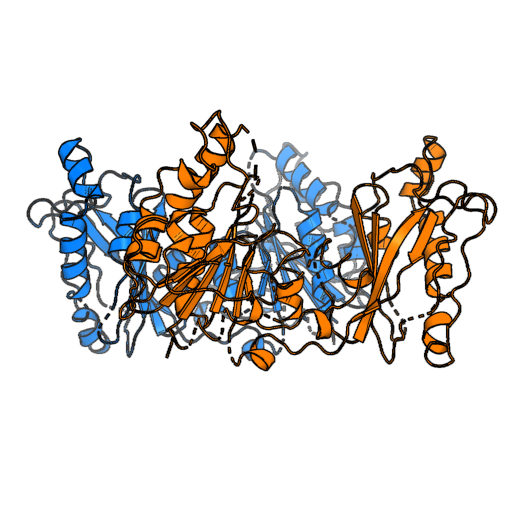 -6.461 71.376 1.00 25.27 27 GLN B CA 1
ATOM 3016 C C . GLN B 1 30 ? 18.901 -7.762 72.137 1.00 25.20 27 GLN B C 1
ATOM 3017 O O . GLN B 1 30 ? 17.968 -8.514 72.432 1.00 24.81 27 GLN B O 1
ATOM 3023 N N . ALA B 1 31 ? 20.171 -8.046 72.423 1.00 24.58 28 ALA B N 1
ATOM 3024 C CA . ALA B 1 31 ? 20.486 -9.297 73.091 1.00 24.78 28 ALA B CA 1
ATOM 3025 C C . ALA B 1 31 ? 20.493 -9.142 74.599 1.00 24.74 28 ALA B C 1
ATOM 3026 O O . ALA B 1 31 ? 20.417 -10.116 75.333 1.00 25.80 28 ALA B O 1
ATOM 3028 N N . ALA B 1 32 ? 20.587 -7.922 75.084 1.00 24.32 29 ALA B N 1
ATOM 3029 C CA . ALA B 1 32 ? 20.721 -7.741 76.515 1.00 23.78 29 ALA B CA 1
ATOM 3030 C C . ALA B 1 32 ? 19.443 -8.004 77.282 1.00 23.38 29 ALA B C 1
ATOM 3031 O O . ALA B 1 32 ? 18.347 -7.611 76.867 1.00 23.01 29 ALA B O 1
ATOM 3033 N N . PHE B 1 33 ? 19.615 -8.694 78.405 1.00 22.98 30 PHE B N 1
ATOM 3034 C CA . PHE B 1 33 ? 18.601 -8.790 79.456 1.00 22.45 30 PHE B CA 1
ATOM 3035 C C . PHE B 1 33 ? 18.383 -7.360 80.009 1.00 22.60 30 PHE B C 1
ATOM 3036 O O . PHE B 1 33 ? 19.301 -6.783 80.585 1.00 23.17 30 PHE B O 1
ATOM 3044 N N . ARG B 1 34 ? 17.184 -6.809 79.811 1.00 22.59 31 ARG B N 1
ATOM 3045 C CA . ARG B 1 34 ? 16.894 -5.366 79.930 1.00 22.17 31 ARG B CA 1
ATOM 3046 C C . ARG B 1 34 ? 15.552 -5.132 80.643 1.00 22.41 31 ARG B C 1
ATOM 3047 O O . ARG B 1 34 ? 14.702 -4.381 80.152 1.00 21.77 31 ARG B O 1
ATOM 3055 N N . PRO B 1 35 ? 15.300 -5.793 81.780 1.00 22.78 32 PRO B N 1
ATOM 3056 C CA . PRO B 1 35 ? 13.905 -5.599 82.201 1.00 22.11 32 PRO B CA 1
ATOM 3057 C C . PRO B 1 35 ? 13.518 -4.122 82.515 1.00 21.46 32 PRO B C 1
ATOM 3058 O O . PRO B 1 35 ? 12.395 -3.731 82.282 1.00 20.41 32 PRO B O 1
ATOM 3062 N N . ASN B 1 36 ? 14.431 -3.303 83.017 1.00 21.28 33 ASN B N 1
ATOM 3063 C CA . ASN B 1 36 ? 14.026 -1.939 83.375 1.00 21.85 33 ASN B CA 1
ATOM 3064 C C . ASN B 1 36 ? 13.747 -1.044 82.167 1.00 21.79 33 ASN B C 1
ATOM 3065 O O . ASN B 1 36 ? 12.737 -0.341 82.118 1.00 21.87 33 ASN B O 1
ATOM 3070 N N . LEU B 1 37 ? 14.640 -1.078 81.192 1.00 21.52 34 LEU B N 1
ATOM 3071 C CA . LEU B 1 37 ? 14.393 -0.389 79.954 1.00 21.57 34 LEU B CA 1
ATOM 3072 C C . LEU B 1 37 ? 13.119 -0.917 79.294 1.00 21.43 34 LEU B C 1
ATOM 3073 O O . LEU B 1 37 ? 12.404 -0.151 78.642 1.00 21.60 34 LEU B O 1
ATOM 3078 N N . ASN B 1 38 ? 12.825 -2.209 79.476 1.00 20.58 35 ASN B N 1
ATOM 3079 C CA . ASN B 1 38 ? 11.648 -2.811 78.853 1.00 20.23 35 ASN B CA 1
ATOM 3080 C C . ASN B 1 38 ? 10.357 -2.380 79.478 1.00 20.43 35 ASN B C 1
ATOM 3081 O O . ASN B 1 38 ? 9.379 -2.114 78.771 1.00 20.55 35 ASN B O 1
ATOM 3086 N N . TRP B 1 39 ? 10.373 -2.320 80.802 1.00 20.98 36 TRP B N 1
ATOM 3087 C CA . TRP B 1 39 ? 9.291 -1.809 81.610 1.00 21.92 36 TRP B CA 1
ATOM 3088 C C . TRP B 1 39 ? 8.977 -0.397 81.173 1.00 22.23 36 TRP B C 1
ATOM 3089 O O . TRP B 1 39 ? 7.808 -0.077 80.970 1.00 23.31 36 TRP B O 1
ATOM 3100 N N . LEU B 1 40 ? 10.008 0.447 81.030 1.00 22.20 37 LEU B N 1
ATOM 3101 C CA . LEU B 1 40 ? 9.833 1.858 80.578 1.00 22.19 37 LEU B CA 1
ATOM 3102 C C . LEU B 1 40 ? 9.218 1.931 79.198 1.00 22.13 37 LEU B C 1
ATOM 3103 O O . LEU B 1 40 ? 8.308 2.726 78.976 1.00 22.09 37 LEU B O 1
ATOM 3108 N N . ALA B 1 41 ? 9.739 1.117 78.279 1.00 22.10 38 ALA B N 1
ATOM 3109 C CA . ALA B 1 41 ? 9.179 0.996 76.945 1.00 22.70 38 ALA B CA 1
ATOM 3110 C C . ALA B 1 41 ? 7.729 0.589 77.085 1.00 23.18 38 ALA B C 1
ATOM 3111 O O . ALA B 1 41 ? 6.832 1.195 76.507 1.00 23.35 38 ALA B O 1
ATOM 3113 N N . SER B 1 42 ? 7.520 -0.397 77.943 1.00 23.68 39 SER B N 1
ATOM 3114 C CA . SER B 1 42 ? 6.239 -1.020 78.129 1.00 24.24 39 SER B CA 1
ATOM 3115 C C . SER B 1 42 ? 5.176 -0.056 78.646 1.00 24.40 39 SER B C 1
ATOM 3116 O O . SER B 1 42 ? 4.003 -0.207 78.322 1.00 24.75 39 SER B O 1
ATOM 3119 N N . HIS B 1 43 ? 5.588 0.915 79.457 1.00 24.28 40 HIS B N 1
ATOM 3120 C CA . HIS B 1 43 ? 4.647 1.846 80.063 1.00 24.27 40 HIS B CA 1
ATOM 3121 C C . HIS B 1 43 ? 4.687 3.230 79.463 1.00 23.51 40 HIS B C 1
ATOM 3122 O O . HIS B 1 43 ? 4.137 4.151 80.052 1.00 23.65 40 HIS B O 1
ATOM 3129 N N . GLY B 1 44 ? 5.358 3.371 78.314 1.00 22.67 41 GLY B N 1
ATOM 3130 C CA . GLY B 1 44 ? 5.721 4.676 77.750 1.00 21.21 41 GLY B CA 1
ATOM 3131 C C . GLY B 1 44 ? 5.347 4.851 76.288 1.00 20.50 41 GLY B C 1
ATOM 3132 O O . GLY B 1 44 ? 4.668 3.986 75.703 1.00 20.06 41 GLY B O 1
ATOM 3133 N N . ILE B 1 45 ? 5.746 5.987 75.709 1.00 19.84 42 ILE B N 1
ATOM 3134 C CA . ILE B 1 45 ? 5.708 6.149 74.253 1.00 20.38 42 ILE B CA 1
ATOM 3135 C C . ILE B 1 45 ? 7.085 5.917 73.629 1.00 19.55 42 ILE B C 1
ATOM 3136 O O . ILE B 1 45 ? 8.112 6.270 74.222 1.00 19.60 42 ILE B O 1
ATOM 3141 N N . ASN B 1 46 ? 7.096 5.329 72.439 1.00 18.67 43 ASN B N 1
ATOM 3142 C CA . ASN B 1 46 ? 8.314 4.772 71.861 1.00 18.54 43 ASN B CA 1
ATOM 3143 C C . ASN B 1 46 ? 8.454 5.151 70.403 1.00 19.27 43 ASN B C 1
ATOM 3144 O O . ASN B 1 46 ? 7.446 5.363 69.715 1.00 19.97 43 ASN B O 1
ATOM 3149 N N . GLY B 1 47 ? 9.675 5.215 69.899 1.00 19.24 44 GLY B N 1
ATOM 3150 C CA . GLY B 1 47 ? 9.825 5.445 68.485 1.00 20.08 44 GLY B CA 1
ATOM 3151 C C . GLY B 1 47 ? 11.265 5.566 68.060 1.00 22.05 44 GLY B C 1
ATOM 3152 O O . GLY B 1 47 ? 12.169 4.981 68.667 1.00 21.75 44 GLY B O 1
ATOM 3153 N N . ILE B 1 48 ? 11.508 6.325 67.001 1.00 23.40 45 ILE B N 1
ATOM 3154 C CA . ILE B 1 48 ? 12.855 6.404 66.483 1.00 24.44 45 ILE B CA 1
ATOM 3155 C C . ILE B 1 48 ? 13.246 7.864 66.393 1.00 26.10 45 ILE B C 1
ATOM 3156 O O . ILE B 1 48 ? 12.454 8.682 65.933 1.00 26.67 45 ILE B O 1
ATOM 3169 N N . HIS B 1 50 ? 15.928 10.855 65.084 1.00 34.93 47 HIS B N 1
ATOM 3170 C CA . HIS B 1 50 ? 16.974 11.173 64.096 1.00 38.27 47 HIS B CA 1
ATOM 3171 C C . HIS B 1 50 ? 17.751 12.418 64.543 1.00 39.90 47 HIS B C 1
ATOM 3172 O O . HIS B 1 50 ? 17.187 13.505 64.625 1.00 40.48 47 HIS B O 1
ATOM 3179 N N . PRO B 1 51 ? 19.035 12.249 64.898 1.00 42.07 48 PRO B N 1
ATOM 3180 C CA . PRO B 1 51 ? 19.865 13.387 65.308 1.00 43.78 48 PRO B CA 1
ATOM 3181 C C . PRO B 1 51 ? 20.127 14.398 64.180 1.00 45.25 48 PRO B C 1
ATOM 3182 O O . PRO B 1 51 ? 20.295 14.001 63.019 1.00 45.45 48 PRO B O 1
ATOM 3186 N N . ILE B 1 52 ? 20.133 15.683 64.550 1.00 46.70 49 ILE B N 1
ATOM 3187 C CA . ILE B 1 52 ? 20.429 16.846 63.671 1.00 48.15 49 ILE B CA 1
ATOM 3188 C C . ILE B 1 52 ? 19.352 17.907 63.875 1.00 48.32 49 ILE B C 1
ATOM 3189 O O . ILE B 1 52 ? 18.254 17.594 64.343 1.00 48.60 49 ILE B O 1
ATOM 3194 N N . ASP B 1 61 ? 28.630 15.833 65.084 1.00 56.77 58 ASP B N 1
ATOM 3195 C CA . ASP B 1 61 ? 28.705 14.825 66.136 1.00 56.78 58 ASP B CA 1
ATOM 3196 C C . ASP B 1 61 ? 28.033 15.314 67.421 1.00 56.48 58 ASP B C 1
ATOM 3197 O O . ASP B 1 61 ? 27.866 16.527 67.623 1.00 56.97 58 ASP B O 1
ATOM 3199 N N . THR B 1 62 ? 27.667 14.359 68.280 1.00 55.27 59 THR B N 1
ATOM 3200 C CA . THR B 1 62 ? 27.013 14.618 69.574 1.00 53.99 59 THR B CA 1
ATOM 3201 C C . THR B 1 62 ? 25.758 15.544 69.544 1.00 52.96 59 THR B C 1
ATOM 3202 O O . THR B 1 62 ? 25.834 16.771 69.341 1.00 53.16 59 THR B O 1
ATOM 3206 N N . SER B 1 63 ? 24.605 14.916 69.772 1.00 51.26 60 SER B N 1
ATOM 3207 C CA . SER B 1 63 ? 23.293 15.556 69.696 1.00 49.10 60 SER B CA 1
ATOM 3208 C C . SER B 1 63 ? 22.868 16.387 70.901 1.00 47.02 60 SER B C 1
ATOM 3209 O O . SER B 1 63 ? 21.740 16.896 70.895 1.00 46.17 60 SER B O 1
ATOM 3212 N N . HIS B 1 64 ? 23.747 16.525 71.904 1.00 44.67 61 HIS B N 1
ATOM 3213 C CA . HIS B 1 64 ? 23.393 17.138 73.206 1.00 42.92 61 HIS B CA 1
ATOM 3214 C C . HIS B 1 64 ? 22.851 18.565 73.140 1.00 41.37 61 HIS B C 1
ATOM 3215 O O . HIS B 1 64 ? 21.815 18.867 73.704 1.00 41.06 61 HIS B O 1
ATOM 3230 N N . SER B 1 66 ? 21.406 20.066 70.806 1.00 35.69 63 SER B N 1
ATOM 3231 C CA . SER B 1 66 ? 20.090 19.988 70.232 1.00 33.77 63 SER B CA 1
ATOM 3232 C C . SER B 1 66 ? 19.065 19.394 71.203 1.00 32.39 63 SER B C 1
ATOM 3233 O O . SER B 1 66 ? 17.881 19.725 71.152 1.00 31.46 63 SER B O 1
ATOM 3236 N N . LEU B 1 67 ? 19.526 18.502 72.077 1.00 30.89 64 LEU B N 1
ATOM 3237 C CA . LEU B 1 67 ? 18.643 17.852 73.033 1.00 29.63 64 LEU B CA 1
ATOM 3238 C C . LEU B 1 67 ? 18.236 18.814 74.128 1.00 28.76 64 LEU B C 1
ATOM 3239 O O . LEU B 1 67 ? 17.075 18.815 74.564 1.00 29.09 64 LEU B O 1
ATOM 3244 N N . LEU B 1 68 ? 19.188 19.648 74.530 1.00 27.11 65 LEU B N 1
ATOM 3245 C CA . LEU B 1 68 ? 18.990 20.670 75.550 1.00 26.12 65 LEU B CA 1
ATOM 3246 C C . LEU B 1 68 ? 18.243 21.902 75.072 1.00 25.73 65 LEU B C 1
ATOM 3247 O O . LEU B 1 68 ? 18.012 22.822 75.855 1.00 25.33 65 LEU B O 1
ATOM 3252 N N . GLY B 1 69 ? 17.883 21.931 73.795 1.00 25.51 66 GLY B N 1
ATOM 3253 C CA . GLY B 1 69 ? 17.044 22.989 73.257 1.00 26.60 66 GLY B CA 1
ATOM 3254 C C . GLY B 1 69 ? 17.741 23.974 72.330 1.00 27.19 66 GLY B C 1
ATOM 3255 O O . GLY B 1 69 ? 17.120 24.933 71.843 1.00 27.08 66 GLY B O 1
ATOM 3256 N N . TYR B 1 70 ? 19.022 23.741 72.076 1.00 27.50 67 TYR B N 1
ATOM 3257 C CA . TYR B 1 70 ? 19.829 24.690 71.336 1.00 28.54 67 TYR B CA 1
ATOM 3258 C C . TYR B 1 70 ? 20.091 24.223 69.929 1.00 29.99 67 TYR B C 1
ATOM 3259 O O . TYR B 1 70 ? 20.840 23.265 69.723 1.00 30.53 67 TYR B O 1
ATOM 3268 N N . ASP B 1 71 ? 19.477 24.885 68.956 1.00 32.04 68 ASP B N 1
ATOM 3269 C CA . ASP B 1 71 ? 19.780 24.634 67.542 1.00 34.78 68 ASP B CA 1
ATOM 3270 C C . ASP B 1 71 ? 21.303 24.797 67.249 1.00 35.75 68 ASP B C 1
ATOM 3271 O O . ASP B 1 71 ? 21.858 25.882 67.406 1.00 36.01 68 ASP B O 1
ATOM 3276 N N . PRO B 1 72 ? 21.990 23.712 66.858 1.00 37.20 69 PRO B N 1
ATOM 3277 C CA . PRO B 1 72 ? 23.457 23.824 66.767 1.00 38.80 69 PRO B CA 1
ATOM 3278 C C . PRO B 1 72 ? 23.917 24.663 65.578 1.00 40.50 69 PRO B C 1
ATOM 3279 O O . PRO B 1 72 ? 25.007 25.262 65.625 1.00 41.06 69 PRO B O 1
ATOM 3283 N N . LYS B 1 73 ? 23.079 24.694 64.539 1.00 42.29 70 LYS B N 1
ATOM 3284 C CA . LYS B 1 73 ? 23.143 25.630 63.410 1.00 44.20 70 LYS B CA 1
ATOM 3285 C C . LYS B 1 73 ? 23.272 27.109 63.858 1.00 45.16 70 LYS B C 1
ATOM 3286 O O . LYS B 1 73 ? 23.900 27.921 63.167 1.00 45.89 70 LYS B O 1
ATOM 3292 N N . VAL B 1 74 ? 22.691 27.455 65.011 1.00 45.87 71 VAL B N 1
ATOM 3293 C CA . VAL B 1 74 ? 22.701 28.830 65.509 1.00 45.90 71 VAL B CA 1
ATOM 3294 C C . VAL B 1 74 ? 23.682 29.014 66.662 1.00 46.91 71 VAL B C 1
ATOM 3295 O O . VAL B 1 74 ? 24.409 30.016 66.717 1.00 47.44 71 VAL B O 1
ATOM 3299 N N . TYR B 1 75 ? 23.700 28.069 67.595 1.00 47.42 72 TYR B N 1
ATOM 3300 C CA . TYR B 1 75 ? 24.449 28.280 68.829 1.00 48.10 72 TYR B CA 1
ATOM 3301 C C . TYR B 1 75 ? 25.778 27.546 68.912 1.00 49.09 72 TYR B C 1
ATOM 3302 O O . TYR B 1 75 ? 26.373 27.495 69.981 1.00 49.24 72 TYR B O 1
ATOM 3311 N N . TYR B 1 76 ? 26.260 26.982 67.807 1.00 50.44 73 TYR B N 1
ATOM 3312 C CA . TYR B 1 76 ? 27.586 26.363 67.844 1.00 51.80 73 TYR B CA 1
ATOM 3313 C C . TYR B 1 76 ? 28.664 27.419 68.106 1.00 51.90 73 TYR B C 1
ATOM 3314 O O . TYR B 1 76 ? 28.708 28.433 67.394 1.00 51.63 73 TYR B O 1
ATOM 3323 N N . PRO B 1 77 ? 29.503 27.200 69.151 1.00 52.07 74 PRO B N 1
ATOM 3324 C CA . PRO B 1 77 ? 30.572 28.127 69.563 1.00 52.28 74 PRO B CA 1
ATOM 3325 C C . PRO B 1 77 ? 31.774 28.219 68.628 1.00 52.30 74 PRO B C 1
ATOM 3326 O O . PRO B 1 77 ? 32.322 29.308 68.460 1.00 52.39 74 PRO B O 1
ATOM 3330 N N . GLY B 1 78 ? 32.166 27.097 68.028 1.00 52.35 75 GLY B N 1
ATOM 3331 C CA . GLY B 1 78 ? 33.318 27.056 67.133 1.00 52.02 75 GLY B CA 1
ATOM 3332 C C . GLY B 1 78 ? 34.366 26.073 67.618 1.00 52.06 75 GLY B C 1
ATOM 3333 O O . GLY B 1 78 ? 34.360 25.670 68.792 1.00 51.21 75 GLY B O 1
ATOM 3334 N N . ARG B 1 79 ? 35.269 25.694 66.702 1.00 52.52 76 ARG B N 1
ATOM 3335 C CA . ARG B 1 79 ? 36.329 24.712 66.978 1.00 52.58 76 ARG B CA 1
ATOM 3336 C C . ARG B 1 79 ? 37.086 25.148 68.215 1.00 51.66 76 ARG B C 1
ATOM 3337 O O . ARG B 1 79 ? 37.143 24.423 69.207 1.00 51.73 76 ARG B O 1
ATOM 3345 N N . GLY B 1 80 ? 37.630 26.361 68.142 1.00 50.78 77 GLY B N 1
ATOM 3346 C CA . GLY B 1 80 ? 38.326 26.991 69.240 1.00 49.71 77 GLY B CA 1
ATOM 3347 C C . GLY B 1 80 ? 37.727 26.706 70.600 1.00 49.21 77 GLY B C 1
ATOM 3348 O O . GLY B 1 80 ? 38.379 26.089 71.433 1.00 49.23 77 GLY B O 1
ATOM 3349 N N . PRO B 1 81 ? 36.493 27.172 70.842 1.00 48.80 78 PRO B N 1
ATOM 3350 C CA . PRO B 1 81 ? 35.853 26.927 72.124 1.00 48.75 78 PRO B CA 1
ATOM 3351 C C . PRO B 1 81 ? 35.633 25.462 72.497 1.00 48.85 78 PRO B C 1
ATOM 3352 O O . PRO B 1 81 ? 35.715 25.143 73.690 1.00 48.30 78 PRO B O 1
ATOM 3356 N N . PHE B 1 82 ? 35.368 24.571 71.528 1.00 49.12 79 PHE B N 1
ATOM 3357 C CA . PHE B 1 82 ? 35.135 23.146 71.887 1.00 49.23 79 PHE B CA 1
ATOM 3358 C C . PHE B 1 82 ? 36.375 22.439 72.479 1.00 48.33 79 PHE B C 1
ATOM 3359 O O . PHE B 1 82 ? 36.248 21.629 73.427 1.00 48.08 79 PHE B O 1
ATOM 3367 N N . GLU B 1 83 ? 37.555 22.727 71.919 1.00 47.20 80 GLU B N 1
ATOM 3368 C CA . GLU B 1 83 ? 38.799 22.495 72.645 1.00 46.42 80 GLU B CA 1
ATOM 3369 C C . GLU B 1 83 ? 38.727 23.501 73.761 1.00 45.57 80 GLU B C 1
ATOM 3370 O O . GLU B 1 83 ? 38.481 24.674 73.518 1.00 45.33 80 GLU B O 1
ATOM 3376 N N . ALA B 1 84 ? 38.949 23.072 74.983 1.00 44.90 81 ALA B N 1
ATOM 3377 C CA . ALA B 1 84 ? 38.804 23.972 76.115 1.00 44.95 81 ALA B CA 1
ATOM 3378 C C . ALA B 1 84 ? 37.643 23.482 76.916 1.00 45.08 81 ALA B C 1
ATOM 3379 O O . ALA B 1 84 ? 37.787 23.179 78.103 1.00 45.44 81 ALA B O 1
ATOM 3381 N N . LEU B 1 85 ? 36.483 23.409 76.272 1.00 45.11 82 LEU B N 1
ATOM 3382 C CA . LEU B 1 85 ? 35.360 22.715 76.870 1.00 45.73 82 LEU B CA 1
ATOM 3383 C C . LEU B 1 85 ? 35.834 21.308 77.136 1.00 45.90 82 LEU B C 1
ATOM 3384 O O . LEU B 1 85 ? 35.839 20.851 78.291 1.00 45.46 82 LEU B O 1
ATOM 3389 N N . GLY B 1 86 ? 36.299 20.670 76.057 1.00 46.10 83 GLY B N 1
ATOM 3390 C CA . GLY B 1 86 ? 36.938 19.363 76.111 1.00 46.30 83 GLY B CA 1
ATOM 3391 C C . GLY B 1 86 ? 37.996 19.243 77.191 1.00 46.47 83 GLY B C 1
ATOM 3392 O O . GLY B 1 86 ? 38.186 18.172 77.765 1.00 47.21 83 GLY B O 1
ATOM 3393 N N . LEU B 1 87 ? 38.683 20.333 77.489 1.00 46.03 84 LEU B N 1
ATOM 3394 C CA . LEU B 1 87 ? 39.792 20.245 78.420 1.00 46.13 84 LEU B CA 1
ATOM 3395 C C . LEU B 1 87 ? 39.403 20.708 79.833 1.00 46.54 84 LEU B C 1
ATOM 3396 O O . LEU B 1 87 ? 40.270 20.974 80.692 1.00 46.01 84 LEU B O 1
ATOM 3401 N N . GLY B 1 88 ? 38.091 20.800 80.057 1.00 46.85 85 GLY B N 1
ATOM 3402 C CA . GLY B 1 88 ? 37.554 21.249 81.337 1.00 47.20 85 GLY B CA 1
ATOM 3403 C C . GLY B 1 88 ? 37.840 22.699 81.671 1.00 47.29 85 GLY B C 1
ATOM 3404 O O . GLY B 1 88 ? 38.061 23.036 82.833 1.00 47.22 85 GLY B O 1
ATOM 3413 N N . ASP B 1 90 ? 36.538 26.700 81.870 1.00 46.64 87 ASP B N 1
ATOM 3414 C CA . ASP B 1 90 ? 35.431 27.653 81.906 1.00 46.89 87 ASP B CA 1
ATOM 3415 C C . ASP B 1 90 ? 35.459 28.596 80.706 1.00 46.38 87 ASP B C 1
ATOM 3416 O O . ASP B 1 90 ? 36.496 29.163 80.407 1.00 47.15 87 ASP B O 1
ATOM 3421 N N . ILE B 1 91 ? 34.339 28.744 80.007 1.00 45.78 88 ILE B N 1
ATOM 3422 C CA . ILE B 1 91 ? 34.173 29.833 79.028 1.00 45.37 88 ILE B CA 1
ATOM 3423 C C . ILE B 1 91 ? 32.781 30.474 79.083 1.00 45.24 88 ILE B C 1
ATOM 3424 O O . ILE B 1 91 ? 31.787 29.812 79.415 1.00 45.27 88 ILE B O 1
ATOM 3429 N N . ARG B 1 92 ? 32.728 31.761 78.746 1.00 44.60 89 ARG B N 1
ATOM 3430 C CA . ARG B 1 92 ? 31.491 32.524 78.732 1.00 44.35 89 ARG B CA 1
ATOM 3431 C C . ARG B 1 92 ? 31.339 33.144 77.356 1.00 43.81 89 ARG B C 1
ATOM 3432 O O . ARG B 1 92 ? 32.306 33.204 76.599 1.00 43.88 89 ARG B O 1
ATOM 3440 N N . PRO B 1 93 ? 30.125 33.605 77.008 1.00 43.31 90 PRO B N 1
ATOM 3441 C CA . PRO B 1 93 ? 30.065 34.300 75.715 1.00 42.59 90 PRO B CA 1
ATOM 3442 C C . PRO B 1 93 ? 30.893 35.590 75.683 1.00 41.65 90 PRO B C 1
ATOM 3443 O O . PRO B 1 93 ? 31.079 36.230 76.726 1.00 41.58 90 PRO B O 1
ATOM 3447 N N . GLY B 1 94 ? 31.431 35.929 74.507 1.00 40.50 91 GLY B N 1
ATOM 3448 C CA . GLY B 1 94 ? 32.323 37.091 74.377 1.00 39.24 91 GLY B CA 1
ATOM 3449 C C . GLY B 1 94 ? 33.803 36.804 74.630 1.00 38.43 91 GLY B C 1
ATOM 3450 O O . GLY B 1 94 ? 34.656 37.633 74.336 1.00 38.28 91 GLY B O 1
ATOM 3451 N N . ASP B 1 95 ? 34.104 35.622 75.169 1.00 37.68 92 ASP B N 1
ATOM 3452 C CA . ASP B 1 95 ? 35.469 35.160 75.336 1.00 36.45 92 ASP B CA 1
ATOM 3453 C C . ASP B 1 95 ? 36.010 34.769 73.961 1.00 35.48 92 ASP B C 1
ATOM 3454 O O . ASP B 1 95 ? 35.244 34.615 73.012 1.00 35.29 92 ASP B O 1
ATOM 3459 N N . LEU B 1 96 ? 37.330 34.653 73.842 1.00 34.21 93 LEU B N 1
ATOM 3460 C CA . LEU B 1 96 ? 37.951 34.207 72.589 1.00 32.80 93 LEU B CA 1
ATOM 3461 C C . LEU B 1 96 ? 38.840 32.996 72.855 1.00 32.18 93 LEU B C 1
ATOM 3462 O O . LEU B 1 96 ? 39.723 33.032 73.725 1.00 32.27 93 LEU B O 1
ATOM 3467 N N . ALA B 1 97 ? 38.604 31.928 72.105 1.00 31.07 94 ALA B N 1
ATOM 3468 C CA . ALA B 1 97 ? 39.248 30.654 72.356 1.00 30.02 94 ALA B CA 1
ATOM 3469 C C . ALA B 1 97 ? 39.943 30.106 71.125 1.00 29.44 94 ALA B C 1
ATOM 3470 O O . ALA B 1 97 ? 39.403 30.190 70.026 1.00 29.12 94 ALA B O 1
ATOM 3472 N N . PHE B 1 98 ? 41.126 29.518 71.326 1.00 28.43 95 PHE B N 1
ATOM 3473 C CA . PHE B 1 98 ? 41.956 29.037 70.231 1.00 27.44 95 PHE B CA 1
ATOM 3474 C C . PHE B 1 98 ? 42.249 27.542 70.417 1.00 27.65 95 PHE B C 1
ATOM 3475 O O . PHE B 1 98 ? 42.251 27.047 71.546 1.00 27.54 95 PHE B O 1
ATOM 3483 N N . ARG B 1 99 ? 42.522 26.828 69.324 1.00 27.65 96 ARG B N 1
ATOM 3484 C CA . ARG B 1 99 ? 43.286 25.569 69.423 1.00 28.60 96 ARG B CA 1
ATOM 3485 C C . ARG B 1 99 ? 44.754 25.951 69.488 1.00 28.04 96 ARG B C 1
ATOM 3486 O O . ARG B 1 99 ? 45.186 26.878 68.778 1.00 27.25 96 ARG B O 1
ATOM 3494 N N . ALA B 1 100 ? 45.514 25.238 70.327 1.00 27.37 97 ALA B N 1
ATOM 3495 C CA . ALA B 1 100 ? 46.915 25.593 70.534 1.00 27.07 97 ALA B CA 1
ATOM 3496 C C . ALA B 1 100 ? 47.853 24.395 70.607 1.00 26.76 97 ALA B C 1
ATOM 3497 O O . ALA B 1 100 ? 47.500 23.334 71.134 1.00 26.25 97 ALA B O 1
ATOM 3499 N N . ASN B 1 101 ? 49.058 24.609 70.086 1.00 26.29 98 ASN B N 1
ATOM 3500 C CA . ASN B 1 101 ? 50.150 23.653 70.154 1.00 26.92 98 ASN B CA 1
ATOM 3501 C C . ASN B 1 101 ? 51.355 24.218 70.919 1.00 26.97 98 ASN B C 1
ATOM 3502 O O . ASN B 1 101 ? 51.928 25.256 70.528 1.00 26.46 98 ASN B O 1
ATOM 3507 N N . PHE B 1 102 ? 51.799 23.534 71.961 1.00 27.61 99 PHE B N 1
ATOM 3508 C CA . PHE B 1 102 ? 53.156 23.819 72.462 1.00 28.44 99 PHE B CA 1
ATOM 3509 C C . PHE B 1 102 ? 54.113 23.396 71.351 1.00 29.37 99 PHE B C 1
ATOM 3510 O O . PHE B 1 102 ? 53.932 22.319 70.738 1.00 30.04 99 PHE B O 1
ATOM 3518 N N . ALA B 1 103 ? 55.106 24.229 71.053 1.00 29.26 100 ALA B N 1
ATOM 3519 C CA . ALA B 1 103 ? 55.972 23.930 69.937 1.00 29.59 100 ALA B CA 1
ATOM 3520 C C . ALA B 1 103 ? 57.403 24.369 70.156 1.00 30.64 100 ALA B C 1
ATOM 3521 O O . ALA B 1 103 ? 57.690 25.181 71.064 1.00 30.87 100 ALA B O 1
ATOM 3523 N N . THR B 1 104 ? 58.292 23.839 69.307 1.00 31.11 101 THR B N 1
ATOM 3524 C CA . THR B 1 104 ? 59.698 24.211 69.327 1.00 32.14 101 THR B CA 1
ATOM 3525 C C . THR B 1 104 ? 60.055 25.184 68.232 1.00 33.15 101 THR B C 1
ATOM 3526 O O . THR B 1 104 ? 59.931 24.889 67.021 1.00 33.33 101 THR B O 1
ATOM 3530 N N . ASN B 1 105 ? 60.534 26.329 68.706 1.00 34.10 102 ASN B N 1
ATOM 3531 C CA . ASN B 1 105 ? 60.974 27.444 67.916 1.00 35.26 102 ASN B CA 1
ATOM 3532 C C . ASN B 1 105 ? 62.480 27.484 68.042 1.00 36.36 102 ASN B C 1
ATOM 3533 O O . ASN B 1 105 ? 62.991 27.925 69.086 1.00 35.95 102 ASN B O 1
ATOM 3538 N N . ARG B 1 106 ? 63.196 27.038 67.001 1.00 38.04 103 ARG B N 1
ATOM 3539 C CA . ARG B 1 106 ? 64.676 27.087 67.038 1.00 39.95 103 ARG B CA 1
ATOM 3540 C C . ARG B 1 106 ? 65.283 28.447 66.600 1.00 40.56 103 ARG B C 1
ATOM 3541 O O . ARG B 1 106 ? 65.718 29.232 67.463 1.00 41.45 103 ARG B O 1
ATOM 3549 N N . ASP B 1 107 ? 65.307 28.772 65.312 1.00 41.00 104 ASP B N 1
ATOM 3550 C CA . ASP B 1 107 ? 65.912 30.093 64.947 1.00 41.53 104 ASP B CA 1
ATOM 3551 C C . ASP B 1 107 ? 64.886 31.049 64.313 1.00 41.09 104 ASP B C 1
ATOM 3552 O O . ASP B 1 107 ? 64.871 31.291 63.089 1.00 41.40 104 ASP B O 1
ATOM 3557 N N . GLY B 1 108 ? 64.008 31.569 65.168 1.00 40.02 105 GLY B N 1
ATOM 3558 C CA . GLY B 1 108 ? 62.748 32.131 64.711 1.00 38.44 105 GLY B CA 1
ATOM 3559 C C . GLY B 1 108 ? 62.034 31.176 63.749 1.00 37.58 105 GLY B C 1
ATOM 3560 O O . GLY B 1 108 ? 61.278 31.616 62.864 1.00 37.40 105 GLY B O 1
ATOM 3561 N N . VAL B 1 109 ? 62.285 29.875 63.898 1.00 36.30 106 VAL B N 1
ATOM 3562 C CA . VAL B 1 109 ? 61.697 28.875 62.995 1.00 35.49 106 VAL B CA 1
ATOM 3563 C C . VAL B 1 109 ? 61.112 27.679 63.741 1.00 34.75 106 VAL B C 1
ATOM 3564 O O . VAL B 1 109 ? 61.803 27.009 64.521 1.00 34.76 106 VAL B O 1
ATOM 3568 N N . ILE B 1 110 ? 59.826 27.424 63.513 1.00 33.61 107 ILE B N 1
ATOM 3569 C CA . ILE B 1 110 ? 59.198 26.206 64.036 1.00 32.28 107 ILE B CA 1
ATOM 3570 C C . ILE B 1 110 ? 59.866 24.980 63.380 1.00 31.63 107 ILE B C 1
ATOM 3571 O O . ILE B 1 110 ? 59.635 24.682 62.202 1.00 31.09 107 ILE B O 1
ATOM 3576 N N . VAL B 1 111 ? 60.726 24.305 64.139 1.00 30.64 108 VAL B N 1
ATOM 3577 C CA . VAL B 1 111 ? 61.376 23.093 63.645 1.00 29.77 108 VAL B CA 1
ATOM 3578 C C . VAL B 1 111 ? 60.557 21.860 63.981 1.00 29.31 108 VAL B C 1
ATOM 3579 O O . VAL B 1 111 ? 60.821 20.810 63.413 1.00 29.62 108 VAL B O 1
ATOM 3583 N N . ASP B 1 112 ? 59.574 22.007 64.888 1.00 28.58 109 ASP B N 1
ATOM 3584 C CA . ASP B 1 112 ? 58.633 20.945 65.295 1.00 27.88 109 ASP B CA 1
ATOM 3585 C C . ASP B 1 112 ? 57.283 21.493 65.828 1.00 27.46 109 ASP B C 1
ATOM 3586 O O . ASP B 1 112 ? 57.239 22.022 66.931 1.00 27.35 109 ASP B O 1
ATOM 3591 N N . ARG B 1 113 ? 56.183 21.354 65.085 1.00 26.79 110 ARG B N 1
ATOM 3592 C CA . ARG B 1 113 ? 54.914 21.997 65.538 1.00 26.75 110 ARG B CA 1
ATOM 3593 C C . ARG B 1 113 ? 54.335 21.345 66.782 1.00 26.28 110 ARG B C 1
ATOM 3594 O O . ARG B 1 113 ? 53.326 21.799 67.331 1.00 25.54 110 ARG B O 1
ATOM 3602 N N . ARG B 1 114 ? 54.944 20.261 67.224 1.00 26.35 111 ARG B N 1
ATOM 3603 C CA . ARG B 1 114 ? 54.363 19.575 68.382 1.00 27.14 111 ARG B CA 1
ATOM 3604 C C . ARG B 1 114 ? 55.351 19.427 69.504 1.00 26.80 111 ARG B C 1
ATOM 3605 O O . ARG B 1 114 ? 55.149 18.596 70.393 1.00 26.84 111 ARG B O 1
ATOM 3613 N N . ALA B 1 115 ? 56.408 20.240 69.451 1.00 26.95 112 ALA B N 1
ATOM 3614 C CA . ALA B 1 115 ? 57.599 20.041 70.275 1.00 27.45 112 ALA B CA 1
ATOM 3615 C C . ALA B 1 115 ? 57.754 18.548 70.640 1.00 27.73 112 ALA B C 1
ATOM 3616 O O . ALA B 1 115 ? 57.844 18.196 71.855 1.00 27.11 112 ALA B O 1
ATOM 3618 N N . GLY B 1 116 ? 57.713 17.694 69.596 1.00 27.23 113 GLY B N 1
ATOM 3619 C CA . GLY B 1 116 ? 58.000 16.252 69.693 1.00 27.94 113 GLY B CA 1
ATOM 3620 C C . GLY B 1 116 ? 56.992 15.383 70.441 1.00 28.96 113 GLY B C 1
ATOM 3621 O O . GLY B 1 116 ? 57.242 14.205 70.716 1.00 28.42 113 GLY B O 1
ATOM 3622 N N . ARG B 1 117 ? 55.837 15.960 70.750 1.00 29.96 114 ARG B N 1
ATOM 3623 C CA . ARG B 1 117 ? 54.793 15.293 71.540 1.00 31.06 114 ARG B CA 1
ATOM 3624 C C . ARG B 1 117 ? 55.204 14.985 72.980 1.00 31.06 114 ARG B C 1
ATOM 3625 O O . ARG B 1 117 ? 54.602 14.131 73.628 1.00 31.85 114 ARG B O 1
ATOM 3633 N N . GLU B 1 118 ? 56.217 15.683 73.473 1.00 30.97 115 GLU B N 1
ATOM 3634 C CA . GLU B 1 118 ? 56.518 15.710 74.893 1.00 31.23 115 GLU B CA 1
ATOM 3635 C C . GLU B 1 118 ? 55.304 16.220 75.636 1.00 31.46 115 GLU B C 1
ATOM 3636 O O . GLU B 1 118 ? 54.677 17.130 75.160 1.00 31.09 115 GLU B O 1
ATOM 3642 N N . ASN B 1 119 ? 54.961 15.601 76.772 1.00 32.54 116 ASN B N 1
ATOM 3643 C CA . ASN B 1 119 ? 53.889 16.072 77.650 1.00 33.71 116 ASN B CA 1
ATOM 3644 C C . ASN B 1 119 ? 54.361 16.439 79.045 1.00 33.73 116 ASN B C 1
ATOM 3645 O O . ASN B 1 119 ? 53.659 17.140 79.775 1.00 33.50 116 ASN B O 1
ATOM 3650 N N . LYS B 1 120 ? 55.527 15.942 79.431 1.00 34.17 117 LYS B N 1
ATOM 3651 C CA . LYS B 1 120 ? 55.979 16.092 80.793 1.00 35.18 117 LYS B CA 1
ATOM 3652 C C . LYS B 1 120 ? 56.129 17.580 81.153 1.00 35.13 117 LYS B C 1
ATOM 3653 O O . LYS B 1 120 ? 56.769 18.340 80.441 1.00 34.95 117 LYS B O 1
ATOM 3659 N N . GLY B 1 121 ? 55.501 18.000 82.241 1.00 35.21 118 GLY B N 1
ATOM 3660 C CA . GLY B 1 121 ? 55.556 19.405 82.633 1.00 35.10 118 GLY B CA 1
ATOM 3661 C C . GLY B 1 121 ? 54.756 20.386 81.782 1.00 35.28 118 GLY B C 1
ATOM 3662 O O . GLY B 1 121 ? 54.871 21.580 81.987 1.00 35.12 118 GLY B O 1
ATOM 3663 N N . ASN B 1 122 ? 53.937 19.909 80.844 1.00 35.80 119 ASN B N 1
ATOM 3664 C CA . ASN B 1 122 ? 53.118 20.821 80.031 1.00 36.76 119 ASN B CA 1
ATOM 3665 C C . ASN B 1 122 ? 52.070 21.586 80.831 1.00 38.35 119 ASN B C 1
ATOM 3666 O O . ASN B 1 122 ? 52.014 22.805 80.719 1.00 38.80 119 ASN B O 1
ATOM 3671 N N . GLU B 1 123 ? 51.221 20.903 81.610 1.00 40.19 120 GLU B N 1
ATOM 3672 C CA . GLU B 1 123 ? 50.522 21.623 82.706 1.00 41.89 120 GLU B CA 1
ATOM 3673 C C . GLU B 1 123 ? 51.648 22.085 83.601 1.00 41.79 120 GLU B C 1
ATOM 3674 O O . GLU B 1 123 ? 52.398 21.246 84.142 1.00 43.12 120 GLU B O 1
ATOM 3680 N N . GLU B 1 124 ? 51.793 23.403 83.709 1.00 40.66 121 GLU B N 1
ATOM 3681 C CA . GLU B 1 124 ? 52.975 24.043 84.311 1.00 40.04 121 GLU B CA 1
ATOM 3682 C C . GLU B 1 124 ? 53.476 25.070 83.319 1.00 38.97 121 GLU B C 1
ATOM 3683 O O . GLU B 1 124 ? 53.576 26.260 83.637 1.00 38.28 121 GLU B O 1
ATOM 3689 N N . LEU B 1 125 ? 53.772 24.600 82.108 1.00 37.83 122 LEU B N 1
ATOM 3690 C 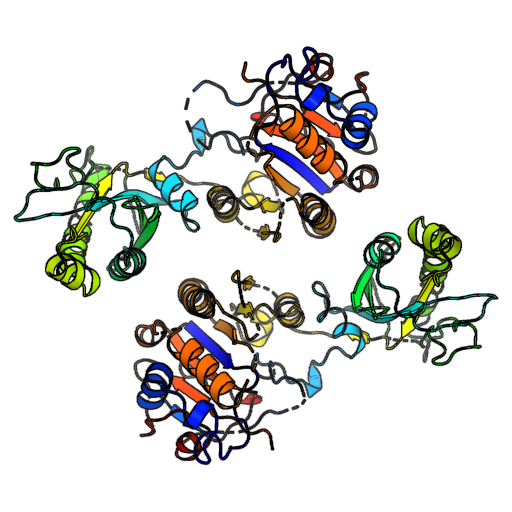CA . LEU B 1 125 ? 53.946 25.505 80.982 1.00 36.82 122 LEU B CA 1
ATOM 3691 C C . LEU B 1 125 ? 52.623 26.254 80.759 1.00 36.18 122 LEU B C 1
ATOM 3692 O O . LEU B 1 125 ? 52.608 27.471 80.625 1.00 35.45 122 LEU B O 1
ATOM 3697 N N . ALA B 1 126 ? 51.520 25.512 80.781 1.00 36.28 123 ALA B N 1
ATOM 3698 C CA . ALA B 1 126 ? 50.166 26.078 80.742 1.00 36.97 123 ALA B CA 1
ATOM 3699 C C . ALA B 1 126 ? 49.916 27.076 81.885 1.00 37.48 123 ALA B C 1
ATOM 3700 O O . ALA B 1 126 ? 49.386 28.183 81.664 1.00 37.47 123 ALA B O 1
ATOM 3702 N N . ASP B 1 127 ? 50.328 26.698 83.092 1.00 37.83 124 ASP B N 1
ATOM 3703 C CA . ASP B 1 127 ? 50.137 27.565 84.235 1.00 38.30 124 ASP B CA 1
ATOM 3704 C C . ASP B 1 127 ? 50.984 28.834 84.168 1.00 38.07 124 ASP B C 1
ATOM 3705 O O . ASP B 1 127 ? 50.573 29.893 84.652 1.00 39.08 124 ASP B O 1
ATOM 3710 N N . ALA B 1 128 ? 52.165 28.732 83.579 1.00 36.87 125 ALA B N 1
ATOM 3711 C CA . ALA B 1 128 ? 53.069 29.861 83.555 1.00 36.09 125 ALA B CA 1
ATOM 3712 C C . ALA B 1 128 ? 52.690 30.898 82.510 1.00 35.45 125 ALA B C 1
ATOM 3713 O O . ALA B 1 128 ? 53.198 32.013 82.537 1.00 35.92 125 ALA B O 1
ATOM 3715 N N . ILE B 1 129 ? 51.834 30.537 81.571 1.00 34.71 126 ILE B N 1
ATOM 3716 C CA . ILE B 1 129 ? 51.405 31.507 80.563 1.00 34.26 126 ILE B CA 1
ATOM 3717 C C . ILE B 1 129 ? 49.929 31.831 80.740 1.00 34.38 126 ILE B C 1
ATOM 3718 O O . ILE B 1 129 ? 49.274 32.432 79.882 1.00 34.21 126 ILE B O 1
ATOM 3723 N N . SER B 1 130 ? 49.410 31.393 81.873 1.00 34.94 127 SER B N 1
ATOM 3724 C CA . SER B 1 130 ? 48.076 31.758 82.272 1.00 35.89 127 SER B CA 1
ATOM 3725 C C . SER B 1 130 ? 48.288 32.943 83.184 1.00 36.16 127 SER B C 1
ATOM 3726 O O . SER B 1 130 ? 49.027 32.839 84.172 1.00 36.59 127 SER B O 1
ATOM 3729 N N . LEU B 1 131 ? 47.712 34.079 82.791 1.00 36.19 128 LEU B N 1
ATOM 3730 C CA . LEU B 1 131 ? 48.082 35.385 83.331 1.00 36.70 128 LEU B CA 1
ATOM 3731 C C . LEU B 1 131 ? 47.167 36.510 82.811 1.00 37.62 128 LEU B C 1
ATOM 3732 O O . LEU B 1 131 ? 46.350 36.302 81.911 1.00 37.71 128 LEU B O 1
ATOM 3737 N N . ASP B 1 132 ? 47.317 37.699 83.396 1.00 38.72 129 ASP B N 1
ATOM 3738 C CA . ASP B 1 132 ? 46.536 38.876 83.037 1.00 39.63 129 ASP B CA 1
ATOM 3739 C C . ASP B 1 132 ? 47.424 39.950 82.416 1.00 39.91 129 ASP B C 1
ATOM 3740 O O . ASP B 1 132 ? 48.577 40.098 82.792 1.00 39.49 129 ASP B O 1
ATOM 3753 N N . GLY B 1 134 ? 46.540 44.028 81.749 1.00 41.58 131 GLY B N 1
ATOM 3754 C CA . GLY B 1 134 ? 45.520 45.055 81.870 1.00 40.63 131 GLY B CA 1
ATOM 3755 C C . GLY B 1 134 ? 44.168 44.401 81.942 1.00 39.99 131 GLY B C 1
ATOM 3756 O O . GLY B 1 134 ? 43.969 43.483 82.721 1.00 40.23 131 GLY B O 1
ATOM 3757 N N . GLU B 1 135 ? 43.252 44.829 81.087 1.00 40.12 132 GLU B N 1
ATOM 3758 C CA . GLU B 1 135 ? 41.859 44.349 81.116 1.00 39.97 132 GLU B CA 1
ATOM 3759 C C . GLU B 1 135 ? 41.645 42.891 80.599 1.00 38.99 132 GLU B C 1
ATOM 3760 O O . GLU B 1 135 ? 40.526 42.364 80.652 1.00 38.93 132 GLU B O 1
ATOM 3766 N N . TYR B 1 136 ? 42.717 42.262 80.102 1.00 37.56 133 TYR B N 1
ATOM 3767 C CA . TYR B 1 136 ? 42.663 40.948 79.439 1.00 35.97 133 TYR B CA 1
ATOM 3768 C C . TYR B 1 136 ? 43.258 39.803 80.278 1.00 35.32 133 TYR B C 1
ATOM 3769 O O . TYR B 1 136 ? 44.391 39.880 80.763 1.00 34.83 133 TYR B O 1
ATOM 3778 N N . SER B 1 137 ? 42.482 38.742 80.437 1.00 34.27 134 SER B N 1
ATOM 3779 C CA . SER B 1 137 ? 42.944 37.561 81.112 1.00 33.76 134 SER B CA 1
ATOM 3780 C C . SER B 1 137 ? 43.135 36.473 80.037 1.00 32.66 134 SER B C 1
ATOM 3781 O O . SER B 1 137 ? 42.416 36.465 79.029 1.00 32.30 134 SER B O 1
ATOM 3784 N N . PHE B 1 138 ? 44.135 35.602 80.238 1.00 31.67 135 PHE B N 1
ATOM 3785 C CA . PHE B 1 138 ? 44.557 34.549 79.262 1.00 30.31 135 PHE B CA 1
ATOM 3786 C C . PHE B 1 138 ? 44.742 33.246 80.005 1.00 29.92 135 PHE B C 1
ATOM 3787 O O . PHE B 1 138 ? 45.491 33.178 80.995 1.00 29.56 135 PHE B O 1
ATOM 3795 N N . ARG B 1 139 ? 44.083 32.208 79.520 1.00 30.20 136 ARG B N 1
ATOM 3796 C CA . ARG B 1 139 ? 44.053 30.920 80.215 1.00 30.89 136 ARG B CA 1
ATOM 3797 C C . ARG B 1 139 ? 44.498 29.788 79.288 1.00 30.45 136 ARG B C 1
ATOM 3798 O O . ARG B 1 139 ? 43.905 29.567 78.239 1.00 30.61 136 ARG B O 1
ATOM 3806 N N . VAL B 1 140 ? 45.575 29.105 79.646 1.00 30.56 137 VAL B N 1
ATOM 3807 C CA . VAL B 1 140 ? 46.024 27.975 78.840 1.00 30.80 137 VAL B CA 1
ATOM 3808 C C . VAL B 1 140 ? 45.879 26.713 79.667 1.00 31.18 137 VAL B C 1
ATOM 3809 O O . VAL B 1 140 ? 46.270 26.692 80.837 1.00 30.95 137 VAL B O 1
ATOM 3813 N N . LYS B 1 141 ? 45.296 25.688 79.044 1.00 31.40 138 LYS B N 1
ATOM 3814 C CA . LYS B 1 141 ? 45.146 24.373 79.641 1.00 32.29 138 LYS B CA 1
ATOM 3815 C C . LYS B 1 141 ? 45.789 23.395 78.684 1.00 32.34 138 LYS B C 1
ATOM 3816 O O . LYS B 1 141 ? 45.747 23.613 77.468 1.00 32.91 138 LYS B O 1
ATOM 3822 N N . SER B 1 142 ? 46.368 22.323 79.233 1.00 32.33 139 SER B N 1
ATOM 3823 C CA . SER B 1 142 ? 47.169 21.351 78.494 1.00 31.82 139 SER B CA 1
ATOM 3824 C C . SER B 1 142 ? 46.469 19.999 78.374 1.00 32.04 139 SER B C 1
ATOM 3825 O O . SER B 1 142 ? 46.256 19.299 79.376 1.00 32.34 139 SER B O 1
ATOM 3828 N N . GLY B 1 143 ? 46.124 19.624 77.149 1.00 31.85 140 GLY B N 1
ATOM 3829 C CA . GLY B 1 143 ? 45.579 18.299 76.879 1.00 32.23 140 GLY B CA 1
ATOM 3830 C C . GLY B 1 143 ? 46.631 17.194 76.766 1.00 32.77 140 GLY B C 1
ATOM 3831 O O . GLY B 1 143 ? 47.632 17.174 77.516 1.00 32.02 140 GLY B O 1
ATOM 3832 N N . VAL B 1 144 ? 46.385 16.263 75.837 1.00 33.07 141 VAL B N 1
ATOM 3833 C CA . VAL B 1 144 ? 47.301 15.148 75.606 1.00 33.17 141 VAL B CA 1
ATOM 3834 C C . VAL B 1 144 ? 48.391 15.512 74.586 1.00 33.62 141 VAL B C 1
ATOM 3835 O O . VAL B 1 144 ? 48.124 16.136 73.559 1.00 33.23 141 VAL B O 1
ATOM 3839 N N . GLU B 1 145 ? 49.624 15.122 74.921 1.00 34.07 142 GLU B N 1
ATOM 3840 C CA . GLU B 1 145 ? 50.816 15.472 74.166 1.00 34.24 142 GLU B CA 1
ATOM 3841 C C . GLU B 1 145 ? 51.055 16.988 74.099 1.00 33.88 142 GLU B C 1
ATOM 3842 O O . GLU B 1 145 ? 51.179 17.643 75.134 1.00 33.54 142 GLU B O 1
ATOM 3848 N N . HIS B 1 146 ? 51.131 17.516 72.886 1.00 33.03 143 HIS B N 1
ATOM 3849 C CA . HIS B 1 146 ? 51.404 18.923 72.649 1.00 32.95 143 HIS B CA 1
ATOM 3850 C C . HIS B 1 146 ? 50.114 19.741 72.757 1.00 32.58 143 HIS B C 1
ATOM 3851 O O . HIS B 1 146 ? 50.150 20.969 72.747 1.00 33.07 143 HIS B O 1
ATOM 3858 N N . ARG B 1 147 ? 48.979 19.050 72.811 1.00 31.78 144 ARG B N 1
ATOM 3859 C CA . ARG B 1 147 ? 47.664 19.670 72.698 1.00 30.62 144 ARG B CA 1
ATOM 3860 C C . ARG B 1 147 ? 47.364 20.673 73.804 1.00 29.75 144 ARG B C 1
ATOM 3861 O O . ARG B 1 147 ? 47.710 20.473 74.976 1.00 30.03 144 ARG B O 1
ATOM 3869 N N . ALA B 1 148 ? 46.719 21.759 73.399 1.00 28.21 145 ALA B N 1
ATOM 3870 C CA . ALA B 1 148 ? 46.372 22.834 74.292 1.00 26.75 145 ALA B CA 1
ATOM 3871 C C . ALA B 1 148 ? 45.300 23.772 73.699 1.00 25.72 145 ALA B C 1
ATOM 3872 O O . ALA B 1 148 ? 45.033 23.777 72.502 1.00 24.31 145 ALA B O 1
ATOM 3874 N N . ALA B 1 149 ? 44.708 24.582 74.565 1.00 25.27 146 ALA B N 1
ATOM 3875 C CA . ALA B 1 149 ? 43.783 25.604 74.129 1.00 25.56 146 ALA B CA 1
ATOM 3876 C C . ALA B 1 149 ? 43.959 26.862 74.940 1.00 25.46 146 ALA B C 1
ATOM 3877 O O . ALA B 1 149 ? 44.390 26.836 76.103 1.00 25.88 146 ALA B O 1
ATOM 3879 N N . LEU B 1 150 ? 43.583 27.966 74.317 1.00 25.51 147 LEU B N 1
ATOM 3880 C CA . LEU B 1 150 ? 43.752 29.291 74.894 1.00 25.13 147 LEU B CA 1
ATOM 3881 C C . LEU B 1 150 ? 42.429 30.071 74.938 1.00 24.99 147 LEU B C 1
ATOM 3882 O O . LEU B 1 150 ? 41.802 30.320 73.903 1.00 24.81 147 LEU B O 1
ATOM 3887 N N . VAL B 1 151 ? 42.014 30.456 76.137 1.00 25.37 148 VAL B N 1
ATOM 3888 C CA . VAL B 1 151 ? 40.844 31.321 76.309 1.00 25.67 148 VAL B CA 1
ATOM 3889 C C . VAL B 1 151 ? 41.302 32.700 76.752 1.00 25.85 148 VAL B C 1
ATOM 3890 O O . VAL B 1 151 ? 41.914 32.856 77.818 1.00 25.47 148 VAL B O 1
ATOM 3894 N N . VAL B 1 152 ? 40.982 33.694 75.933 1.00 26.04 149 VAL B N 1
ATOM 3895 C CA . VAL B 1 152 ? 41.184 35.103 76.275 1.00 26.11 149 VAL B CA 1
ATOM 3896 C C . VAL B 1 152 ? 39.840 35.701 76.698 1.00 26.55 149 VAL B C 1
ATOM 3897 O O . VAL B 1 152 ? 38.781 35.369 76.142 1.00 25.56 149 VAL B O 1
ATOM 3901 N N . SER B 1 153 ? 39.904 36.577 77.687 1.00 28.22 150 SER B N 1
ATOM 3902 C CA . SER B 1 153 ? 38.728 37.229 78.275 1.00 30.11 150 SER B CA 1
ATOM 3903 C C . SER B 1 153 ? 38.928 38.724 78.303 1.00 30.81 150 SER B C 1
ATOM 3904 O O . SER B 1 153 ? 40.014 39.218 78.581 1.00 30.91 150 SER B O 1
ATOM 3907 N N . GLY B 1 154 ? 37.864 39.452 78.033 1.00 32.06 151 GLY B N 1
ATOM 3908 C CA . GLY B 1 154 ? 37.950 40.879 78.080 1.00 33.35 151 GLY B CA 1
ATOM 3909 C C . GLY B 1 154 ? 37.089 41.560 77.046 1.00 34.43 151 GLY B C 1
ATOM 3910 O O . GLY B 1 154 ? 36.475 40.911 76.192 1.00 34.90 151 GLY B O 1
ATOM 3911 N N . PRO B 1 155 ? 37.076 42.887 77.106 1.00 35.07 152 PRO B N 1
ATOM 3912 C CA . PRO B 1 155 ? 36.195 43.774 76.384 1.00 35.86 152 PRO B CA 1
ATOM 3913 C C . PRO B 1 155 ? 36.410 43.734 74.879 1.00 36.33 152 PRO B C 1
ATOM 3914 O O . PRO B 1 155 ? 37.534 43.839 74.407 1.00 36.75 152 PRO B O 1
ATOM 3918 N N . ASP B 1 156 ? 35.323 43.583 74.140 1.00 36.99 153 ASP B N 1
ATOM 3919 C CA . ASP B 1 156 ? 35.322 43.757 72.683 1.00 37.83 153 ASP B CA 1
ATOM 3920 C C . ASP B 1 156 ? 36.335 42.902 71.872 1.00 36.95 153 ASP B C 1
ATOM 3921 O O . ASP B 1 156 ? 36.954 43.370 70.916 1.00 37.08 153 ASP B O 1
ATOM 3926 N N . LEU B 1 157 ? 36.477 41.643 72.251 1.00 36.27 154 LEU B N 1
ATOM 3927 C CA . LEU B 1 157 ? 37.353 40.728 71.532 1.00 35.52 154 LEU B CA 1
ATOM 3928 C C . LEU B 1 157 ? 36.741 40.369 70.178 1.00 35.50 154 LEU B C 1
ATOM 3929 O O . LEU B 1 157 ? 35.519 40.394 70.031 1.00 34.70 154 LEU B O 1
ATOM 3934 N N . SER B 1 158 ? 37.596 40.060 69.198 1.00 35.60 155 SER B N 1
ATOM 3935 C CA . SER B 1 158 ? 37.154 39.720 67.837 1.00 35.96 155 SER B CA 1
ATOM 3936 C C . SER B 1 158 ? 37.764 38.402 67.355 1.00 36.55 155 SER B C 1
ATOM 3937 O O . SER B 1 158 ? 38.952 38.126 67.596 1.00 37.33 155 SER B O 1
ATOM 3940 N N . ASP B 1 159 ? 36.980 37.582 66.669 1.00 36.59 156 ASP B N 1
ATOM 3941 C CA . ASP B 1 159 ? 37.581 36.421 66.015 1.00 37.05 156 ASP B CA 1
ATOM 3942 C C . ASP B 1 159 ? 37.932 36.694 64.551 1.00 37.62 156 ASP B C 1
ATOM 3943 O O . ASP B 1 159 ? 38.124 35.756 63.760 1.00 37.53 156 ASP B O 1
ATOM 3956 N N . ILE B 1 161 ? 40.631 37.434 63.020 1.00 37.55 158 ILE B N 1
ATOM 3957 C CA . ILE B 1 161 ? 42.101 37.419 63.111 1.00 36.17 158 ILE B CA 1
ATOM 3958 C C . ILE B 1 161 ? 42.659 36.095 62.567 1.00 35.60 158 ILE B C 1
ATOM 3959 O O . ILE B 1 161 ? 41.942 35.085 62.502 1.00 34.47 158 ILE B O 1
ATOM 3964 N N . GLY B 1 162 ? 43.934 36.108 62.185 1.00 34.88 159 GLY B N 1
ATOM 3965 C CA . GLY B 1 162 ? 44.581 34.913 61.661 1.00 34.54 159 GLY B CA 1
ATOM 3966 C C . GLY B 1 162 ? 45.184 34.019 62.734 1.00 34.21 159 GLY B C 1
ATOM 3967 O O . GLY B 1 162 ? 44.945 34.203 63.930 1.00 35.07 159 GLY B O 1
ATOM 3968 N N . ASP B 1 163 ? 45.973 33.045 62.307 1.00 33.31 160 ASP B N 1
ATOM 3969 C CA . ASP B 1 163 ? 46.612 32.139 63.223 1.00 32.73 160 ASP B CA 1
ATOM 3970 C C . ASP B 1 163 ? 48.064 32.610 63.465 1.00 32.18 160 ASP B C 1
ATOM 3971 O O . ASP B 1 163 ? 48.598 33.399 62.691 1.00 32.06 160 ASP B O 1
ATOM 3976 N N . SER B 1 164 ? 48.690 32.149 64.547 1.00 31.40 161 SER B N 1
ATOM 3977 C CA . SER B 1 164 ? 50.151 32.248 64.693 1.00 30.84 161 SER B CA 1
ATOM 3978 C C . SER B 1 164 ? 50.800 30.998 64.081 1.00 30.42 161 SER B C 1
ATOM 3979 O O . SER B 1 164 ? 51.900 31.036 63.512 1.00 30.09 161 SER B O 1
ATOM 3982 N N . ASP B 1 165 ? 50.075 29.894 64.182 1.00 30.00 162 ASP B N 1
ATOM 3983 C CA . ASP B 1 165 ? 50.527 28.606 63.717 1.00 30.06 162 ASP B CA 1
ATOM 3984 C C . ASP B 1 165 ? 50.706 28.607 62.207 1.00 29.77 162 ASP B C 1
ATOM 3985 O O . ASP B 1 165 ? 49.732 28.784 61.467 1.00 30.15 162 ASP B O 1
ATOM 3990 N N . PRO B 1 166 ? 51.960 28.425 61.739 1.00 29.40 163 PRO B N 1
ATOM 3991 C CA . PRO B 1 166 ? 52.242 28.533 60.289 1.00 28.80 163 PRO B CA 1
ATOM 3992 C C . PRO B 1 166 ? 51.840 27.295 59.522 1.00 28.90 163 PRO B C 1
ATOM 3993 O O . PRO B 1 166 ? 52.079 27.242 58.330 1.00 28.82 163 PRO B O 1
ATOM 3997 N N . HIS B 1 167 ? 51.270 26.316 60.234 1.00 29.52 164 HIS B N 1
ATOM 3998 C CA . HIS B 1 167 ? 50.758 25.021 59.724 1.00 30.55 164 HIS B CA 1
ATOM 3999 C C . HIS B 1 167 ? 51.742 23.971 59.187 1.00 31.02 164 HIS B C 1
ATOM 4000 O O . HIS B 1 167 ? 51.350 22.850 58.928 1.00 30.95 164 HIS B O 1
ATOM 4007 N N . ARG B 1 168 ? 53.010 24.330 59.022 1.00 31.86 165 ARG B N 1
ATOM 4008 C CA . ARG B 1 168 ? 54.025 23.331 58.698 1.00 32.26 165 ARG B CA 1
ATOM 4009 C C . ARG B 1 168 ? 55.362 23.762 59.277 1.00 32.34 165 ARG B C 1
ATOM 4010 O O . ARG B 1 168 ? 55.558 24.952 59.534 1.00 32.51 165 ARG B O 1
ATOM 4018 N N . GLU B 1 169 ? 56.269 22.809 59.485 1.00 31.83 166 GLU B N 1
ATOM 4019 C CA . GLU B 1 169 ? 57.581 23.142 60.019 1.00 32.63 166 GLU B CA 1
ATOM 4020 C C . GLU B 1 169 ? 58.448 23.948 59.023 1.00 32.08 166 GLU B C 1
ATOM 4021 O O . GLU B 1 169 ? 58.215 23.913 57.805 1.00 32.69 166 GLU B O 1
ATOM 4027 N N . GLY B 1 170 ? 59.433 24.671 59.548 1.00 30.97 167 GLY B N 1
ATOM 4028 C CA . GLY B 1 170 ? 60.389 25.366 58.722 1.00 30.14 167 GLY B CA 1
ATOM 4029 C C . GLY B 1 170 ? 59.896 26.719 58.286 1.00 30.02 167 GLY B C 1
ATOM 4030 O O . GLY B 1 170 ? 60.420 27.299 57.342 1.00 30.34 167 GLY B O 1
ATOM 4031 N N . LEU B 1 171 ? 58.864 27.205 58.966 1.00 29.90 168 LEU B N 1
ATOM 4032 C CA . LEU B 1 171 ? 58.328 28.546 58.806 1.00 29.13 168 LEU B CA 1
ATOM 4033 C C . LEU B 1 171 ? 58.218 29.225 60.187 1.00 29.53 168 LEU B C 1
ATOM 4034 O O . LEU B 1 171 ? 57.859 28.564 61.143 1.00 29.60 168 LEU B O 1
ATOM 4039 N N . PRO B 1 172 ? 58.534 30.539 60.301 1.00 29.86 169 PRO B N 1
ATOM 4040 C CA . PRO B 1 172 ? 58.304 31.250 61.573 1.00 30.18 169 PRO B CA 1
ATOM 4041 C C . PRO B 1 172 ? 56.840 31.187 62.052 1.00 31.15 169 PRO B C 1
ATOM 4042 O O . PRO B 1 172 ? 55.932 30.824 61.269 1.00 30.86 169 PRO B O 1
ATOM 4046 N N . PRO B 1 173 ? 56.602 31.517 63.335 1.00 31.74 170 PRO B N 1
ATOM 4047 C CA . PRO B 1 173 ? 55.222 31.729 63.756 1.00 32.55 170 PRO B CA 1
ATOM 4048 C C . PRO B 1 173 ? 54.704 33.077 63.226 1.00 33.82 170 PRO B C 1
ATOM 4049 O O . PRO B 1 173 ? 55.409 34.100 63.285 1.00 34.00 170 PRO B O 1
ATOM 4053 N N . GLU B 1 174 ? 53.490 33.052 62.686 1.00 35.00 171 GLU B N 1
ATOM 4054 C CA . GLU B 1 174 ? 52.867 34.205 62.076 1.00 36.01 171 GLU B CA 1
ATOM 4055 C C . GLU B 1 174 ? 52.498 35.187 63.149 1.00 36.30 171 GLU B C 1
ATOM 4056 O O . GLU B 1 174 ? 51.939 34.789 64.164 1.00 36.45 171 GLU B O 1
ATOM 4062 N N . LYS B 1 175 ? 52.827 36.459 62.929 1.00 36.77 172 LYS B N 1
ATOM 4063 C CA . LYS B 1 175 ? 52.215 37.554 63.649 1.00 37.64 172 LYS B CA 1
ATOM 4064 C C . LYS B 1 175 ? 50.695 37.504 63.363 1.00 37.88 172 LYS B C 1
ATOM 4065 O O . LYS B 1 175 ? 50.287 37.290 62.227 1.00 38.07 172 LYS B O 1
ATOM 4071 N N . ILE B 1 176 ? 49.872 37.642 64.399 1.00 37.87 173 ILE B N 1
ATOM 4072 C CA . ILE B 1 176 ? 48.429 37.685 64.239 1.00 38.20 173 ILE B CA 1
ATOM 4073 C C . ILE B 1 176 ? 48.030 38.892 63.392 1.00 39.09 173 ILE B C 1
ATOM 4074 O O . ILE B 1 176 ? 48.424 40.018 63.690 1.00 38.10 173 ILE B O 1
ATOM 4079 N N . ARG B 1 177 ? 47.270 38.649 62.325 1.00 40.88 174 ARG B N 1
ATOM 4080 C CA . ARG B 1 177 ? 46.711 39.757 61.546 1.00 43.31 174 ARG B CA 1
ATOM 4081 C C . ARG B 1 177 ? 45.179 39.718 61.541 1.00 43.84 174 ARG B C 1
ATOM 4082 O O . ARG B 1 177 ? 44.590 38.627 61.584 1.00 44.48 174 ARG B O 1
ATOM 4090 N N . PRO B 1 178 ? 44.531 40.903 61.513 1.00 44.39 175 PRO B N 1
ATOM 4091 C CA . PRO B 1 178 ? 43.062 41.000 61.502 1.00 44.40 175 PRO B CA 1
ATOM 4092 C C . PRO B 1 178 ? 42.465 40.910 60.093 1.00 44.77 175 PRO B C 1
ATOM 4093 O O . PRO B 1 178 ? 42.911 41.609 59.195 1.00 45.08 175 PRO B O 1
ATOM 4097 N N . THR B 1 179 ? 41.459 40.060 59.911 1.00 45.28 176 THR B N 1
ATOM 4098 C CA . THR B 1 179 ? 40.785 39.908 58.616 1.00 45.74 176 THR B CA 1
ATOM 4099 C C . THR B 1 179 ? 39.714 40.992 58.330 1.00 46.41 176 THR B C 1
ATOM 4100 O O . THR B 1 179 ? 38.851 40.822 57.449 1.00 46.66 176 THR B O 1
ATOM 4104 N N . ASP B 1 180 ? 39.802 42.098 59.079 1.00 46.80 177 ASP B N 1
ATOM 4105 C CA . ASP B 1 180 ? 38.963 43.297 58.946 1.00 46.93 177 ASP B CA 1
ATOM 4106 C C . ASP B 1 180 ? 39.133 44.158 60.217 1.00 46.46 177 ASP B C 1
ATOM 4107 O O . ASP B 1 180 ? 39.450 43.623 61.291 1.00 46.42 177 ASP B O 1
ATOM 4112 N N . PRO B 1 181 ? 38.911 45.488 60.116 1.00 45.76 178 PRO B N 1
ATOM 4113 C CA . PRO B 1 181 ? 39.356 46.371 61.205 1.00 45.02 178 PRO B CA 1
ATOM 4114 C C . PRO B 1 181 ? 38.688 46.130 62.557 1.00 44.09 178 PRO B C 1
ATOM 4115 O O . PRO B 1 181 ? 39.092 46.735 63.561 1.00 43.89 178 PRO B O 1
ATOM 4119 N N . SER B 1 182 ? 37.692 45.250 62.586 1.00 42.82 179 SER B N 1
ATOM 4120 C CA . SER B 1 182 ? 37.063 44.868 63.844 1.00 41.76 179 SER B CA 1
ATOM 4121 C C . SER B 1 182 ? 38.023 44.121 64.788 1.00 41.14 179 SER B C 1
ATOM 4122 O O . SER B 1 182 ? 37.856 44.159 66.004 1.00 41.30 179 SER B O 1
ATOM 4125 N N . GLY B 1 183 ? 39.036 43.466 64.237 1.00 40.15 180 GLY B N 1
ATOM 4126 C CA . GLY B 1 183 ? 39.998 42.745 65.062 1.00 39.47 180 GLY B CA 1
ATOM 4127 C C . GLY B 1 183 ? 41.334 43.425 65.312 1.00 38.99 180 GLY B C 1
ATOM 4128 O O . GLY B 1 183 ? 42.280 42.782 65.799 1.00 38.61 180 GLY B O 1
ATOM 4129 N N . ASP B 1 184 ? 41.420 44.716 64.977 1.00 38.57 181 ASP B N 1
ATOM 4130 C CA . ASP B 1 184 ? 42.653 45.485 65.169 1.00 37.97 181 ASP B CA 1
ATOM 4131 C C . ASP B 1 184 ? 43.141 45.444 66.599 1.00 36.74 181 ASP B C 1
ATOM 4132 O O . ASP B 1 184 ? 44.256 45.020 66.849 1.00 37.18 181 ASP B O 1
ATOM 4137 N N . ARG B 1 185 ? 42.310 45.871 67.538 1.00 35.45 182 ARG B N 1
ATOM 4138 C CA . ARG B 1 185 ? 42.682 45.802 68.941 1.00 34.35 182 ARG B CA 1
ATOM 4139 C C . ARG B 1 185 ? 43.021 44.375 69.395 1.00 34.04 182 ARG B C 1
ATOM 4140 O O . ARG B 1 185 ? 43.999 44.187 70.119 1.00 33.71 182 ARG B O 1
ATOM 4148 N N . THR B 1 186 ? 42.243 43.383 68.950 1.00 33.30 183 THR B N 1
ATOM 4149 C CA . THR B 1 186 ? 42.502 41.984 69.317 1.00 32.77 183 THR B CA 1
ATOM 4150 C C . THR B 1 186 ? 43.868 41.460 68.828 1.00 33.01 183 THR B C 1
ATOM 4151 O O . THR B 1 186 ? 44.637 40.881 69.613 1.00 32.30 183 THR B O 1
ATOM 4155 N N . ALA B 1 187 ? 44.168 41.690 67.553 1.00 33.04 184 ALA B N 1
ATOM 4156 C CA . ALA B 1 187 ? 45.465 41.330 66.985 1.00 33.30 184 ALA B CA 1
ATOM 4157 C C . ALA B 1 187 ? 46.642 41.913 67.788 1.00 33.89 184 ALA B C 1
ATOM 4158 O O . ALA B 1 187 ? 47.606 41.199 68.129 1.00 34.12 184 ALA B O 1
ATOM 4160 N N . GLU B 1 188 ? 46.559 43.207 68.091 1.00 33.98 185 GLU B N 1
ATOM 4161 C CA . GLU B 1 188 ? 47.598 43.895 68.836 1.00 34.34 185 GLU B CA 1
ATOM 4162 C C . GLU B 1 188 ? 47.771 43.238 70.205 1.00 33.95 185 GLU B C 1
ATOM 4163 O O . GLU B 1 188 ? 48.885 42.965 70.619 1.00 34.31 185 GLU B O 1
ATOM 4169 N N . VAL B 1 189 ? 46.662 42.985 70.898 1.00 34.04 186 VAL B N 1
ATOM 4170 C CA . VAL B 1 189 ? 46.665 42.248 72.168 1.00 33.92 186 VAL B CA 1
ATOM 4171 C C . VAL B 1 189 ? 47.335 40.869 72.043 1.00 33.46 186 VAL B C 1
ATOM 4172 O O . VAL B 1 189 ? 48.176 40.513 72.859 1.00 33.29 186 VAL B O 1
ATOM 4184 N N . ASN B 1 191 ? 49.508 39.684 69.768 1.00 32.71 188 ASN B N 1
ATOM 4185 C CA . ASN B 1 191 ? 50.961 39.702 69.490 1.00 32.20 188 ASN B CA 1
ATOM 4186 C C . ASN B 1 191 ? 51.776 40.038 70.732 1.00 31.96 188 ASN B C 1
ATOM 4187 O O . ASN B 1 191 ? 52.864 39.480 70.944 1.00 32.59 188 ASN B O 1
ATOM 4192 N N . ALA B 1 192 ? 51.247 40.916 71.575 1.00 30.77 189 ALA B N 1
ATOM 4193 C CA . ALA B 1 192 ? 51.924 41.196 72.827 1.00 30.20 189 ALA B CA 1
ATOM 4194 C C . ALA B 1 192 ? 51.855 40.020 73.798 1.00 29.73 189 ALA B C 1
ATOM 4195 O O . ALA B 1 192 ? 52.852 39.712 74.456 1.00 30.27 189 ALA B O 1
ATOM 4197 N N . TYR B 1 193 ? 50.684 39.392 73.921 1.00 28.36 190 TYR B N 1
ATOM 4198 C CA . TYR B 1 193 ? 50.554 38.195 74.725 1.00 27.31 190 TYR B CA 1
ATOM 4199 C C . TYR B 1 193 ? 51.475 37.072 74.245 1.00 27.76 190 TYR B C 1
ATOM 4200 O O . TYR B 1 193 ? 52.119 36.375 75.051 1.00 27.01 190 TYR B O 1
ATOM 4209 N N . LEU B 1 194 ? 51.512 36.883 72.931 1.00 27.97 191 LEU B N 1
ATOM 4210 C CA . LEU B 1 194 ? 52.317 35.830 72.365 1.00 29.03 191 LEU B CA 1
ATOM 4211 C C . LEU B 1 194 ? 53.812 36.090 72.576 1.00 30.55 191 LEU B C 1
ATOM 4212 O O . LEU B 1 194 ? 54.576 35.156 72.784 1.00 29.82 191 LEU B O 1
ATOM 4217 N N . GLU B 1 195 ? 54.201 37.366 72.515 1.00 32.87 192 GLU B N 1
ATOM 4218 C CA . GLU B 1 195 ? 55.548 37.832 72.863 1.00 35.03 192 GLU B CA 1
ATOM 4219 C C . GLU B 1 195 ? 55.871 37.464 74.317 1.00 34.98 192 GLU B C 1
ATOM 4220 O O . GLU B 1 195 ? 56.889 36.837 74.591 1.00 35.33 192 GLU B O 1
ATOM 4226 N N . GLU B 1 196 ? 54.998 37.815 75.251 1.00 35.24 193 GLU B N 1
ATOM 4227 C CA . GLU B 1 196 ? 55.228 37.419 76.623 1.00 35.91 193 GLU B CA 1
ATOM 4228 C C . GLU B 1 196 ? 55.429 35.927 76.686 1.00 35.98 193 GLU B C 1
ATOM 4229 O O . GLU B 1 196 ? 56.436 35.455 77.226 1.00 36.30 193 GLU B O 1
ATOM 4235 N N . ALA B 1 197 ? 54.456 35.185 76.156 1.00 35.55 194 ALA B N 1
ATOM 4236 C CA . ALA B 1 197 ? 54.419 33.754 76.386 1.00 35.92 194 ALA B CA 1
ATOM 4237 C C . ALA B 1 197 ? 55.719 33.079 75.914 1.00 35.87 194 ALA B C 1
ATOM 4238 O O . ALA B 1 197 ? 56.333 32.275 76.628 1.00 35.30 194 ALA B O 1
ATOM 4240 N N . ARG B 1 198 ? 56.156 33.469 74.733 1.00 35.92 195 ARG B N 1
ATOM 4241 C CA . ARG B 1 198 ? 57.333 32.910 74.142 1.00 37.09 195 ARG B CA 1
ATOM 4242 C C . ARG B 1 198 ? 58.557 33.221 74.998 1.00 37.89 195 ARG B C 1
ATOM 4243 O O . ARG B 1 198 ? 59.478 32.425 75.066 1.00 38.72 195 ARG B O 1
ATOM 4251 N N . ARG B 1 199 ? 58.529 34.340 75.707 1.00 38.94 196 ARG B N 1
ATOM 4252 C CA . ARG B 1 199 ? 59.618 34.705 76.594 1.00 39.65 196 ARG B CA 1
ATOM 4253 C C . ARG B 1 199 ? 59.549 33.905 77.883 1.00 39.35 196 ARG B C 1
ATOM 4254 O O . ARG B 1 199 ? 60.575 33.426 78.365 1.00 40.25 196 ARG B O 1
ATOM 4262 N N . ILE B 1 200 ? 58.356 33.753 78.446 1.00 38.59 197 ILE B N 1
ATOM 4263 C CA . ILE B 1 200 ? 58.217 32.994 79.680 1.00 37.79 197 ILE B CA 1
ATOM 4264 C C . ILE B 1 200 ? 58.589 31.519 79.495 1.00 38.11 197 ILE B C 1
ATOM 4265 O O . ILE B 1 200 ? 59.341 30.961 80.301 1.00 38.97 197 ILE B O 1
ATOM 4270 N N . LEU B 1 201 ? 58.071 30.892 78.437 1.00 38.05 198 LEU B N 1
ATOM 4271 C CA . LEU B 1 201 ? 58.321 29.466 78.152 1.00 37.00 198 LEU B CA 1
ATOM 4272 C C . LEU B 1 201 ? 59.788 29.191 77.858 1.00 37.29 198 LEU B C 1
ATOM 4273 O O . LEU B 1 201 ? 60.263 28.100 78.095 1.00 36.79 198 LEU B O 1
ATOM 4278 N N . SER B 1 202 ? 60.502 30.185 77.339 1.00 38.25 199 SER B N 1
ATOM 4279 C CA . SER B 1 202 ? 61.913 30.018 77.003 1.00 39.25 199 SER B CA 1
ATOM 4280 C C . SER B 1 202 ? 62.817 29.902 78.232 1.00 40.34 199 SER B C 1
ATOM 4281 O O . SER B 1 202 ? 63.824 29.199 78.189 1.00 40.64 199 SER B O 1
ATOM 4284 N N . ASP B 1 203 ? 62.429 30.559 79.324 1.00 41.31 200 ASP B N 1
ATOM 4285 C CA . ASP B 1 203 ? 63.240 30.647 80.541 1.00 42.36 200 ASP B CA 1
ATOM 4286 C C . ASP B 1 203 ? 62.703 29.728 81.637 1.00 42.49 200 ASP B C 1
ATOM 4287 O O . ASP B 1 203 ? 63.209 29.710 82.769 1.00 43.00 200 ASP B O 1
ATOM 4292 N N . HIS B 1 204 ? 61.689 28.942 81.301 1.00 42.30 201 HIS B N 1
ATOM 4293 C CA . HIS B 1 204 ? 61.068 28.062 82.281 1.00 42.06 201 HIS B CA 1
ATOM 4294 C C . HIS B 1 204 ? 61.979 26.867 82.633 1.00 42.12 201 HIS B C 1
ATOM 4295 O O . HIS B 1 204 ? 62.730 26.388 81.780 1.00 42.68 201 HIS B O 1
ATOM 4302 N N . ARG B 1 205 ? 61.919 26.416 83.890 1.00 41.64 202 ARG B N 1
ATOM 4303 C CA . ARG B 1 205 ? 62.732 25.300 84.385 1.00 41.33 202 ARG B CA 1
ATOM 4304 C C . ARG B 1 205 ? 62.521 24.053 83.542 1.00 40.34 202 ARG B C 1
ATOM 4305 O O . ARG B 1 205 ? 63.480 23.308 83.249 1.00 40.40 202 ARG B O 1
ATOM 4313 N N . VAL B 1 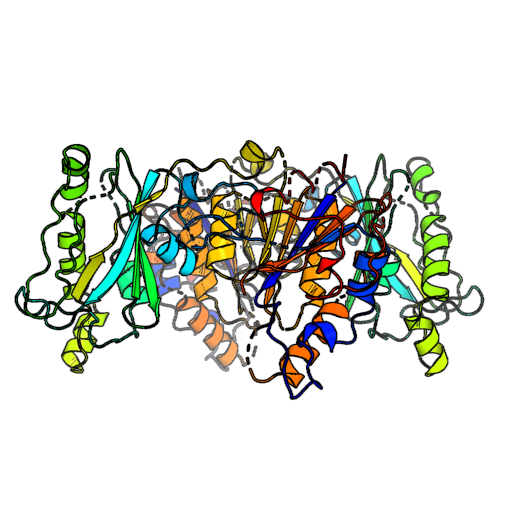206 ? 61.268 23.847 83.136 1.00 38.84 203 VAL B N 1
ATOM 4314 C CA . VAL B 1 206 ? 60.887 22.662 82.377 1.00 37.28 203 VAL B CA 1
ATOM 4315 C C . VAL B 1 206 ? 61.608 22.627 81.045 1.00 36.42 203 VAL B C 1
ATOM 4316 O O . VAL B 1 206 ? 62.199 21.617 80.695 1.00 36.73 203 VAL B O 1
ATOM 4320 N N . ASN B 1 207 ? 61.602 23.734 80.328 1.00 35.72 204 ASN B N 1
ATOM 4321 C CA . ASN B 1 207 ? 62.260 23.780 79.042 1.00 35.25 204 ASN B CA 1
ATOM 4322 C C . ASN B 1 207 ? 63.781 23.767 79.129 1.00 35.35 204 ASN B C 1
ATOM 4323 O O . ASN B 1 207 ? 64.453 23.328 78.192 1.00 34.58 204 ASN B O 1
ATOM 4328 N N . LYS B 1 208 ? 64.319 24.248 80.251 1.00 35.84 205 LYS B N 1
ATOM 4329 C CA . LYS B 1 208 ? 65.761 24.190 80.498 1.00 36.22 205 LYS B CA 1
ATOM 4330 C C . LYS B 1 208 ? 66.199 22.757 80.748 1.00 35.99 205 LYS B C 1
ATOM 4331 O O . LYS B 1 208 ? 67.170 22.295 80.159 1.00 35.15 205 LYS B O 1
ATOM 4337 N N . GLU B 1 209 ? 65.464 22.050 81.602 1.00 36.59 206 GLU B N 1
ATOM 4338 C CA . GLU B 1 209 ? 65.720 20.624 81.809 1.00 37.62 206 GLU B CA 1
ATOM 4339 C C . GLU B 1 209 ? 65.518 19.819 80.533 1.00 37.51 206 GLU B C 1
ATOM 4340 O O . GLU B 1 209 ? 66.289 18.894 80.279 1.00 37.91 206 GLU B O 1
ATOM 4346 N N . ARG B 1 210 ? 64.512 20.176 79.728 1.00 36.88 207 ARG B N 1
ATOM 4347 C CA . ARG B 1 210 ? 64.297 19.516 78.434 1.00 36.43 207 ARG B CA 1
ATOM 4348 C C . ARG B 1 210 ? 65.522 19.633 77.517 1.00 36.25 207 ARG B C 1
ATOM 4349 O O . ARG B 1 210 ? 66.038 18.607 77.044 1.00 36.14 207 ARG B O 1
ATOM 4357 N N . VAL B 1 211 ? 65.990 20.860 77.274 1.00 35.78 208 VAL B N 1
ATOM 4358 C CA . VAL B 1 211 ? 67.151 21.081 76.396 1.00 36.12 208 VAL B CA 1
ATOM 4359 C C . VAL B 1 211 ? 68.419 20.505 77.043 1.00 37.16 208 VAL B C 1
ATOM 4360 O O . VAL B 1 211 ? 69.346 20.080 76.360 1.00 37.69 208 VAL B O 1
ATOM 4364 N N . LYS B 1 212 ? 68.448 20.464 78.368 1.00 37.76 209 LYS B N 1
ATOM 4365 C CA . LYS B 1 212 ? 69.572 19.870 79.051 1.00 38.30 209 LYS B CA 1
ATOM 4366 C C . LYS B 1 212 ? 69.548 18.347 78.869 1.00 37.74 209 LYS B C 1
ATOM 4367 O O . LYS B 1 212 ? 70.593 17.725 78.682 1.00 37.93 209 LYS B O 1
ATOM 4373 N N . ASN B 1 213 ? 68.356 17.759 78.889 1.00 37.03 210 ASN B N 1
ATOM 4374 C CA . ASN B 1 213 ? 68.203 16.305 78.736 1.00 36.30 210 ASN B CA 1
ATOM 4375 C C . ASN B 1 213 ? 68.040 15.812 77.280 1.00 35.57 210 ASN B C 1
ATOM 4376 O O . ASN B 1 213 ? 67.685 14.667 77.060 1.00 35.46 210 ASN B O 1
ATOM 4381 N N . GLY B 1 214 ? 68.279 16.675 76.294 1.00 35.14 211 GLY B N 1
ATOM 4382 C CA . GLY B 1 214 ? 68.146 16.284 74.887 1.00 34.50 211 GLY B CA 1
ATOM 4383 C C . GLY B 1 214 ? 66.727 16.196 74.329 1.00 34.19 211 GLY B C 1
ATOM 4384 O O . GLY B 1 214 ? 66.506 15.653 73.259 1.00 34.36 211 GLY B O 1
ATOM 4385 N N . ARG B 1 215 ? 65.769 16.772 75.044 1.00 33.94 212 ARG B N 1
ATOM 4386 C CA . ARG B 1 215 ? 64.352 16.758 74.689 1.00 33.04 212 ARG B CA 1
ATOM 4387 C C . ARG B 1 215 ? 63.953 18.062 73.986 1.00 31.88 212 ARG B C 1
ATOM 4388 O O . ARG B 1 215 ? 64.577 19.087 74.208 1.00 32.34 212 ARG B O 1
ATOM 4396 N N . LEU B 1 216 ? 62.921 18.038 73.148 1.00 30.54 213 LEU B N 1
ATOM 4397 C CA . LEU B 1 216 ? 62.478 19.259 72.458 1.00 29.26 213 LEU B CA 1
ATOM 4398 C C . LEU B 1 216 ? 61.674 20.164 73.393 1.00 28.44 213 LEU B C 1
ATOM 4399 O O . LEU B 1 216 ? 60.782 19.671 74.093 1.00 29.14 213 LEU B O 1
ATOM 4404 N N . PRO B 1 217 ? 61.998 21.470 73.441 1.00 27.43 214 PRO B N 1
ATOM 4405 C CA . PRO B 1 217 ? 61.266 22.383 74.356 1.00 26.77 214 PRO B CA 1
ATOM 4406 C C . PRO B 1 217 ? 59.997 22.990 73.752 1.00 26.34 214 PRO B C 1
ATOM 4407 O O . PRO B 1 217 ? 59.997 23.428 72.585 1.00 25.93 214 PRO B O 1
ATOM 4411 N N . GLY B 1 218 ? 58.920 23.005 74.541 1.00 25.79 215 GLY B N 1
ATOM 4412 C CA . GLY B 1 218 ? 57.707 23.757 74.193 1.00 24.25 215 GLY B CA 1
ATOM 4413 C C . GLY B 1 218 ? 57.939 25.223 74.533 1.00 24.34 215 GLY B C 1
ATOM 4414 O O . GLY B 1 218 ? 57.503 25.716 75.588 1.00 23.76 215 GLY B O 1
ATOM 4415 N N . ASN B 1 219 ? 58.644 25.933 73.659 1.00 23.69 216 ASN B N 1
ATOM 4416 C CA . ASN B 1 219 ? 58.986 27.311 73.976 1.00 23.99 216 ASN B CA 1
ATOM 4417 C C . ASN B 1 219 ? 58.173 28.344 73.169 1.00 23.97 216 ASN B C 1
ATOM 4418 O O . ASN B 1 219 ? 58.474 29.550 73.159 1.00 23.90 216 ASN B O 1
ATOM 4423 N N . GLU B 1 220 ? 57.134 27.842 72.512 1.00 23.56 217 GLU B N 1
ATOM 4424 C CA . GLU B 1 220 ? 56.251 28.635 71.667 1.00 23.16 217 GLU B CA 1
ATOM 4425 C C . GLU B 1 220 ? 54.870 28.077 71.868 1.00 21.96 217 GLU B C 1
ATOM 4426 O O . GLU B 1 220 ? 54.713 26.876 71.969 1.00 22.04 217 GLU B O 1
ATOM 4432 N N . LEU B 1 221 ? 53.863 28.922 71.934 1.00 21.42 218 LEU B N 1
ATOM 4433 C CA . LEU B 1 221 ? 52.501 28.402 71.883 1.00 21.71 218 LEU B CA 1
ATOM 4434 C C . LEU B 1 221 ? 51.913 28.810 70.526 1.00 22.16 218 LEU B C 1
ATOM 4435 O O . LEU B 1 221 ? 51.706 30.008 70.260 1.00 22.30 218 LEU B O 1
ATOM 4440 N N . LEU B 1 222 ? 51.697 27.840 69.650 1.00 22.32 219 LEU B N 1
ATOM 4441 C CA . LEU B 1 222 ? 51.146 28.191 68.343 1.00 22.99 219 LEU B CA 1
ATOM 4442 C C . LEU B 1 222 ? 49.647 28.130 68.454 1.00 23.19 219 LEU B C 1
ATOM 4443 O O . LEU B 1 222 ? 49.069 27.156 68.976 1.00 23.32 219 LEU B O 1
ATOM 4448 N N . VAL B 1 223 ? 49.038 29.180 67.934 1.00 23.18 220 VAL B N 1
ATOM 4449 C CA . VAL B 1 223 ? 47.674 29.508 68.219 1.00 23.31 220 VAL B CA 1
ATOM 4450 C C . VAL B 1 223 ? 46.950 29.470 66.897 1.00 24.12 220 VAL B C 1
ATOM 4451 O O . VAL B 1 223 ? 47.512 29.823 65.874 1.00 24.65 220 VAL B O 1
ATOM 4455 N N . ARG B 1 224 ? 45.716 29.013 66.899 1.00 25.32 221 ARG B N 1
ATOM 4456 C CA . ARG B 1 224 ? 44.942 28.939 65.656 1.00 26.59 221 ARG B CA 1
ATOM 4457 C C . ARG B 1 224 ? 43.452 28.762 65.939 1.00 27.05 221 ARG B C 1
ATOM 4458 O O . ARG B 1 224 ? 43.063 28.456 67.072 1.00 26.09 221 ARG B O 1
ATOM 4466 N N . SER B 1 225 ? 42.651 28.926 64.877 1.00 28.03 222 SER B N 1
ATOM 4467 C CA . SER B 1 225 ? 41.209 28.680 64.895 1.00 28.79 222 SER B CA 1
ATOM 4468 C C . SER B 1 225 ? 40.526 29.555 65.939 1.00 29.13 222 SER B C 1
ATOM 4469 O O . SER B 1 225 ? 39.913 29.058 66.883 1.00 29.60 222 SER B O 1
ATOM 4472 N N . ALA B 1 226 ? 40.648 30.864 65.760 1.00 29.36 223 ALA B N 1
ATOM 4473 C CA . ALA B 1 226 ? 40.082 31.820 66.688 1.00 29.56 223 ALA B CA 1
ATOM 4474 C C . ALA B 1 226 ? 38.557 31.764 66.611 1.00 30.08 223 ALA B C 1
ATOM 4475 O O . ALA B 1 226 ? 37.973 31.826 65.517 1.00 30.40 223 ALA B O 1
ATOM 4477 N N . GLY B 1 227 ? 37.927 31.631 67.778 1.00 29.93 224 GLY B N 1
ATOM 4478 C CA . GLY B 1 227 ? 36.488 31.632 67.892 1.00 29.83 224 GLY B CA 1
ATOM 4479 C C . GLY B 1 227 ? 36.014 32.513 69.026 1.00 30.35 224 GLY B C 1
ATOM 4480 O O . GLY B 1 227 ? 36.417 32.319 70.180 1.00 30.27 224 GLY B O 1
ATOM 4481 N N . LYS B 1 228 ? 35.167 33.495 68.708 1.00 30.18 225 LYS B N 1
ATOM 4482 C CA . LYS B 1 228 ? 34.486 34.246 69.746 1.00 30.09 225 LYS B CA 1
ATOM 4483 C C . LYS B 1 228 ? 33.217 33.462 70.137 1.00 30.58 225 LYS B C 1
ATOM 4484 O O . LYS B 1 228 ? 32.378 33.162 69.279 1.00 30.60 225 LYS B O 1
ATOM 4490 N N . VAL B 1 229 ? 33.094 33.101 71.414 1.00 30.66 226 VAL B N 1
ATOM 4491 C CA . VAL B 1 229 ? 31.896 32.396 71.867 1.00 31.54 226 VAL B CA 1
ATOM 4492 C C . VAL B 1 229 ? 30.709 33.359 71.868 1.00 32.05 226 VAL B C 1
ATOM 4493 O O . VAL B 1 229 ? 30.734 34.386 72.569 1.00 31.73 226 VAL B O 1
ATOM 4497 N N . PRO B 1 230 ? 29.685 33.039 71.045 1.00 32.50 227 PRO B N 1
ATOM 4498 C CA . PRO B 1 230 ? 28.561 33.917 70.723 1.00 32.44 227 PRO B CA 1
ATOM 4499 C C . PRO B 1 230 ? 27.616 34.084 71.900 1.00 32.41 227 PRO B C 1
ATOM 4500 O O . PRO B 1 230 ? 27.871 33.560 72.989 1.00 32.08 227 PRO B O 1
ATOM 4504 N N . ALA B 1 231 ? 26.554 34.847 71.670 1.00 32.24 228 ALA B N 1
ATOM 4505 C CA . ALA B 1 231 ? 25.455 34.944 72.605 1.00 32.53 228 ALA B CA 1
ATOM 4506 C C . ALA B 1 231 ? 24.854 33.557 72.809 1.00 32.07 228 ALA B C 1
ATOM 4507 O O . ALA B 1 231 ? 24.298 32.993 71.861 1.00 32.46 228 ALA B O 1
ATOM 4509 N N . ILE B 1 232 ? 24.977 32.998 74.012 1.00 30.86 229 ILE B N 1
ATOM 4510 C CA . ILE B 1 232 ? 24.280 31.753 74.289 1.00 30.62 229 ILE B CA 1
ATOM 4511 C C . ILE B 1 232 ? 23.431 31.923 75.542 1.00 29.74 229 ILE B C 1
ATOM 4512 O O . ILE B 1 232 ? 23.951 32.084 76.656 1.00 29.73 229 ILE B O 1
ATOM 4517 N N . PRO B 1 233 ? 22.112 31.937 75.358 1.00 28.25 230 PRO B N 1
ATOM 4518 C CA . PRO B 1 233 ? 21.259 32.078 76.505 1.00 27.65 230 PRO B CA 1
ATOM 4519 C C . PRO B 1 233 ? 21.460 30.884 77.443 1.00 27.19 230 PRO B C 1
ATOM 4520 O O . PRO B 1 233 ? 21.677 29.748 76.978 1.00 26.97 230 PRO B O 1
ATOM 4524 N N . SER B 1 234 ? 21.444 31.156 78.747 1.00 25.88 231 SER B N 1
ATOM 4525 C CA . SER B 1 234 ? 21.516 30.107 79.726 1.00 25.27 231 SER B CA 1
ATOM 4526 C C . SER B 1 234 ? 20.293 29.165 79.620 1.00 25.64 231 SER B C 1
ATOM 4527 O O . SER B 1 234 ? 19.207 29.516 79.128 1.00 25.28 231 SER B O 1
ATOM 4530 N N . PHE B 1 235 ? 20.498 27.955 80.083 1.00 25.06 232 PHE B N 1
ATOM 4531 C CA . PHE B 1 235 ? 19.474 26.982 80.066 1.00 25.26 232 PHE B CA 1
ATOM 4532 C C . PHE B 1 235 ? 18.153 27.587 80.521 1.00 26.15 232 PHE B C 1
ATOM 4533 O O . PHE B 1 235 ? 17.127 27.419 79.822 1.00 26.14 232 PHE B O 1
ATOM 4541 N N . THR B 1 236 ? 18.164 28.280 81.674 1.00 26.47 233 THR B N 1
ATOM 4542 C CA . THR B 1 236 ? 16.925 28.875 82.207 1.00 26.98 233 THR B CA 1
ATOM 4543 C C . THR B 1 236 ? 16.365 29.939 81.235 1.00 27.30 233 THR B C 1
ATOM 4544 O O . THR B 1 236 ? 15.167 29.960 80.950 1.00 27.14 233 THR B O 1
ATOM 4548 N N . GLU B 1 237 ? 17.234 30.783 80.691 1.00 27.69 234 GLU B N 1
ATOM 4549 C CA . GLU B 1 237 ? 16.800 31.688 79.622 1.00 28.68 234 GLU B CA 1
ATOM 4550 C C . GLU B 1 237 ? 16.202 30.953 78.426 1.00 28.27 234 GLU B C 1
ATOM 4551 O O . GLU B 1 237 ? 15.242 31.405 77.827 1.00 28.34 234 GLU B O 1
ATOM 4557 N N . LYS B 1 238 ? 16.752 29.804 78.087 1.00 28.62 235 LYS B N 1
ATOM 4558 C CA . LYS B 1 238 ? 16.322 29.138 76.886 1.00 29.44 235 LYS B CA 1
ATOM 4559 C C . LYS B 1 238 ? 15.046 28.311 77.069 1.00 29.76 235 LYS B C 1
ATOM 4560 O O . LYS B 1 238 ? 14.227 28.246 76.175 1.00 30.00 235 LYS B O 1
ATOM 4566 N N . ASN B 1 239 ? 14.871 27.706 78.233 1.00 29.93 236 ASN B N 1
ATOM 4567 C CA . ASN B 1 239 ? 13.873 26.671 78.388 1.00 30.39 236 ASN B CA 1
ATOM 4568 C C . ASN B 1 239 ? 12.975 26.942 79.554 1.00 30.59 236 ASN B C 1
ATOM 4569 O O . ASN B 1 239 ? 12.005 26.210 79.790 1.00 29.87 236 ASN B O 1
ATOM 4574 N N . ARG B 1 240 ? 13.296 28.013 80.274 1.00 31.11 237 ARG B N 1
ATOM 4575 C CA . ARG B 1 240 ? 12.441 28.479 81.353 1.00 31.79 237 ARG B CA 1
ATOM 4576 C C . ARG B 1 240 ? 12.305 27.426 82.433 1.00 31.34 237 ARG B C 1
ATOM 4577 O O . ARG B 1 240 ? 11.210 27.175 82.942 1.00 30.90 237 ARG B O 1
ATOM 4593 N N . LYS B 1 242 ? 14.865 25.170 85.642 1.00 31.45 239 LYS B N 1
ATOM 4594 C CA . LYS B 1 242 ? 16.115 25.016 86.384 1.00 31.54 239 LYS B CA 1
ATOM 4595 C C . LYS B 1 242 ? 16.746 23.684 85.971 1.00 30.76 239 LYS B C 1
ATOM 4596 O O . LYS B 1 242 ? 16.120 22.638 86.106 1.00 29.94 239 LYS B O 1
ATOM 4602 N N . GLY B 1 243 ? 17.962 23.736 85.436 1.00 30.36 240 GLY B N 1
ATOM 4603 C CA . GLY B 1 243 ? 18.610 22.533 84.918 1.00 30.39 240 GLY B CA 1
ATOM 4604 C C . GLY B 1 243 ? 19.791 21.999 85.715 1.00 30.20 240 GLY B C 1
ATOM 4605 O O . GLY B 1 243 ? 20.446 22.727 86.459 1.00 30.67 240 GLY B O 1
ATOM 4606 N N . ALA B 1 244 ? 20.068 20.718 85.544 1.00 29.85 241 ALA B N 1
ATOM 4607 C CA . ALA B 1 244 ? 21.240 20.095 86.142 1.00 29.78 241 ALA B CA 1
ATOM 4608 C C . ALA B 1 244 ? 21.755 19.050 85.169 1.00 30.05 241 ALA B C 1
ATOM 4609 O O . ALA B 1 244 ? 21.027 18.669 84.260 1.00 29.79 241 ALA B O 1
ATOM 4611 N N . CYS B 1 245 ? 23.001 18.610 85.370 1.00 30.35 242 CYS B N 1
ATOM 4612 C CA . CYS B 1 245 ? 23.661 17.580 84.563 1.00 30.70 242 CYS B CA 1
ATOM 4613 C C . CYS B 1 245 ? 24.385 16.596 85.471 1.00 31.00 242 CYS B C 1
ATOM 4614 O O . CYS B 1 245 ? 25.124 16.980 86.374 1.00 31.20 242 CYS B O 1
ATOM 4617 N N . VAL B 1 246 ? 24.158 15.316 85.255 1.00 31.38 243 VAL B N 1
ATOM 4618 C CA . VAL B 1 246 ? 24.954 14.320 85.929 1.00 31.40 243 VAL B CA 1
ATOM 4619 C C . VAL B 1 246 ? 25.811 13.790 84.809 1.00 31.73 243 VAL B C 1
ATOM 4620 O O . VAL B 1 246 ? 25.455 12.844 84.114 1.00 32.15 243 VAL B O 1
ATOM 4624 N N . VAL B 1 247 ? 26.932 14.464 84.615 1.00 31.99 244 VAL B N 1
ATOM 4625 C CA . VAL B 1 247 ? 27.819 14.206 83.516 1.00 32.51 244 VAL B CA 1
ATOM 4626 C C . VAL B 1 247 ? 29.255 14.080 84.058 1.00 33.54 244 VAL B C 1
ATOM 4627 O O . VAL B 1 247 ? 29.571 14.604 85.138 1.00 33.74 244 VAL B O 1
ATOM 4631 N N . GLY B 1 248 ? 30.117 13.345 83.356 1.00 34.07 245 GLY B N 1
ATOM 4632 C CA . GLY B 1 248 ? 31.487 13.179 83.841 1.00 34.72 245 GLY B CA 1
ATOM 4633 C C . GLY B 1 248 ? 32.515 13.608 82.819 1.00 35.39 245 GLY B C 1
ATOM 4634 O O . GLY B 1 248 ? 33.523 14.225 83.148 1.00 34.64 245 GLY B O 1
ATOM 4635 N N . SER B 1 249 ? 32.255 13.255 81.571 1.00 36.19 246 SER B N 1
ATOM 4636 C CA . SER B 1 249 ? 33.068 13.714 80.479 1.00 37.91 246 SER B CA 1
ATOM 4637 C C . SER B 1 249 ? 33.298 15.224 80.614 1.00 38.46 246 SER B C 1
ATOM 4638 O O . SER B 1 249 ? 32.367 15.948 80.934 1.00 38.71 246 SER B O 1
ATOM 4641 N N . PRO B 1 250 ? 34.545 15.695 80.391 1.00 39.10 247 PRO B N 1
ATOM 4642 C CA . PRO B 1 250 ? 34.844 17.129 80.585 1.00 39.11 247 PRO B CA 1
ATOM 4643 C C . PRO B 1 250 ? 34.227 18.080 79.565 1.00 38.90 247 PRO B C 1
ATOM 4644 O O . PRO B 1 250 ? 33.969 19.235 79.915 1.00 38.67 247 PRO B O 1
ATOM 4648 N N . TRP B 1 251 ? 33.972 17.636 78.338 1.00 38.98 248 TRP B N 1
ATOM 4649 C CA . TRP B 1 251 ? 33.324 18.564 77.397 1.00 39.82 248 TRP B CA 1
ATOM 4650 C C . TRP B 1 251 ? 31.830 18.864 77.752 1.00 38.93 248 TRP B C 1
ATOM 4651 O O . TRP B 1 251 ? 31.468 20.026 77.868 1.00 39.05 248 TRP B O 1
ATOM 4662 N N . LEU B 1 252 ? 30.978 17.854 77.932 1.00 38.14 249 LEU B N 1
ATOM 4663 C CA . LEU B 1 252 ? 29.725 18.089 78.663 1.00 38.10 249 LEU B CA 1
ATOM 4664 C C . LEU B 1 252 ? 30.268 18.582 79.967 1.00 37.80 249 LEU B C 1
ATOM 4665 O O . LEU B 1 252 ? 31.427 18.333 80.221 1.00 38.51 249 LEU B O 1
ATOM 4670 N N . LYS B 1 253 ? 29.521 19.273 80.814 1.00 36.98 250 LYS B N 1
ATOM 4671 C CA . LYS B 1 253 ? 30.191 19.707 82.037 1.00 36.66 250 LYS B CA 1
ATOM 4672 C C . LYS B 1 253 ? 30.819 21.048 81.728 1.00 35.78 250 LYS B C 1
ATOM 4673 O O . LYS B 1 253 ? 30.653 21.996 82.477 1.00 36.59 250 LYS B O 1
ATOM 4679 N N . GLY B 1 254 ? 31.566 21.118 80.633 1.00 34.77 251 GLY B N 1
ATOM 4680 C CA . GLY B 1 254 ? 31.876 22.389 80.030 1.00 33.86 251 GLY B CA 1
ATOM 4681 C C . GLY B 1 254 ? 30.578 23.016 79.548 1.00 33.49 251 GLY B C 1
ATOM 4682 O O . GLY B 1 254 ? 30.174 24.104 80.016 1.00 33.24 251 GLY B O 1
ATOM 4683 N N . LEU B 1 255 ? 29.911 22.304 78.638 1.00 33.02 252 LEU B N 1
ATOM 4684 C CA . LEU B 1 255 ? 28.656 22.751 78.057 1.00 32.51 252 LEU B CA 1
ATOM 4685 C C . LEU B 1 255 ? 27.720 23.129 79.173 1.00 32.26 252 LEU B C 1
ATOM 4686 O O . LEU B 1 255 ? 27.180 24.223 79.200 1.00 32.39 252 LEU B O 1
ATOM 4691 N N . CYS B 1 256 ? 27.565 22.235 80.129 1.00 32.20 253 CYS B N 1
ATOM 4692 C CA . CYS B 1 256 ? 26.571 22.445 81.159 1.00 32.50 253 CYS B CA 1
ATOM 4693 C C . CYS B 1 256 ? 26.908 23.657 82.013 1.00 32.96 253 CYS B C 1
ATOM 4694 O O . CYS B 1 256 ? 26.012 24.341 82.487 1.00 32.59 253 CYS B O 1
ATOM 4697 N N . ARG B 1 257 ? 28.198 23.930 82.196 1.00 33.97 254 ARG B N 1
ATOM 4698 C CA . ARG B 1 257 ? 28.626 25.099 82.964 1.00 35.11 254 ARG B CA 1
ATOM 4699 C C . ARG B 1 257 ? 28.365 26.375 82.165 1.00 34.47 254 ARG B C 1
ATOM 4700 O O . ARG B 1 257 ? 27.883 27.357 82.715 1.00 34.37 254 ARG B O 1
ATOM 4708 N N . LEU B 1 258 ? 28.713 26.344 80.877 1.00 33.96 255 LEU B N 1
ATOM 4709 C CA . LEU B 1 258 ? 28.372 27.408 79.914 1.00 33.79 255 LEU B CA 1
ATOM 4710 C C . LEU B 1 258 ? 26.865 27.810 79.852 1.00 34.01 255 LEU B C 1
ATOM 4711 O O . LEU B 1 258 ? 26.550 28.995 79.765 1.00 33.80 255 LEU B O 1
ATOM 4716 N N . LEU B 1 259 ? 25.958 26.824 79.880 1.00 33.84 256 LEU B N 1
ATOM 4717 C CA . LEU B 1 259 ? 24.529 27.072 79.936 1.00 33.48 256 LEU B CA 1
ATOM 4718 C C . LEU B 1 259 ? 24.082 27.272 81.381 1.00 34.03 256 LEU B C 1
ATOM 4719 O O . LEU B 1 259 ? 22.890 27.254 81.669 1.00 33.74 256 LEU B O 1
ATOM 4724 N N . ARG B 1 260 ? 25.046 27.451 82.284 1.00 34.78 257 ARG B N 1
ATOM 4725 C CA . ARG B 1 260 ? 24.785 27.763 83.702 1.00 36.15 257 ARG B CA 1
ATOM 4726 C C . ARG B 1 260 ? 23.847 26.779 84.391 1.00 35.81 257 ARG B C 1
ATOM 4727 O O . ARG B 1 260 ? 23.029 27.154 85.214 1.00 36.04 257 ARG B O 1
ATOM 4743 N N . ASP B 1 262 ? 23.546 23.454 86.964 1.00 37.93 259 ASP B N 1
ATOM 4744 C CA . ASP B 1 262 ? 24.271 22.756 88.043 1.00 38.43 259 ASP B CA 1
ATOM 4745 C C . ASP B 1 262 ? 24.900 21.441 87.588 1.00 38.64 259 ASP B C 1
ATOM 4746 O O . ASP B 1 262 ? 24.219 20.531 87.131 1.00 38.53 259 ASP B O 1
ATOM 4751 N N . VAL B 1 263 ? 26.214 21.351 87.699 1.00 39.40 260 VAL B N 1
ATOM 4752 C CA . VAL B 1 263 ? 26.938 20.165 87.268 1.00 40.37 260 VAL B CA 1
ATOM 4753 C C . VAL B 1 263 ? 27.230 19.217 88.449 1.00 41.31 260 VAL B C 1
ATOM 4754 O O . VAL B 1 263 ? 27.698 19.643 89.480 1.00 41.33 260 VAL B O 1
ATOM 4758 N N . PHE B 1 264 ? 26.926 17.934 88.302 1.00 42.84 261 PHE B N 1
ATOM 4759 C CA . PHE B 1 264 ? 27.243 16.963 89.344 1.00 44.41 261 PHE B CA 1
ATOM 4760 C C . PHE B 1 264 ? 28.005 15.784 88.738 1.00 45.97 261 PHE B C 1
ATOM 4761 O O . PHE B 1 264 ? 27.431 15.004 87.994 1.00 46.48 261 PHE B O 1
ATOM 4769 N N . ASP B 1 265 ? 29.296 15.667 89.047 1.00 47.80 262 ASP B N 1
ATOM 4770 C CA . ASP B 1 265 ? 30.096 14.520 88.617 1.00 49.64 262 ASP B CA 1
ATOM 4771 C C . ASP B 1 265 ? 30.148 13.430 89.707 1.00 50.44 262 ASP B C 1
ATOM 4772 O O . ASP B 1 265 ? 30.953 13.519 90.638 1.00 50.60 262 ASP B O 1
ATOM 4777 N N . VAL B 1 266 ? 29.300 12.408 89.575 1.00 51.26 263 VAL B N 1
ATOM 4778 C CA . VAL B 1 266 ? 29.273 11.300 90.520 1.00 52.21 263 VAL B CA 1
ATOM 4779 C C . VAL B 1 266 ? 30.551 10.487 90.387 1.00 53.12 263 VAL B C 1
ATOM 4780 O O . VAL B 1 266 ? 30.966 10.183 89.265 1.00 52.77 263 VAL B O 1
ATOM 4784 N N . PRO B 1 267 ? 31.183 10.148 91.536 1.00 54.35 264 PRO B N 1
ATOM 4785 C CA . PRO B 1 267 ? 32.491 9.466 91.591 1.00 55.23 264 PRO B CA 1
ATOM 4786 C C . PRO B 1 267 ? 32.523 8.030 91.055 1.00 56.07 264 PRO B C 1
ATOM 4787 O O . PRO B 1 267 ? 31.550 7.276 91.184 1.00 55.91 264 PRO B O 1
ATOM 4791 N N . GLY B 1 268 ? 33.658 7.676 90.458 1.00 57.17 265 GLY B N 1
ATOM 4792 C CA . GLY B 1 268 ? 33.948 6.300 90.089 1.00 58.43 265 GLY B CA 1
ATOM 4793 C C . GLY B 1 268 ? 33.124 5.793 88.926 1.00 59.49 265 GLY B C 1
ATOM 4794 O O . GLY B 1 268 ? 32.463 4.747 89.033 1.00 59.97 265 GLY B O 1
ATOM 4795 N N . ALA B 1 269 ? 33.166 6.537 87.816 1.00 60.14 266 ALA B N 1
ATOM 4796 C CA . ALA B 1 269 ? 32.554 6.118 86.548 1.00 60.26 266 ALA B CA 1
ATOM 4797 C C . ALA B 1 269 ? 33.592 6.013 85.413 1.00 60.33 266 ALA B C 1
ATOM 4798 O O . ALA B 1 269 ? 34.522 5.195 85.458 1.00 59.90 266 ALA B O 1
ATOM 4800 N N . VAL B 1 273 ? 32.943 2.602 78.561 1.00 62.55 270 VAL B N 1
ATOM 4801 C CA . VAL B 1 273 ? 33.561 1.911 79.707 1.00 62.43 270 VAL B CA 1
ATOM 4802 C C . VAL B 1 273 ? 33.556 2.738 81.026 1.00 62.24 270 VAL B C 1
ATOM 4803 O O . VAL B 1 273 ? 34.533 3.450 81.344 1.00 62.17 270 VAL B O 1
ATOM 4805 N N . GLY B 1 274 ? 32.437 2.643 81.762 1.00 61.57 271 GLY B N 1
ATOM 4806 C CA . GLY B 1 274 ? 32.253 3.258 83.106 1.00 60.50 271 GLY B CA 1
ATOM 4807 C C . GLY B 1 274 ? 31.673 2.231 84.085 1.00 59.66 271 GLY B C 1
ATOM 4808 O O . GLY B 1 274 ? 31.406 1.083 83.680 1.00 60.39 271 GLY B O 1
ATOM 4809 N N . SER B 1 275 ? 31.473 2.590 85.359 1.00 58.03 272 SER B N 1
ATOM 4810 C CA . SER B 1 275 ? 30.997 1.559 86.321 1.00 56.34 272 SER B CA 1
ATOM 4811 C C . SER B 1 275 ? 29.990 1.951 87.410 1.00 54.78 272 SER B C 1
ATOM 4812 O O . SER B 1 275 ? 29.137 1.126 87.778 1.00 54.64 272 SER B O 1
ATOM 4815 N N . ASN B 1 276 ? 30.078 3.167 87.943 1.00 52.24 273 ASN B N 1
ATOM 4816 C CA . ASN B 1 276 ? 29.041 3.563 88.885 1.00 50.42 273 ASN B CA 1
ATOM 4817 C C . ASN B 1 276 ? 27.855 4.274 88.203 1.00 48.68 273 ASN B C 1
ATOM 4818 O O . ASN B 1 276 ? 27.490 5.421 88.524 1.00 48.55 273 ASN B O 1
ATOM 4823 N N . TYR B 1 277 ? 27.247 3.546 87.272 1.00 45.76 274 TYR B N 1
ATOM 4824 C CA . TYR B 1 277 ? 26.006 3.954 86.665 1.00 43.14 274 TYR B CA 1
ATOM 4825 C C . TYR B 1 277 ? 24.936 4.118 87.712 1.00 41.87 274 TYR B C 1
ATOM 4826 O O . TYR B 1 277 ? 24.020 4.897 87.532 1.00 42.05 274 TYR B O 1
ATOM 4835 N N . ARG B 1 278 ? 25.040 3.373 88.802 1.00 40.25 275 ARG B N 1
ATOM 4836 C CA . ARG B 1 278 ? 24.024 3.433 89.841 1.00 39.16 275 ARG B CA 1
ATOM 4837 C C . ARG B 1 278 ? 24.002 4.765 90.571 1.00 37.53 275 ARG B C 1
ATOM 4838 O O . ARG B 1 278 ? 22.938 5.276 90.873 1.00 37.02 275 ARG B O 1
ATOM 4846 N N . GLY B 1 279 ? 25.175 5.320 90.852 1.00 36.45 276 GLY B N 1
ATOM 4847 C CA . GLY B 1 279 ? 25.269 6.553 91.640 1.00 35.73 276 GLY B CA 1
ATOM 4848 C C . GLY B 1 279 ? 24.783 7.756 90.840 1.00 35.06 276 GLY B C 1
ATOM 4849 O O . GLY B 1 279 ? 24.408 8.807 91.381 1.00 34.61 276 GLY B O 1
ATOM 4850 N N . LYS B 1 280 ? 24.796 7.567 89.527 1.00 34.00 277 LYS B N 1
ATOM 4851 C CA . LYS B 1 280 ? 24.401 8.568 88.590 1.00 32.46 277 LYS B CA 1
ATOM 4852 C C . LYS B 1 280 ? 22.893 8.622 88.492 1.00 32.26 277 LYS B C 1
ATOM 4853 O O . LYS B 1 280 ? 22.293 9.709 88.578 1.00 32.44 277 LYS B O 1
ATOM 4859 N N . ILE B 1 281 ? 22.286 7.456 88.313 1.00 31.47 278 ILE B N 1
ATOM 4860 C CA . ILE B 1 281 ? 20.845 7.366 88.186 1.00 31.19 278 ILE B CA 1
ATOM 4861 C C . ILE B 1 281 ? 20.215 7.806 89.493 1.00 32.07 278 ILE B C 1
ATOM 4862 O O . ILE B 1 281 ? 19.250 8.563 89.495 1.00 31.82 278 ILE B O 1
ATOM 4867 N N . GLU B 1 282 ? 20.797 7.337 90.596 1.00 32.89 279 GLU B N 1
ATOM 4868 C CA . GLU B 1 282 ? 20.324 7.636 91.938 1.00 33.86 279 GLU B CA 1
ATOM 4869 C C . GLU B 1 282 ? 20.452 9.121 92.226 1.00 33.42 279 GLU B C 1
ATOM 4870 O O . GLU B 1 282 ? 19.605 9.719 92.894 1.00 33.40 279 GLU B O 1
ATOM 4876 N N . LYS B 1 283 ? 21.542 9.690 91.730 1.00 33.21 280 LYS B N 1
ATOM 4877 C CA . LYS B 1 283 ? 21.801 11.108 91.852 1.00 33.03 280 LYS B CA 1
ATOM 4878 C C . LYS B 1 283 ? 20.743 11.872 91.071 1.00 32.46 280 LYS B C 1
ATOM 4879 O O . LYS B 1 283 ? 20.089 12.752 91.640 1.00 33.45 280 LYS B O 1
ATOM 4885 N N . ALA B 1 284 ? 20.550 11.531 89.794 1.00 30.90 281 ALA B N 1
ATOM 4886 C CA . ALA B 1 284 ? 19.475 12.150 89.009 1.00 29.70 281 ALA B CA 1
ATOM 4887 C C . ALA B 1 284 ? 18.162 12.058 89.771 1.00 29.07 281 ALA B C 1
ATOM 4888 O O . ALA B 1 284 ? 17.362 12.991 89.736 1.00 28.57 281 ALA B O 1
ATOM 4890 N N . VAL B 1 285 ? 17.945 10.955 90.482 1.00 28.46 282 VAL B N 1
ATOM 4891 C CA . VAL B 1 285 ? 16.674 10.809 91.181 1.00 28.61 282 VAL B CA 1
ATOM 4892 C C . VAL B 1 285 ? 16.551 11.882 92.251 1.00 28.58 282 VAL B C 1
ATOM 4893 O O . VAL B 1 285 ? 15.558 12.585 92.273 1.00 28.07 282 VAL B O 1
ATOM 4897 N N . ASP B 1 286 ? 17.574 12.020 93.092 1.00 28.78 283 ASP B N 1
ATOM 4898 C CA . ASP B 1 286 ? 17.616 13.067 94.106 1.00 29.20 283 ASP B CA 1
ATOM 4899 C C . ASP B 1 286 ? 17.337 14.412 93.481 1.00 28.87 283 ASP B C 1
ATOM 4900 O O . ASP B 1 286 ? 16.545 15.189 94.038 1.00 29.04 283 ASP B O 1
ATOM 4905 N N . LEU B 1 287 ? 18.012 14.693 92.358 1.00 27.73 284 LEU B N 1
ATOM 4906 C CA . LEU B 1 287 ? 17.916 15.993 91.708 1.00 27.85 284 LEU B CA 1
ATOM 4907 C C . LEU B 1 287 ? 16.483 16.436 91.310 1.00 28.89 284 LEU B C 1
ATOM 4908 O O . LEU B 1 287 ? 16.222 17.637 91.211 1.00 29.07 284 LEU B O 1
ATOM 4913 N N . THR B 1 288 ? 15.544 15.494 91.154 1.00 29.60 285 THR B N 1
ATOM 4914 C CA . THR B 1 288 ? 14.170 15.858 90.780 1.00 30.54 285 THR B CA 1
ATOM 4915 C C . THR B 1 288 ? 13.392 16.534 91.917 1.00 31.74 285 THR B C 1
ATOM 4916 O O . THR B 1 288 ? 12.285 17.074 91.714 1.00 31.08 285 THR B O 1
ATOM 4920 N N . SER B 1 289 ? 13.950 16.446 93.124 1.00 33.02 286 SER B N 1
ATOM 4921 C CA . SER B 1 289 ? 13.413 17.161 94.264 1.00 34.48 286 SER B CA 1
ATOM 4922 C C . SER B 1 289 ? 13.872 18.621 94.219 1.00 34.75 286 SER B C 1
ATOM 4923 O O . SER B 1 289 ? 13.146 19.499 94.688 1.00 35.87 286 SER B O 1
ATOM 4926 N N . SER B 1 290 ? 15.049 18.893 93.643 1.00 34.09 287 SER B N 1
ATOM 4927 C CA . SER B 1 290 ? 15.507 20.289 93.493 1.00 33.59 287 SER B CA 1
ATOM 4928 C C . SER B 1 290 ? 15.476 20.906 92.044 1.00 33.53 287 SER B C 1
ATOM 4929 O O . SER B 1 290 ? 15.494 22.137 91.891 1.00 33.34 287 SER B O 1
ATOM 4932 N N . HIS B 1 291 ? 15.417 20.074 91.001 1.00 32.67 288 HIS B N 1
ATOM 4933 C CA . HIS B 1 291 ? 15.525 20.579 89.626 1.00 32.20 288 HIS B CA 1
ATOM 4934 C C . HIS B 1 291 ? 14.369 20.219 88.686 1.00 31.89 288 HIS B C 1
ATOM 4935 O O . HIS B 1 291 ? 13.798 19.137 88.763 1.00 32.11 288 HIS B O 1
ATOM 4942 N N . ASP B 1 292 ? 14.038 21.136 87.781 1.00 31.59 289 ASP B N 1
ATOM 4943 C CA . ASP B 1 292 ? 13.026 20.886 86.746 1.00 30.48 289 ASP B CA 1
ATOM 4944 C C . ASP B 1 292 ? 13.466 19.873 85.680 1.00 28.83 289 ASP B C 1
ATOM 4945 O O . ASP B 1 292 ? 12.621 19.242 85.039 1.00 27.98 289 ASP B O 1
ATOM 4950 N N . PHE B 1 293 ? 14.780 19.717 85.510 1.00 26.86 290 PHE B N 1
ATOM 4951 C CA . PHE B 1 293 ? 15.322 18.985 84.384 1.00 26.08 290 PHE B CA 1
ATOM 4952 C C . PHE B 1 293 ? 16.702 18.452 84.665 1.00 26.62 290 PHE B C 1
ATOM 4953 O O . PHE B 1 293 ? 17.591 19.222 85.062 1.00 27.75 290 PHE B O 1
ATOM 4961 N N . VAL B 1 294 ? 16.914 17.156 84.420 1.00 25.99 291 VAL B N 1
ATOM 4962 C CA . VAL B 1 294 ? 18.238 16.562 84.664 1.00 25.99 291 VAL B CA 1
ATOM 4963 C C . VAL B 1 294 ? 18.720 15.809 83.451 1.00 25.91 291 VAL B C 1
ATOM 4964 O O . VAL B 1 294 ? 17.991 14.991 82.905 1.00 26.74 291 VAL B O 1
ATOM 4968 N N . LEU B 1 295 ? 19.928 16.124 83.010 1.00 25.48 292 LEU B N 1
ATOM 4969 C CA . LEU B 1 295 ? 20.574 15.391 81.947 1.00 26.11 292 LEU B CA 1
ATOM 4970 C C . LEU B 1 295 ? 21.529 14.349 82.522 1.00 26.70 292 LEU B C 1
ATOM 4971 O O . LEU B 1 295 ? 22.448 14.682 83.258 1.00 27.41 292 LEU B O 1
ATOM 4976 N N . VAL B 1 296 ? 21.334 13.087 82.188 1.00 26.87 293 VAL B N 1
ATOM 4977 C CA . VAL B 1 296 ? 22.298 12.086 82.610 1.00 27.41 293 VAL B CA 1
ATOM 4978 C C . VAL B 1 296 ? 22.971 11.492 81.386 1.00 28.18 293 VAL B C 1
ATOM 4979 O O . VAL B 1 296 ? 22.308 10.917 80.536 1.00 28.50 293 VAL B O 1
ATOM 4983 N N . ASN B 1 297 ? 24.283 11.647 81.288 1.00 28.90 294 ASN B N 1
ATOM 4984 C CA . ASN B 1 297 ? 25.022 11.016 80.203 1.00 30.14 294 ASN B CA 1
ATOM 4985 C C . ASN B 1 297 ? 25.762 9.743 80.667 1.00 30.40 294 ASN B C 1
ATOM 4986 O O . ASN B 1 297 ? 26.563 9.810 81.566 1.00 30.72 294 ASN B O 1
ATOM 4991 N N . ILE B 1 298 ? 25.445 8.590 80.081 1.00 31.27 295 ILE B N 1
ATOM 4992 C CA . ILE B 1 298 ? 26.066 7.310 80.447 1.00 32.13 295 ILE B CA 1
ATOM 4993 C C . ILE B 1 298 ? 26.961 6.859 79.294 1.00 33.49 295 ILE B C 1
ATOM 4994 O O . ILE B 1 298 ? 26.560 6.926 78.127 1.00 34.06 295 ILE B O 1
ATOM 4999 N N . LYS B 1 299 ? 28.163 6.392 79.606 1.00 35.12 296 LYS B N 1
ATOM 5000 C CA . LYS B 1 299 ? 29.141 6.015 78.565 1.00 36.54 296 LYS B CA 1
ATOM 5001 C C . LYS B 1 299 ? 29.917 4.720 78.846 1.00 36.58 296 LYS B C 1
ATOM 5002 O O . LYS B 1 299 ? 29.336 3.629 78.884 1.00 36.91 296 LYS B O 1
ATOM 5008 N N . ASN B 1 309 ? 33.548 -9.537 73.101 1.00 43.14 306 ASN B N 1
ATOM 5009 C CA . ASN B 1 309 ? 33.414 -8.108 72.729 1.00 43.85 306 ASN B CA 1
ATOM 5010 C C . ASN B 1 309 ? 32.028 -7.548 72.360 1.00 42.97 306 ASN B C 1
ATOM 5011 O O . ASN B 1 309 ? 31.571 -6.571 72.972 1.00 43.68 306 ASN B O 1
ATOM 5016 N N . TYR B 1 310 ? 31.396 -8.107 71.331 1.00 41.50 307 TYR B N 1
ATOM 5017 C CA . TYR B 1 310 ? 29.960 -7.943 71.185 1.00 40.35 307 TYR B CA 1
ATOM 5018 C C . TYR B 1 310 ? 29.277 -8.448 72.462 1.00 39.04 307 TYR B C 1
ATOM 5019 O O . TYR B 1 310 ? 28.363 -7.796 72.980 1.00 39.05 307 TYR B O 1
ATOM 5028 N N . PRO B 1 311 ? 29.734 -9.595 73.004 1.00 37.59 308 PRO B N 1
ATOM 5029 C CA . PRO B 1 311 ? 29.158 -10.013 74.298 1.00 36.48 308 PRO B CA 1
ATOM 5030 C C . PRO B 1 311 ? 29.504 -9.066 75.432 1.00 34.94 308 PRO B C 1
ATOM 5031 O O . PRO B 1 311 ? 28.763 -8.976 76.391 1.00 34.33 308 PRO B O 1
ATOM 5035 N N . LEU B 1 312 ? 30.630 -8.375 75.313 1.00 34.13 309 LEU B N 1
ATOM 5036 C CA . LEU B 1 312 ? 31.033 -7.410 76.319 1.00 33.14 309 LEU B CA 1
ATOM 5037 C C . LEU B 1 312 ? 30.076 -6.239 76.256 1.00 32.52 309 LEU B C 1
ATOM 5038 O O . LEU B 1 312 ? 29.455 -5.887 77.269 1.00 31.45 309 LEU B O 1
ATOM 5043 N N . LYS B 1 313 ? 29.948 -5.656 75.061 1.00 31.58 310 LYS B N 1
ATOM 5044 C CA . LYS B 1 313 ? 28.978 -4.579 74.832 1.00 31.60 310 LYS B CA 1
ATOM 5045 C C . LYS B 1 313 ? 27.559 -4.915 75.325 1.00 30.44 310 LYS B C 1
ATOM 5046 O O . LYS B 1 313 ? 26.884 -4.073 75.914 1.00 30.46 310 LYS B O 1
ATOM 5052 N N . ARG B 1 314 ? 27.118 -6.143 75.089 1.00 28.99 311 ARG B N 1
ATOM 5053 C CA . ARG B 1 314 ? 25.916 -6.635 75.724 1.00 28.19 311 ARG B CA 1
ATOM 5054 C C . ARG B 1 314 ? 25.965 -6.477 77.255 1.00 27.81 311 ARG B C 1
ATOM 5055 O O . ARG B 1 314 ? 25.034 -5.925 77.856 1.00 27.53 311 ARG B O 1
ATOM 5063 N N . ASP B 1 315 ? 27.048 -6.946 77.872 1.00 27.21 312 ASP B N 1
ATOM 5064 C CA . ASP B 1 315 ? 27.142 -6.996 79.326 1.00 27.08 312 ASP B CA 1
ATOM 5065 C C . ASP B 1 315 ? 27.168 -5.607 79.955 1.00 26.93 312 ASP B C 1
ATOM 5066 O O . ASP B 1 315 ? 26.621 -5.426 81.056 1.00 27.55 312 ASP B O 1
ATOM 5071 N N . VAL B 1 316 ? 27.781 -4.623 79.282 1.00 26.20 313 VAL B N 1
ATOM 5072 C CA . VAL B 1 316 ? 27.716 -3.272 79.804 1.00 25.60 313 VAL B CA 1
ATOM 5073 C C . VAL B 1 316 ? 26.281 -2.811 79.733 1.00 24.90 313 VAL B C 1
ATOM 5074 O O . VAL B 1 316 ? 25.781 -2.256 80.711 1.00 25.37 313 VAL B O 1
ATOM 5078 N N . ILE B 1 317 ? 25.581 -3.103 78.644 1.00 23.86 314 ILE B N 1
ATOM 5079 C CA . ILE B 1 317 ? 24.174 -2.705 78.595 1.00 23.19 314 ILE B CA 1
ATOM 5080 C C . ILE B 1 317 ? 23.376 -3.319 79.742 1.00 24.12 314 ILE B C 1
ATOM 5081 O O . ILE B 1 317 ? 22.605 -2.609 80.398 1.00 24.48 314 ILE B O 1
ATOM 5086 N N . GLU B 1 318 ? 23.608 -4.596 80.038 1.00 25.36 315 GLU B N 1
ATOM 5087 C CA . GLU B 1 318 ? 22.898 -5.272 81.141 1.00 27.21 315 GLU B CA 1
ATOM 5088 C C . GLU B 1 318 ? 23.271 -4.677 82.474 1.00 28.10 315 GLU B C 1
ATOM 5089 O O . GLU B 1 318 ? 22.475 -4.690 83.393 1.00 28.34 315 GLU B O 1
ATOM 5095 N N . ASP B 1 319 ? 24.478 -4.131 82.561 1.00 29.23 316 ASP B N 1
ATOM 5096 C CA . ASP B 1 319 ? 24.919 -3.462 83.768 1.00 30.70 316 ASP B CA 1
ATOM 5097 C C . ASP B 1 319 ? 24.249 -2.091 83.962 1.00 31.03 316 ASP B C 1
ATOM 5098 O O . ASP B 1 319 ? 23.900 -1.683 85.085 1.00 31.13 316 ASP B O 1
ATOM 5103 N N . ILE B 1 320 ? 24.081 -1.387 82.851 1.00 31.00 317 ILE B N 1
ATOM 5104 C CA . ILE B 1 320 ? 23.348 -0.135 82.805 1.00 30.73 317 ILE B CA 1
ATOM 5105 C C . ILE B 1 320 ? 21.884 -0.370 83.150 1.00 31.28 317 ILE B C 1
ATOM 5106 O O . ILE B 1 320 ? 21.272 0.449 83.834 1.00 31.39 317 ILE B O 1
ATOM 5111 N N . ASP B 1 321 ? 21.301 -1.478 82.683 1.00 31.39 318 ASP B N 1
ATOM 5112 C CA . ASP B 1 321 ? 19.869 -1.690 82.938 1.00 31.04 318 ASP B CA 1
ATOM 5113 C C . ASP B 1 321 ? 19.570 -1.969 84.399 1.00 30.62 318 ASP B C 1
ATOM 5114 O O . ASP B 1 321 ? 18.519 -1.571 84.902 1.00 30.63 318 ASP B O 1
ATOM 5119 N N . ARG B 1 322 ? 20.476 -2.667 85.075 1.00 30.09 319 ARG B N 1
ATOM 5120 C CA . ARG B 1 322 ? 20.299 -2.933 86.498 1.00 29.74 319 ARG B CA 1
ATOM 5121 C C . ARG B 1 322 ? 20.291 -1.629 87.278 1.00 29.50 319 ARG B C 1
ATOM 5122 O O . ARG B 1 322 ? 19.532 -1.468 88.223 1.00 29.16 319 ARG B O 1
ATOM 5130 N N . ALA B 1 323 ? 21.131 -0.699 86.826 1.00 29.98 320 ALA B N 1
ATOM 5131 C CA . ALA B 1 323 ? 21.256 0.643 87.377 1.00 30.53 320 ALA B CA 1
ATOM 5132 C C . ALA B 1 323 ? 19.981 1.502 87.320 1.00 31.60 320 ALA B C 1
ATOM 5133 O O . ALA B 1 323 ? 19.776 2.347 88.194 1.00 32.21 320 ALA B O 1
ATOM 5143 N N . GLU B 1 325 ? 16.853 0.575 87.764 1.00 33.16 322 GLU B N 1
ATOM 5144 C CA . GLU B 1 325 ? 15.793 0.179 88.679 1.00 34.17 322 GLU B CA 1
ATOM 5145 C C . GLU B 1 325 ? 15.056 1.381 89.364 1.00 33.47 322 GLU B C 1
ATOM 5146 O O . GLU B 1 325 ? 13.833 1.388 89.433 1.00 33.27 322 GLU B O 1
ATOM 5152 N N . PRO B 1 326 ? 15.791 2.402 89.852 1.00 33.07 323 PRO B N 1
ATOM 5153 C CA . PRO B 1 326 ? 15.096 3.474 90.576 1.00 33.30 323 PRO B CA 1
ATOM 5154 C C . PRO B 1 326 ? 13.970 4.173 89.803 1.00 33.58 323 PRO B C 1
ATOM 5155 O O . PRO B 1 326 ? 12.946 4.520 90.397 1.00 33.93 323 PRO B O 1
ATOM 5159 N N . LEU B 1 327 ? 14.165 4.351 88.498 1.00 33.49 324 LEU B N 1
ATOM 5160 C CA . LEU B 1 327 ? 13.274 5.124 87.646 1.00 33.35 324 LEU B CA 1
ATOM 5161 C C . LEU B 1 327 ? 11.893 4.539 87.450 1.00 34.09 324 LEU B C 1
ATOM 5162 O O . LEU B 1 327 ? 11.011 5.231 86.952 1.00 34.78 324 LEU B O 1
ATOM 5167 N N . LYS B 1 328 ? 11.672 3.282 87.807 1.00 34.64 325 LYS B N 1
ATOM 5168 C CA . LYS B 1 328 ? 10.292 2.746 87.733 1.00 35.68 325 LYS B CA 1
ATOM 5169 C C . LYS B 1 328 ? 9.330 3.330 88.786 1.00 36.09 325 LYS B C 1
ATOM 5170 O O . LYS B 1 328 ? 8.119 3.415 88.570 1.00 36.39 325 LYS B O 1
ATOM 5176 N N . SER B 1 329 ? 9.857 3.733 89.930 1.00 36.85 326 SER B N 1
ATOM 5177 C CA . SER B 1 329 ? 8.967 4.190 90.993 1.00 37.94 326 SER B CA 1
ATOM 5178 C C . SER B 1 329 ? 8.708 5.728 91.048 1.00 38.01 326 SER B C 1
ATOM 5179 O O . SER B 1 329 ? 8.116 6.226 92.006 1.00 38.60 326 SER B O 1
ATOM 5182 N N . ILE B 1 330 ? 9.105 6.477 90.018 1.00 37.41 327 ILE B N 1
ATOM 5183 C CA . ILE B 1 330 ? 8.996 7.934 90.102 1.00 36.38 327 ILE B CA 1
ATOM 5184 C C . ILE B 1 330 ? 8.185 8.629 89.023 1.00 36.20 327 ILE B C 1
ATOM 5185 O O . ILE B 1 330 ? 8.130 9.861 89.006 1.00 36.87 327 ILE B O 1
ATOM 5190 N N . GLY B 1 331 ? 7.560 7.869 88.135 1.00 35.15 328 GLY B N 1
ATOM 5191 C CA . GLY B 1 331 ? 6.727 8.451 87.096 1.00 34.80 328 GLY B CA 1
ATOM 5192 C C . GLY B 1 331 ? 5.635 9.345 87.650 1.00 35.11 328 GLY B C 1
ATOM 5193 O O . GLY B 1 331 ? 4.955 10.070 86.887 1.00 34.49 328 GLY B O 1
ATOM 5194 N N . ASP B 1 332 ? 5.467 9.299 88.973 1.00 35.07 329 ASP B N 1
ATOM 5195 C CA . ASP B 1 332 ? 4.419 10.062 89.635 1.00 36.26 329 ASP B CA 1
ATOM 5196 C C . ASP B 1 332 ? 4.845 11.518 89.724 1.00 35.62 329 ASP B C 1
ATOM 5197 O O . ASP B 1 332 ? 3.998 12.427 89.637 1.00 35.86 329 ASP B O 1
ATOM 5202 N N . HIS B 1 333 ? 6.148 11.747 89.875 1.00 34.34 330 HIS B N 1
ATOM 5203 C CA . HIS B 1 333 ? 6.622 13.120 89.954 1.00 33.63 330 HIS B CA 1
ATOM 5204 C C . HIS B 1 333 ? 7.686 13.473 88.907 1.00 32.61 330 HIS B C 1
ATOM 5205 O O . HIS B 1 333 ? 8.272 14.555 88.956 1.00 32.88 330 HIS B O 1
ATOM 5212 N N . ALA B 1 334 ? 7.899 12.588 87.934 1.00 30.83 331 ALA B N 1
ATOM 5213 C CA . ALA B 1 334 ? 8.925 12.819 86.917 1.00 28.86 331 ALA B CA 1
ATOM 5214 C C . ALA B 1 334 ? 8.591 12.206 85.565 1.00 27.59 331 ALA B C 1
ATOM 5215 O O . ALA B 1 334 ? 7.854 11.232 85.477 1.00 26.56 331 ALA B O 1
ATOM 5217 N N . VAL B 1 335 ? 9.120 12.821 84.517 1.00 25.95 332 VAL B N 1
ATOM 5218 C CA . VAL B 1 335 ? 9.103 12.250 83.183 1.00 25.52 332 VAL B CA 1
ATOM 5219 C C . VAL B 1 335 ? 10.493 11.732 82.902 1.00 24.58 332 VAL B C 1
ATOM 5220 O O . VAL B 1 335 ? 11.458 12.430 83.142 1.00 25.02 332 VAL B O 1
ATOM 5224 N N . ILE B 1 336 ? 10.584 10.521 82.377 1.00 23.86 333 ILE B N 1
ATOM 5225 C CA . ILE B 1 336 ? 11.851 9.891 82.079 1.00 23.64 333 ILE B CA 1
ATOM 5226 C C . ILE B 1 336 ? 11.966 9.710 80.578 1.00 23.60 333 ILE B C 1
ATOM 5227 O O . ILE B 1 336 ? 11.035 9.242 79.914 1.00 23.96 333 ILE B O 1
ATOM 5232 N N . CYS B 1 337 ? 13.110 10.075 80.032 1.00 22.98 334 CYS B N 1
ATOM 5233 C CA . CYS B 1 337 ? 13.383 9.801 78.651 1.00 22.34 334 CYS B CA 1
ATOM 5234 C C . CYS B 1 337 ? 14.713 9.048 78.570 1.00 21.88 334 CYS B C 1
ATOM 5235 O O . CYS B 1 337 ? 15.652 9.411 79.252 1.00 22.83 334 CYS B O 1
ATOM 5238 N N . VAL B 1 338 ? 14.783 7.976 77.785 1.00 21.13 335 VAL B N 1
ATOM 5239 C CA . VAL B 1 338 ? 16.036 7.282 77.505 1.00 20.36 335 VAL B CA 1
ATOM 5240 C C . VAL B 1 338 ? 16.275 7.233 75.983 1.00 21.52 335 VAL B C 1
ATOM 5241 O O . VAL B 1 338 ? 15.416 6.809 75.210 1.00 21.55 335 VAL B O 1
ATOM 5245 N N . THR B 1 339 ? 17.442 7.672 75.551 1.00 22.35 336 THR B N 1
ATOM 5246 C CA . THR B 1 339 ? 17.771 7.611 74.146 1.00 23.94 336 THR B CA 1
ATOM 5247 C C . THR B 1 339 ? 19.271 7.406 73.934 1.00 25.86 336 THR B C 1
ATOM 5248 O O . THR B 1 339 ? 20.006 7.159 74.889 1.00 25.63 336 THR B O 1
ATOM 5252 N N . GLY B 1 340 ? 19.737 7.529 72.695 1.00 28.45 337 GLY B N 1
ATOM 5253 C CA . GLY B 1 340 ? 21.147 7.269 72.397 1.00 31.54 337 GLY B CA 1
ATOM 5254 C C . GLY B 1 340 ? 21.813 8.200 71.423 1.00 33.91 337 GLY B C 1
ATOM 5255 O O . GLY B 1 340 ? 21.242 9.218 71.045 1.00 34.14 337 GLY B O 1
ATOM 5256 N N . ASP B 1 341 ? 23.056 7.857 71.062 1.00 36.87 338 ASP B N 1
ATOM 5257 C CA . ASP B 1 341 ? 23.803 8.450 69.923 1.00 38.96 338 ASP B CA 1
ATOM 5258 C C . ASP B 1 341 ? 25.186 7.799 69.738 1.00 39.51 338 ASP B C 1
ATOM 5259 O O . ASP B 1 341 ? 26.095 8.362 69.101 1.00 40.39 338 ASP B O 1
ATOM 5264 N N . GLY B 1 353 ? 22.727 6.971 58.794 1.00 42.20 350 GLY B N 1
ATOM 5265 C CA . GLY B 1 353 ? 22.824 5.659 59.427 1.00 42.06 350 GLY B CA 1
ATOM 5266 C C . GLY B 1 353 ? 22.987 5.866 60.914 1.00 41.91 350 GLY B C 1
ATOM 5267 O O . GLY B 1 353 ? 23.759 5.149 61.582 1.00 42.35 350 GLY B O 1
ATOM 5268 N N . ASP B 1 354 ? 22.225 6.844 61.418 1.00 40.82 351 ASP B N 1
ATOM 5269 C CA . ASP B 1 354 ? 22.355 7.385 62.773 1.00 39.34 351 ASP B CA 1
ATOM 5270 C C . ASP B 1 354 ? 21.089 7.299 63.657 1.00 36.40 351 ASP B C 1
ATOM 5271 O O . ASP B 1 354 ? 21.137 7.676 64.822 1.00 36.63 351 ASP B O 1
ATOM 5276 N N . PRO B 1 355 ? 19.954 6.831 63.115 1.00 33.69 352 PRO B N 1
ATOM 5277 C CA . PRO B 1 355 ? 18.750 6.790 63.962 1.00 31.21 352 PRO B CA 1
ATOM 5278 C C . PRO B 1 355 ? 18.882 5.905 65.174 1.00 28.62 352 PRO B C 1
ATOM 5279 O O . PRO B 1 355 ? 19.558 4.879 65.138 1.00 28.08 352 PRO B O 1
ATOM 5283 N N . VAL B 1 356 ? 18.154 6.289 66.212 1.00 25.94 353 VAL B N 1
ATOM 5284 C CA . VAL B 1 356 ? 18.339 5.787 67.549 1.00 23.37 353 VAL B CA 1
ATOM 5285 C C . VAL B 1 356 ? 16.967 5.604 68.228 1.00 21.70 353 VAL B C 1
ATOM 5286 O O . VAL B 1 356 ? 16.040 6.347 67.938 1.00 21.68 353 VAL B O 1
ATOM 5290 N N . PRO B 1 357 ? 16.810 4.573 69.073 1.00 20.21 354 PRO B N 1
ATOM 5291 C CA . PRO B 1 357 ? 15.519 4.354 69.753 1.00 18.95 354 PRO B CA 1
ATOM 5292 C C . PRO B 1 357 ? 15.302 5.338 70.893 1.00 18.10 354 PRO B C 1
ATOM 5293 O O . PRO B 1 357 ? 16.261 5.891 71.432 1.00 17.40 354 PRO B O 1
ATOM 5297 N N . ILE B 1 358 ? 14.045 5.554 71.253 1.00 16.99 355 ILE B N 1
ATOM 5298 C CA . ILE B 1 358 ? 13.740 6.495 72.310 1.00 16.66 355 ILE B CA 1
ATOM 5299 C C . ILE B 1 358 ? 12.446 6.080 73.030 1.00 16.29 355 ILE B C 1
ATOM 5300 O O . ILE B 1 358 ? 11.523 5.579 72.395 1.00 16.53 355 ILE B O 1
ATOM 5305 N N . VAL B 1 359 ? 12.451 6.253 74.304 1.00 15.61 356 VAL B N 1
ATOM 5306 C CA . VAL B 1 359 ? 11.297 6.005 75.086 1.00 16.28 356 VAL B CA 1
ATOM 5307 C C . VAL B 1 359 ? 11.062 7.167 76.007 1.00 16.57 356 VAL B C 1
ATOM 5308 O O . VAL B 1 359 ? 11.955 7.789 76.391 1.00 16.29 356 VAL B O 1
ATOM 5312 N N . PHE B 1 360 ? 9.745 7.567 76.196 1.00 16.45 357 PHE B N 1
ATOM 5313 C CA . PHE B 1 360 ? 9.344 8.546 77.197 1.00 16.27 357 PHE B CA 1
ATOM 5314 C C . PHE B 1 360 ? 8.339 7.893 78.161 1.00 16.89 357 PHE B C 1
ATOM 5315 O O . PHE B 1 360 ? 7.316 7.368 77.732 1.00 16.50 357 PHE B O 1
ATOM 5323 N N . TYR B 1 361 ? 8.606 7.941 79.462 1.00 17.49 358 TYR B N 1
ATOM 5324 C CA . TYR B 1 361 ? 7.631 7.458 80.424 1.00 18.44 358 TYR B CA 1
ATOM 5325 C C . TYR B 1 361 ? 7.273 8.485 81.486 1.00 19.79 358 TYR B C 1
ATOM 5326 O O . TYR B 1 361 ? 8.150 9.104 82.108 1.00 20.35 358 TYR B O 1
ATOM 5335 N N . THR B 1 362 ? 5.977 8.647 81.721 1.00 21.43 359 THR B N 1
ATOM 5336 C CA . THR B 1 362 ? 5.516 9.234 82.987 1.00 22.70 359 THR B CA 1
ATOM 5337 C C . THR B 1 362 ? 4.199 8.642 83.405 1.00 24.42 359 THR B C 1
ATOM 5338 O O . THR B 1 362 ? 3.550 7.985 82.615 1.00 24.06 359 THR B O 1
ATOM 5342 N N . ASP B 1 363 ? 3.818 8.865 84.651 1.00 27.39 360 ASP B N 1
ATOM 5343 C CA . ASP B 1 363 ? 2.798 8.035 85.258 1.00 30.25 360 ASP B CA 1
ATOM 5344 C C . ASP B 1 363 ? 1.475 7.965 84.509 1.00 30.66 360 ASP B C 1
ATOM 5345 O O . ASP B 1 363 ? 0.948 6.868 84.274 1.00 31.88 360 ASP B O 1
ATOM 5350 N N . GLY B 1 364 ? 0.902 9.082 84.125 1.00 30.17 361 GLY B N 1
ATOM 5351 C CA . GLY B 1 364 ? -0.404 8.921 83.488 1.00 30.06 361 GLY B CA 1
ATOM 5352 C C . GLY B 1 364 ? -0.364 8.801 81.978 1.00 30.25 361 GLY B C 1
ATOM 5353 O O . GLY B 1 364 ? -1.382 9.007 81.312 1.00 30.62 361 GLY B O 1
ATOM 5354 N N . VAL B 1 365 ? 0.805 8.500 81.413 1.00 30.08 362 VAL B N 1
ATOM 5355 C CA . VAL B 1 365 ? 0.951 8.605 79.956 1.00 29.81 362 VAL B CA 1
ATOM 5356 C C . VAL B 1 365 ? 0.151 7.505 79.263 1.00 29.57 362 VAL B C 1
ATOM 5357 O O . VAL B 1 365 ? -0.010 6.427 79.814 1.00 29.44 362 VAL B O 1
ATOM 5369 N N . ASN B 1 367 ? 0.299 4.863 76.705 1.00 28.32 364 ASN B N 1
ATOM 5370 C CA . ASN B 1 367 ? 1.336 4.120 75.989 1.00 27.68 364 ASN B CA 1
ATOM 5371 C C . ASN B 1 367 ? 0.887 3.625 74.613 1.00 27.19 364 ASN B C 1
ATOM 5372 O O . ASN B 1 367 ? -0.303 3.674 74.300 1.00 26.94 364 ASN B O 1
ATOM 5377 N N . ASP B 1 368 ? 1.849 3.171 73.802 1.00 26.42 365 ASP B N 1
ATOM 5378 C CA . ASP B 1 368 ? 1.601 2.831 72.411 1.00 25.71 365 ASP B CA 1
ATOM 5379 C C . ASP B 1 368 ? 1.803 1.360 72.111 1.00 25.47 365 ASP B C 1
ATOM 5380 O O . ASP B 1 368 ? 1.946 0.992 70.947 1.00 26.17 365 ASP B O 1
ATOM 5385 N N . GLY B 1 369 ? 1.781 0.513 73.138 1.00 24.63 366 GLY B N 1
ATOM 5386 C CA . GLY B 1 369 ? 1.820 -0.928 72.914 1.00 24.06 366 GLY B CA 1
ATOM 5387 C C . GLY B 1 369 ? 3.141 -1.453 72.352 1.00 24.59 366 GLY B C 1
ATOM 5388 O O . GLY B 1 369 ? 3.139 -2.342 71.490 1.00 25.45 366 GLY B O 1
ATOM 5389 N N . VAL B 1 370 ? 4.263 -0.897 72.811 1.00 23.67 367 VAL B N 1
ATOM 5390 C CA . VAL B 1 370 ? 5.574 -1.452 72.521 1.00 22.98 367 VAL B CA 1
ATOM 5391 C C . VAL B 1 370 ? 6.159 -1.914 73.867 1.00 22.89 367 VAL B C 1
ATOM 5392 O O . VAL B 1 370 ? 6.029 -1.235 74.873 1.00 22.57 367 VAL B O 1
ATOM 5396 N N . HIS B 1 371 ? 6.766 -3.093 73.903 1.00 22.47 368 HIS B N 1
ATOM 5397 C CA . HIS B 1 371 ? 7.124 -3.673 75.193 1.00 22.23 368 HIS B CA 1
ATOM 5398 C C . HIS B 1 371 ? 8.605 -3.991 75.319 1.00 22.79 368 HIS B C 1
ATOM 5399 O O . HIS B 1 371 ? 9.057 -4.505 76.330 1.00 23.89 368 HIS B O 1
ATOM 5406 N N . LEU B 1 372 ? 9.362 -3.659 74.281 1.00 22.67 369 LEU B N 1
ATOM 5407 C CA . LEU B 1 372 ? 10.770 -3.949 74.238 1.00 22.16 369 LEU B CA 1
ATOM 5408 C C . LEU B 1 372 ? 11.483 -2.673 73.817 1.00 21.97 369 LEU B C 1
ATOM 5409 O O . LEU B 1 372 ? 10.940 -1.888 73.043 1.00 22.24 369 LEU B O 1
ATOM 5414 N N . PHE B 1 373 ? 12.674 -2.460 74.360 1.00 21.27 370 PHE B N 1
ATOM 5415 C CA . PHE B 1 373 ? 13.473 -1.309 74.015 1.00 21.50 370 PHE B CA 1
ATOM 5416 C C . PHE B 1 373 ? 14.759 -1.715 73.274 1.00 21.94 370 PHE B C 1
ATOM 5417 O O . PHE B 1 373 ? 15.767 -2.121 73.884 1.00 22.46 370 PHE B O 1
ATOM 5425 N N . ASP B 1 374 ? 14.710 -1.603 71.952 1.00 21.88 371 ASP B N 1
ATOM 5426 C CA . ASP B 1 374 ? 15.845 -1.887 71.110 1.00 21.90 371 ASP B CA 1
ATOM 5427 C C . ASP B 1 374 ? 15.601 -1.252 69.733 1.00 21.68 371 ASP B C 1
ATOM 5428 O O . ASP B 1 374 ? 14.507 -0.698 69.489 1.00 21.18 371 ASP B O 1
ATOM 5433 N N . GLU B 1 375 ? 16.611 -1.335 68.862 1.00 21.14 372 GLU B N 1
ATOM 5434 C CA . GLU B 1 375 ? 16.626 -0.689 67.540 1.00 21.35 372 GLU B CA 1
ATOM 5435 C C . GLU B 1 375 ? 15.499 -1.138 66.625 1.00 22.26 372 GLU B C 1
ATOM 5436 O O . GLU B 1 375 ? 15.031 -0.365 65.784 1.00 22.85 372 GLU B O 1
ATOM 5442 N N . LEU B 1 376 ? 15.041 -2.375 66.790 1.00 22.84 373 LEU B N 1
ATOM 5443 C CA . LEU B 1 376 ? 13.953 -2.861 65.981 1.00 23.43 373 LEU B CA 1
ATOM 5444 C C . LEU B 1 376 ? 12.591 -2.662 66.623 1.00 23.49 373 LEU B C 1
ATOM 5445 O O . LEU B 1 376 ? 11.676 -2.121 65.973 1.00 23.57 373 LEU B O 1
ATOM 5450 N N . SER B 1 377 ? 12.453 -3.125 67.867 1.00 22.91 374 SER B N 1
ATOM 5451 C CA . SER B 1 377 ? 11.172 -3.080 68.577 1.00 23.63 374 SER B CA 1
ATOM 5452 C C . SER B 1 377 ? 10.602 -1.695 68.616 1.00 24.16 374 SER B C 1
ATOM 5453 O O . SER B 1 377 ? 9.382 -1.508 68.517 1.00 24.51 374 SER B O 1
ATOM 5456 N N . SER B 1 378 ? 11.508 -0.725 68.712 1.00 24.97 375 SER B N 1
ATOM 5457 C CA . SER B 1 378 ? 11.151 0.667 68.838 1.00 25.66 375 SER B CA 1
ATOM 5458 C C . SER B 1 378 ? 10.678 1.299 67.554 1.00 25.54 375 SER B C 1
ATOM 5459 O O . SER B 1 378 ? 10.094 2.359 67.580 1.00 26.59 375 SER B O 1
ATOM 5462 N N . ALA B 1 379 ? 10.850 0.617 66.432 1.00 25.36 376 ALA B N 1
ATOM 5463 C CA . ALA B 1 379 ? 10.253 1.077 65.192 1.00 24.72 376 ALA B CA 1
ATOM 5464 C C . ALA B 1 379 ? 8.758 0.806 65.157 1.00 24.62 376 ALA B C 1
ATOM 5465 O O . ALA B 1 379 ? 8.035 1.390 64.365 1.00 24.35 376 ALA B O 1
ATOM 5467 N N . SER B 1 380 ? 8.286 -0.083 66.019 1.00 24.78 377 SER B N 1
ATOM 5468 C CA . SER B 1 380 ? 6.845 -0.295 66.129 1.00 25.15 377 SER B CA 1
ATOM 5469 C C . SER B 1 380 ? 6.142 0.820 66.938 1.00 25.53 377 SER B C 1
ATOM 5470 O O . SER B 1 380 ? 4.912 0.849 67.031 1.00 25.46 377 SER B O 1
ATOM 5473 N N . GLY B 1 381 ? 6.934 1.729 67.507 1.00 24.99 378 GLY B N 1
ATOM 5474 C CA . GLY B 1 381 ? 6.388 2.825 68.279 1.00 25.22 378 GLY B CA 1
ATOM 5475 C C . GLY B 1 381 ? 5.721 3.932 67.468 1.00 25.22 378 GLY B C 1
ATOM 5476 O O . GLY B 1 381 ? 5.940 4.067 66.261 1.00 24.57 378 GLY B O 1
ATOM 5477 N N . SER B 1 382 ? 4.927 4.745 68.166 1.00 25.23 379 SER B N 1
ATOM 5478 C CA . SER B 1 382 ? 4.197 5.847 67.557 1.00 25.57 379 SER B CA 1
ATOM 5479 C C . SER B 1 382 ? 5.088 7.033 67.163 1.00 25.32 379 SER B C 1
ATOM 5480 O O . SER B 1 382 ? 4.642 7.869 66.385 1.00 25.63 379 SER B O 1
ATOM 5483 N N . LEU B 1 383 ? 6.338 7.091 67.647 1.00 24.50 380 LEU B N 1
ATOM 5484 C CA . LEU B 1 383 ? 7.200 8.270 67.412 1.00 24.37 380 LEU B CA 1
ATOM 5485 C C . LEU B 1 383 ? 8.203 8.215 66.256 1.00 24.05 380 LEU B C 1
ATOM 5486 O O . LEU B 1 383 ? 8.920 7.249 66.090 1.00 24.31 380 LEU B O 1
ATOM 5491 N N . ARG B 1 384 ? 8.260 9.279 65.469 1.00 24.35 381 ARG B N 1
ATOM 5492 C CA . ARG B 1 384 ? 9.386 9.513 64.542 1.00 24.71 381 ARG B CA 1
ATOM 5493 C C . ARG B 1 384 ? 9.762 10.971 64.665 1.00 24.98 381 ARG B C 1
ATOM 5494 O O . ARG B 1 384 ? 9.064 11.834 64.162 1.00 25.12 381 ARG B O 1
ATOM 5502 N N . ILE B 1 385 ? 10.849 11.240 65.374 1.00 25.41 382 ILE B N 1
ATOM 5503 C CA . ILE B 1 385 ? 11.147 12.598 65.783 1.00 25.96 382 ILE B CA 1
ATOM 5504 C C . ILE B 1 385 ? 12.606 12.916 65.538 1.00 26.97 382 ILE B C 1
ATOM 5505 O O . ILE B 1 385 ? 13.366 12.075 65.059 1.00 27.51 382 ILE B O 1
ATOM 5510 N N . THR B 1 386 ? 12.980 14.136 65.872 1.00 27.81 383 THR B N 1
ATOM 5511 C CA . THR B 1 386 ? 14.310 14.635 65.645 1.00 29.70 383 THR B CA 1
ATOM 5512 C C . THR B 1 386 ? 14.853 15.033 67.004 1.00 29.63 383 THR B C 1
ATOM 5513 O O . THR B 1 386 ? 14.089 15.142 67.965 1.00 29.44 383 THR B O 1
ATOM 5517 N N . SER B 1 387 ? 16.158 15.217 67.108 1.00 30.17 384 SER B N 1
ATOM 5518 C CA . SER B 1 387 ? 16.748 15.672 68.361 1.00 31.64 384 SER B CA 1
ATOM 5519 C C . SER B 1 387 ? 16.071 16.940 68.823 1.00 32.56 384 SER B C 1
ATOM 5520 O O . SER B 1 387 ? 15.930 17.168 70.028 1.00 32.87 384 SER B O 1
ATOM 5523 N N . TYR B 1 388 ? 15.657 17.756 67.852 1.00 33.64 385 TYR B N 1
ATOM 5524 C CA . TYR B 1 388 ? 14.934 19.016 68.103 1.00 34.80 385 TYR B CA 1
ATOM 5525 C C . TYR B 1 388 ? 13.496 18.889 68.637 1.00 33.69 385 TYR B C 1
ATOM 5526 O O . TYR B 1 388 ? 12.913 19.893 68.991 1.00 35.00 385 TYR B O 1
ATOM 5535 N N . ASN B 1 389 ? 12.897 17.702 68.680 1.00 32.29 386 ASN B N 1
ATOM 5536 C CA . ASN B 1 389 ? 11.519 17.581 69.176 1.00 31.07 386 ASN B CA 1
ATOM 5537 C C . ASN B 1 389 ? 11.461 17.168 70.647 1.00 30.49 386 ASN B C 1
ATOM 5538 O O . ASN B 1 389 ? 10.408 17.185 71.291 1.00 29.49 386 ASN B O 1
ATOM 5543 N N . VAL B 1 390 ? 12.622 16.802 71.170 1.00 30.26 387 VAL B N 1
ATOM 5544 C CA . VAL B 1 390 ? 12.718 16.110 72.435 1.00 29.97 387 VAL B CA 1
ATOM 5545 C C . VAL B 1 390 ? 12.233 16.913 73.632 1.00 30.31 387 VAL B C 1
ATOM 5546 O O . VAL B 1 390 ? 11.407 16.430 74.411 1.00 30.55 387 VAL B O 1
ATOM 5558 N N . ASP B 1 392 ? 10.366 19.576 73.709 1.00 30.97 389 ASP B N 1
ATOM 5559 C CA . ASP B 1 392 ? 8.951 19.852 73.614 1.00 31.24 389 ASP B CA 1
ATOM 5560 C C . ASP B 1 392 ? 8.124 18.681 74.094 1.00 30.93 389 ASP B C 1
ATOM 5561 O O . ASP B 1 392 ? 7.154 18.848 74.833 1.00 31.62 389 ASP B O 1
ATOM 5566 N N . ILE B 1 393 ? 8.526 17.476 73.712 1.00 30.66 390 ILE B N 1
ATOM 5567 C CA . ILE B 1 393 ? 7.797 16.303 74.141 1.00 29.24 390 ILE B CA 1
ATOM 5568 C C . ILE B 1 393 ? 7.896 16.218 75.648 1.00 28.72 390 ILE B C 1
ATOM 5569 O O . ILE B 1 393 ? 6.894 16.162 76.320 1.00 28.07 390 ILE B O 1
ATOM 5574 N N . LEU B 1 394 ? 9.107 16.273 76.165 1.00 29.36 391 LEU B N 1
ATOM 5575 C CA . LEU B 1 394 ? 9.338 16.317 77.617 1.00 30.84 391 LEU B CA 1
ATOM 5576 C C . LEU B 1 394 ? 8.461 17.339 78.396 1.00 32.13 391 LEU B C 1
ATOM 5577 O O . LEU B 1 394 ? 7.897 17.007 79.449 1.00 31.35 391 LEU B O 1
ATOM 5590 N N . GLN B 1 396 ? 5.595 18.943 77.346 1.00 37.48 393 GLN B N 1
ATOM 5591 C CA . GLN B 1 396 ? 4.231 18.453 77.177 1.00 38.75 393 GLN B CA 1
ATOM 5592 C C . GLN B 1 396 ? 3.899 17.395 78.248 1.00 38.94 393 GLN B C 1
ATOM 5593 O O . GLN B 1 396 ? 2.870 17.445 78.907 1.00 39.04 393 GLN B O 1
ATOM 5599 N N . LEU B 1 397 ? 4.783 16.434 78.436 1.00 39.41 394 LEU B N 1
ATOM 5600 C CA . LEU B 1 397 ? 4.481 15.342 79.348 1.00 40.06 394 LEU B CA 1
ATOM 5601 C C . LEU B 1 397 ? 4.536 15.751 80.810 1.00 40.80 394 LEU B C 1
ATOM 5602 O O . LEU B 1 397 ? 3.875 15.134 81.636 1.00 40.54 394 LEU B O 1
ATOM 5607 N N . ALA B 1 398 ? 5.298 16.805 81.106 1.00 41.97 395 ALA B N 1
ATOM 5608 C CA . ALA B 1 398 ? 5.556 17.243 82.488 1.00 43.62 395 ALA B CA 1
ATOM 5609 C C . ALA B 1 398 ? 4.478 18.139 83.133 1.00 45.00 395 ALA B C 1
ATOM 5610 O O . ALA B 1 398 ? 4.504 18.361 84.355 1.00 45.36 395 ALA B O 1
ATOM 5612 N N . GLY B 1 399 ? 3.541 18.638 82.322 1.00 46.21 396 GLY B N 1
ATOM 5613 C CA . GLY B 1 399 ? 2.566 19.626 82.782 1.00 47.52 396 GLY B CA 1
ATOM 5614 C C . GLY B 1 399 ? 3.174 21.024 82.718 1.00 48.61 396 GLY B C 1
ATOM 5615 O O . GLY B 1 399 ? 4.375 21.153 82.417 1.00 48.83 396 GLY B O 1
#

Sequence (706 aa):
KSIILIVLDGLGDRPGSDLQNRTPLQAAFRPNLNWLASHGINGIHPISPDTSHSLLGYDPKVYYPGRGPFEALGLGDIRPGDLAFRANFATNRDGVIVDRRAGRENKGNEELADAISLDGEYSFRVKSGVEHRAALVVSGPDLSDIGDSDPHREGLPPEKIRPTDPSGDRTAEVNAYLEEARRILSDHRVNKERVKNGRLPGNELLVRSAGKVPAIPSFTEKNRKGACVVGSPWLKGLCRLLRDVFDVPGSNYRGKIEKAVDLTSSHDFVLVNIKATGNYPLKRDVIEDIDRAEPLKSIGDHAVICVTGDGDPVPIVFYTDGVNDGVHLFDELSSASGSLRITSYNVDILQLAGKSIILIVLDGLGDRPGSDLQNRTPLQAAFRPNLNWLASHGINGIHPIDTSHSLLGYDPKVYYPGRGPFEALGLGDIRPGDLAFRANFATNRDGVIVDRRAGRENKGNEELADAISLDGEYSFRVKSGVEHRAALVVSGPDLSDIGDSDPHREGLPPEKIRPTDPSGDRTAEVNAYLEEARRILSDHRVNKERVKNGRLPGNELLVRSAGKVPAIPSFTEKNRKGACVVGSPWLKGLCRLLRDVFDVPGAVGSNYRGKIEKAVDLTSSHDFVLVNIKNYPLKRDVIEDIDRAEPLKSIGDHAVICVTGDGDPVPIVFYTDGVNDGVHLFDELSSASGSLRITSYNVDILQLAG

Foldseek 3Di:
DFEEEEAAEPPDDAQDVVQVRHALQVSFDFVQQLLLQAQFFKAKFADDPCRFVLLLQDDCVPQNQWPFVLQVLLLFADEFQKKKWKKFLFFQDPQWTQGRHLQLDDPCVQVLQVLLQQAVQKTWHKGADRRGIIMIIMDGPQADQFFWQDPPDTGHGRRQTDDPDVSHVVVSVVSVSQVVSLVSQCPDPVQVVCVVVVRRGSNGMTTHTITGRHHDAASCVRPVFEEEADARSSVVHVNVNNPHYHDDPDLPLLVQVVVQVVCVVPGRYYYYYHYCDDDRVSSSVVVNSNSVSPCVVPCLVQYWYKYWYPVGMIIITIHHDPHHQPQRGTDPPSSNPGPDDDYSNVNVVSVVND/DAAEEEAEEPAADQFDVVQPRGFLQRSFPFQQVLVLQQFFFKAKAELQPNVLLLQDNCVPQVQFPFVLQVLQQFADEFQKKKWKKFLFFQDPLWGQGRRLQQDDPCVVVLQVQLQQAVQKGKGWGDDGRRTIMIIIDGDQADQFFWQDPPDGGHHGDQTDDPDVSHVVVSVCSVSQVVSLVRQCPDPVQVVQVVVVGGGSSGMTTGGMTRRHDDAASCRRPVFEEEQDARSSVVNVNVRSPHYHDDPAKVYAPLLSSVVVVVVCLVPGRYYYYYHYVSVVSSVVSNRNSVSPPVVVCLAQYKYKYWYEVGMIMITIDHDPHYARQRGTGPPSSNSGPDDDYSNVNVVSVSND

B-factor: mean 33.73, std 9.12, range [6.66, 72.96]

Secondary structure (DSSP, 8-state):
-EEEEEEEES-----BGGGTSB-HHHHS--HHHHHHHHTSEEE-----------TTS--HHHH---HHHHHHHHT----TT-EEEEEEEEEESSSSEEETTGGG--TTHHHHHHHT-B----EEEEEE-STTEEEEEEESTT------S--SSTTSPPPPP--SSGGGHHHHH--HHHHHHHHHHHT-HHHHHHHHTTPPP--EEEEEEEEE------HHHHH--EEEE---HHHHHHHHHT--EE------HHHHHHHHHHHTTT-SEEEEEEE----HHHHHHHHHHHHH--GGGS-TTTEEEEEEE------EEEEETT---S----STTTGGGSSB---GGG-----TT-/-EEEEEEETT-----BGGGTSB-HHHHS--HHHHHHHHTSEEE---------TTS--HHHH---HHHHHHHTT----TT-EEEEEEEEEESSSSEEETTGGG--TTHHHHHHHT-B----EEEEEE-STTEEEEEEESTT------S--SSTTSPPPPP--SSGGGHHHHH--HHHHHHHHHHHS-HHHHHHHHTTPPP--EEEEEEEEE------HHHHH--EEEE--SSSTTHHHHHT--B---S------HHHHHHHHHHHHHH-SEEEEEE--HHHHHHHHHHHHH--GGGG-TTTEEEEEEE------EEEE-TT---S----STTGGGGSSB---GGG-----TT-

Nearest PDB structures (foldseek):
  3kd8-assembly1_A  TM=1.003E+00  e=3.264E-79  Thermoplasma acidophilum
  3kd8-assembly2_B  TM=9.795E-01  e=7.399E-69  Thermoplasma acidophilum
  3idd-assembly1_B  TM=9.751E-01  e=1.239E-68  Thermoplasma acidophilum
  3idd-assembly1_A  TM=9.783E-01  e=5.115E-68  Thermoplasma acidophilum
  2zkt-assembly1_A  TM=6.758E-01  e=2.032E-21  Pyrococcus horikoshii